Protein AF-0000000087745424 (afdb_homodimer)

Sequence (740 aa):
MGYWPINLLCIFILCVLLAGFLIPQILLIAFRRNLFDEVNERKIHKGLVPRLGGIAFVPVIFTSIAVALVTNIQLGFDNISQAFADSVLPFISTFIALELLYLVGMADDLIGIKYRAKFVVQIICAAFLISSGVWFSDLAGVLGIESVSPWFGYPFTLIVIVFLINAINLIDGIDGLASGLSSIACVIYGFSFYLLGDYALSVISFATLGVLVPFYYYNVFGDANKHKKIFMGDTGSLTIGLILAVLGTILFIHPDSAKISISTPILAFSPLIVPCFDVIRVYMLRIRQHHSPFLPDKNHIHHKILAAGMKPRAAMITIVSVSLMFTVINVTLSSLLSVNINIIIILDILLWGLSNIYLSRLIKKRNVTAMGYWPINLLCIFILCVLLAGFLIPQILLIAFRRNLFDEVNERKIHKGLVPRLGGIAFVPVIFTSIAVALVTNIQLGFDNISQAFADSVLPFISTFIALELLYLVGMADDLIGIKYRAKFVVQIICAAFLISSGVWFSDLAGVLGIESVSPWFGYPFTLIVIVFLINAINLIDGIDGLASGLSSIACVIYGFSFYLLGDYALSVISFATLGVLVPFYYYNVFGDANKHKKIFMGDTGSLTIGLILAVLGTILFIHPDSAKISISTPILAFSPLIVPCFDVIRVYMLRIRQHHSPFLPDKNHIHHKILAAGMKPRAAMITIVSVSLMFTVINVTLSSLLSVNINIIIILDILLWGLSNIYLSRLIKKRNVTA

Foldseek 3Di:
DCVLVVLLVQLLQQLLVQLLVVQVVVLVVCVVVVQFDPDDPPDDLAQTAAAASLLSQLVSLVVSLVVSCVVCVVVVHCLSVVLCVVLVQLVVLLNVLLVQQLVVQVVCSRPRDDVVVSLVSLLVSLQSNVVSVLWPQAQPCAVYTGGDDCVPTSVVLSCLLSLQLVLLVLQQDFQPQSLLLLLVLLVLLLVLCVLVVSSNLNSSSSSNNSSSVSLSCQQPVNDSRVSSHHHNTSSNSSSSSNSLSRSLSCQLNPPVCVRPLFRSNLSSCLSSLQSNVQLVVQQVVCVVVVHDSPDDDLRGPLSLQVLLPDDRVRSSVVSSVVSVVSSVVSRCCCRVVVDDPNVSVVVSNVVVVVVVVVSVVSNVVVVVVD/DCVLVVLLVQLLQQLLVQLLVVQVVVLVVCVVVVQFDPDDPPDDLAQTAAAASLLSQLVSLVVSLVVSCVVCVVVVHCLSVVLCVVLVQLVVLLNVLLVQQLVVQVCCSRPRDDPVVSLVSLLVSQQSNVVSVLWPQAQQCAVYTGGDDCVPTSVVLSCLLSLQLVLLVLQQDFQLQSLLLLLLLLVLLLVLCVLVVSSNLNSSSSSNNSSSVSLSCQQPVNDSRVSSHHHNTSSNSSSSSNSLSRSLSCQLNPPVCVRPLFRSNLSSCLSSLQSNVQLVVQQVVCVVVVHDSPDDDCRGPLSLVVLLPDDRVRSSVVSSVVSVVSSVVSRCCCRVVVDDPNVSVVVSNVVVVVVVVVSVVSSVVVVVVD

Organism: NCBI:txid2094150

Solvent-accessible surface area (backbone atoms only — not comparable to full-atom values): 37141 Å² total; per-residue (Å²): 135,58,61,63,64,50,50,44,50,50,34,19,50,46,11,27,50,49,26,49,58,43,45,60,51,50,46,50,48,30,63,76,55,63,54,54,78,88,63,68,88,82,66,62,84,72,59,61,54,32,40,60,48,18,69,40,43,64,62,31,40,56,41,32,53,40,51,52,48,50,53,32,51,75,73,71,43,57,64,66,57,49,37,39,61,76,42,40,49,50,48,44,28,47,51,45,30,45,53,54,47,34,54,51,15,47,48,30,57,73,68,58,62,60,67,67,60,55,49,52,52,40,51,54,30,33,51,42,29,41,76,40,67,55,47,44,49,35,51,80,41,49,93,70,36,40,82,39,55,66,86,54,16,50,59,51,31,40,51,49,38,45,46,38,19,46,19,36,40,67,47,55,74,54,60,44,33,38,57,46,37,48,38,53,34,21,53,52,48,16,53,52,26,46,72,69,66,40,48,45,59,15,43,54,23,34,22,54,38,14,32,42,50,39,47,40,48,27,34,57,72,30,43,34,80,74,63,44,26,40,36,40,36,48,19,23,28,41,39,51,14,45,52,50,32,52,53,28,52,49,39,35,49,45,86,63,33,77,74,66,66,38,58,33,43,57,64,28,48,31,42,46,43,55,41,48,52,38,48,52,51,44,39,54,50,25,52,73,68,73,41,71,73,81,57,93,72,80,65,42,63,69,46,49,44,39,66,51,65,43,52,68,68,57,40,31,53,49,53,42,48,49,27,51,47,49,28,53,49,51,50,45,38,36,48,76,61,64,46,55,66,53,58,51,51,52,50,52,51,48,53,53,48,52,52,51,53,50,48,51,50,47,30,52,52,51,63,72,74,104,136,56,62,63,64,50,53,43,50,49,33,20,49,46,11,27,51,49,24,50,57,42,46,60,53,50,46,51,48,30,61,76,56,63,53,55,77,89,63,69,90,83,66,63,87,72,59,57,53,33,40,58,48,18,69,39,42,64,62,31,40,55,41,33,52,41,51,51,47,51,54,32,51,75,72,71,43,57,63,66,57,50,36,38,60,77,42,40,50,50,50,45,28,44,49,45,29,43,54,52,47,34,53,51,15,46,47,29,58,71,69,57,61,60,67,66,61,54,49,53,52,41,51,53,29,32,50,41,29,40,76,39,67,55,48,44,50,37,50,82,40,48,92,70,36,40,83,40,56,66,86,52,16,49,59,50,33,39,52,49,39,44,48,38,18,47,19,36,41,68,47,54,73,55,60,44,32,38,57,46,38,47,39,53,33,22,53,53,49,17,52,51,26,47,72,70,68,42,47,44,61,15,43,52,22,33,21,53,38,14,34,42,50,40,49,39,46,28,33,57,72,30,42,34,79,73,63,45,26,40,35,41,34,49,18,23,28,42,42,51,14,46,52,50,34,52,53,28,52,49,38,35,48,46,86,64,35,76,74,67,65,38,58,32,46,57,64,28,47,30,43,45,43,55,40,48,52,37,47,53,52,42,40,53,51,24,52,74,68,72,43,71,73,82,59,92,72,80,65,42,64,70,46,49,44,40,65,50,66,44,53,68,67,57,41,30,52,50,53,41,48,49,27,51,47,50,29,51,50,52,50,45,40,37,47,77,61,64,47,56,67,51,58,52,51,50,50,51,51,49,52,53,50,50,51,51,52,51,47,52,50,48,29,50,52,49,62,71,72,104

Secondary structure (DSSP, 8-state):
--HHHHHHHHHHHHHHHHHHHHHHHHHHHHHHTT------TTS-STT---S-GGGGHHHHHHHHHHHHHHHHHHTT--HHHHHHHHTHHHHHHHHHHHHHHHHHHHHHHHH---HHHHHHHHHHHHHHHHHTT-S-SEEEEETTEEE--HHHHHHHHHHHHHHHHHHHHHHTTSTTHHHHHHHHHHHHHHHHHHHHT-HHHHHHHHHHHHHHHHHHIIIII--GGGT-----HHHHHHHHHHHHHHHHHHHHT-TTGGGGTS-HHHHHHGGGHHHHHHHHHHHHHHHHTT--TTS--S-SHHHHHHHTT--HHHHHHHHHHHHHHHHHHHHHHHHTT---HHHHHHHHHHHHHHHHHHHHHHHHHHHHH-/--HHHHHHHHHHHHHHHHHHHHHHHHHHHHHHTT------TT--STT---S-GGGGHHHHHHHHHHHHHHHHHHTT--HHHHHHHHTHHHHHHHHHHHHHHHHHHHHHHHH---HHHHHHHHHHHHHHHHHTT-S-SEEEEETTEEE--HHHHHHHHHHHHHHHHHHHHHHTTSTTHHHHHHHHHHHHHHHHHHHHT-HHHHHHHHHHHHHHHHHHIIIII--GGGT-----HHHHHHHHHHHHHHHHHHHHT-TTGGGGTS-HHHHHHGGGHHHHHHHHHHHHHHHHTT--TTS--S-SHHHHHHHTT--HHHHHHHHHHHHHHHHHHHHHHHHTT---HHHHHHHHHHHHHHHHHHHHHHHHHHHHH-

Nearest PDB structures (foldseek):
  5jnq-assembly1_A-2  TM=7.709E-01  e=1.380E-08  Enterocloster bolteae 90A9
  6bw6-assembly1_B  TM=7.360E-01  e=2.134E-08  Homo sapiens
  6bw5-assembly2_C  TM=6.888E-01  e=7.233E-08  Homo sapiens
  6fwz-assembly1_A-2  TM=5.727E-01  e=5.569E-08  Homo sapiens
  5jnq-assembly1_A-2  TM=7.709E-01  e=6.273E-09  Enterocloster bolteae 90A9

Radius of gyration: 28.39 Å; Cα contacts (8 Å, |Δi|>4): 1103; chains: 2; bounding box: 62×89×63 Å

pLDDT: mean 93.18, std 9.79, range [36.78, 98.94]

Structure (mmCIF, N/CA/C/O backbone):
data_AF-0000000087745424-model_v1
#
loop_
_entity.id
_entity.type
_entity.pdbx_description
1 polymer 'Undecaprenyl/decaprenyl-phosphate alpha-N-acetylglucosaminyl 1-phosphate transferase'
#
loop_
_atom_site.group_PDB
_atom_site.id
_atom_site.type_symbol
_atom_site.label_atom_id
_atom_site.label_alt_id
_atom_site.label_comp_id
_atom_site.label_asym_id
_atom_site.label_entity_id
_atom_site.label_seq_id
_atom_site.pdbx_PDB_ins_code
_atom_site.Cartn_x
_atom_site.Cartn_y
_atom_site.Cartn_z
_atom_site.occupancy
_atom_site.B_iso_or_equiv
_atom_site.auth_seq_id
_atom_site.auth_comp_id
_atom_site.auth_asym_id
_atom_site.auth_atom_id
_atom_site.pdbx_PDB_model_num
ATOM 1 N N . MET A 1 1 ? 20.797 21.891 -13.953 1 66.62 1 MET A N 1
ATOM 2 C CA . MET A 1 1 ? 19.984 22.906 -13.297 1 66.62 1 MET A CA 1
ATOM 3 C C . MET A 1 1 ? 18.516 22.547 -13.367 1 66.62 1 MET A C 1
ATOM 5 O O . MET A 1 1 ? 17.75 22.828 -12.445 1 66.62 1 MET A O 1
ATOM 9 N N . GLY A 1 2 ? 18.25 21.5 -14.273 1 90.25 2 GLY A N 1
ATOM 10 C CA . GLY A 1 2 ? 16.828 21.266 -14.547 1 90.25 2 GLY A CA 1
ATOM 11 C C . GLY A 1 2 ? 16.359 19.906 -14.07 1 90.25 2 GLY A C 1
ATOM 12 O O . GLY A 1 2 ? 15.156 19.625 -14.109 1 90.25 2 GLY A O 1
ATOM 13 N N . TYR A 1 3 ? 17.219 19.266 -13.469 1 95.25 3 TYR A N 1
ATOM 14 C CA . TYR A 1 3 ? 16.891 17.875 -13.148 1 95.25 3 TYR A CA 1
ATOM 15 C C . TYR A 1 3 ? 15.789 17.797 -12.109 1 95.25 3 TYR A C 1
ATOM 17 O O . TYR A 1 3 ? 14.758 17.172 -12.336 1 95.25 3 TYR A O 1
ATOM 25 N N . TRP A 1 4 ? 16.031 18.453 -11.008 1 96.81 4 TRP A N 1
ATOM 26 C CA . TRP A 1 4 ? 15.109 18.297 -9.883 1 96.81 4 TRP A CA 1
ATOM 27 C C . TRP A 1 4 ? 13.781 18.984 -10.172 1 96.81 4 TRP A C 1
ATOM 29 O O . TRP A 1 4 ? 12.719 18.406 -9.945 1 96.81 4 TRP A O 1
ATOM 39 N N . PRO A 1 5 ? 13.781 20.266 -10.742 1 97.5 5 PRO A N 1
ATOM 40 C CA . PRO A 1 5 ? 12.477 20.859 -11.078 1 97.5 5 PRO A CA 1
ATOM 41 C C . PRO A 1 5 ? 11.664 19.969 -12.023 1 97.5 5 PRO A C 1
ATOM 43 O O . PRO A 1 5 ? 10.445 19.844 -11.852 1 97.5 5 PRO A O 1
ATOM 46 N N . ILE A 1 6 ? 12.258 19.344 -12.969 1 97.31 6 ILE A N 1
ATOM 47 C CA . ILE A 1 6 ? 11.57 18.484 -13.93 1 97.31 6 ILE A CA 1
ATOM 48 C C . ILE A 1 6 ? 11.031 17.234 -13.227 1 97.31 6 ILE A C 1
ATOM 50 O O . ILE A 1 6 ? 9.867 16.859 -13.414 1 97.31 6 ILE A O 1
ATOM 54 N N . ASN A 1 7 ? 11.859 16.578 -12.406 1 98.06 7 ASN A N 1
ATOM 55 C CA . ASN A 1 7 ? 11.422 15.383 -11.695 1 98.06 7 ASN A CA 1
ATOM 56 C C . ASN A 1 7 ? 10.305 15.695 -10.703 1 98.06 7 ASN A C 1
ATOM 58 O O . ASN A 1 7 ? 9.359 14.906 -10.555 1 98.06 7 ASN A O 1
ATOM 62 N N . LEU A 1 8 ? 10.422 16.828 -10 1 98.56 8 LEU A N 1
ATOM 63 C CA . LEU A 1 8 ? 9.383 17.234 -9.062 1 98.56 8 LEU A CA 1
ATOM 64 C C . LEU A 1 8 ? 8.07 17.484 -9.781 1 98.56 8 LEU A C 1
ATOM 66 O O . LEU A 1 8 ? 7.008 17.062 -9.305 1 98.56 8 LEU A O 1
ATOM 70 N N . LEU A 1 9 ? 8.125 18.141 -10.914 1 98.44 9 LEU A N 1
ATOM 71 C CA . LEU A 1 9 ? 6.93 18.406 -11.711 1 98.44 9 LEU A CA 1
ATOM 72 C C . LEU A 1 9 ? 6.328 17.125 -12.242 1 98.44 9 LEU A C 1
ATOM 74 O O . LEU A 1 9 ? 5.105 16.953 -12.242 1 98.44 9 LEU A O 1
ATOM 78 N N . CYS A 1 10 ? 7.176 16.172 -12.742 1 98.5 10 CYS A N 1
ATOM 79 C CA . CYS A 1 10 ? 6.711 14.906 -13.273 1 98.5 10 CYS A CA 1
ATOM 80 C C . CYS A 1 10 ? 5.992 14.094 -12.195 1 98.5 10 CYS A C 1
ATOM 82 O O . CYS A 1 10 ? 4.934 13.516 -12.453 1 98.5 10 CYS A O 1
ATOM 84 N N . ILE A 1 11 ? 6.559 14.055 -11.047 1 98.62 11 ILE A N 1
ATOM 85 C CA . ILE A 1 11 ? 5.961 13.297 -9.953 1 98.62 11 ILE A CA 1
ATOM 86 C C . ILE A 1 11 ? 4.641 13.938 -9.539 1 98.62 11 ILE A C 1
ATOM 88 O O . ILE A 1 11 ? 3.648 13.242 -9.312 1 98.62 11 ILE A O 1
ATOM 92 N N . PHE A 1 12 ? 4.656 15.289 -9.422 1 98.88 12 PHE A N 1
ATOM 93 C CA . PHE A 1 12 ? 3.434 16.031 -9.109 1 98.88 12 PHE A CA 1
ATOM 94 C C . PHE A 1 12 ? 2.338 15.703 -10.117 1 98.88 12 PHE A C 1
ATOM 96 O O . PHE A 1 12 ? 1.223 15.344 -9.734 1 98.88 12 PHE A O 1
ATOM 103 N N . ILE A 1 13 ? 2.643 15.75 -11.383 1 98.81 13 ILE A N 1
ATOM 104 C CA . ILE A 1 13 ? 1.68 15.531 -12.453 1 98.81 13 ILE A CA 1
ATOM 105 C C . ILE A 1 13 ? 1.216 14.078 -12.445 1 98.81 13 ILE A C 1
ATOM 107 O O . ILE A 1 13 ? 0.03 13.797 -12.641 1 98.81 13 ILE A O 1
ATOM 111 N N . LEU A 1 14 ? 2.152 13.148 -12.258 1 98.75 14 LEU A N 1
ATOM 112 C CA . LEU A 1 14 ? 1.793 11.734 -12.203 1 98.75 14 LEU A CA 1
ATOM 113 C C . LEU A 1 14 ? 0.821 11.469 -11.062 1 98.75 14 LEU A C 1
ATOM 115 O O . LEU A 1 14 ? -0.13 10.695 -11.219 1 98.75 14 LEU A O 1
ATOM 119 N N . CYS A 1 15 ? 1.062 12.055 -9.898 1 98.88 15 CYS A N 1
ATOM 120 C CA . CYS A 1 15 ? 0.156 11.906 -8.766 1 98.88 15 CYS A CA 1
ATOM 121 C C . CYS A 1 15 ? -1.22 12.477 -9.086 1 98.88 15 CYS A C 1
ATOM 123 O O . CYS A 1 15 ? -2.242 11.883 -8.742 1 98.88 15 CYS A O 1
ATOM 125 N N . VAL A 1 16 ? -1.234 13.656 -9.758 1 98.88 16 VAL A N 1
ATOM 126 C CA . VAL A 1 16 ? -2.496 14.273 -10.164 1 98.88 16 VAL A CA 1
ATOM 127 C C . VAL A 1 16 ? -3.26 13.328 -11.086 1 98.88 16 VAL A C 1
ATOM 129 O O . VAL A 1 16 ? -4.453 13.086 -10.891 1 98.88 16 VAL A O 1
ATOM 132 N N . LEU A 1 17 ? -2.594 12.734 -12 1 98.75 17 LEU A N 1
ATOM 133 C CA . LEU A 1 17 ? -3.225 11.891 -13.008 1 98.75 17 LEU A CA 1
ATOM 134 C C . LEU A 1 17 ? -3.709 10.586 -12.391 1 98.75 17 LEU A C 1
ATOM 136 O O . LEU A 1 17 ? -4.844 10.164 -12.625 1 98.75 17 LEU A O 1
ATOM 140 N N . LEU A 1 18 ? -2.885 9.945 -11.609 1 98.5 18 LEU A N 1
ATOM 141 C CA . LEU A 1 18 ? -3.242 8.664 -11.016 1 98.5 18 LEU A CA 1
ATOM 142 C C . LEU A 1 18 ? -4.359 8.828 -9.992 1 98.5 18 LEU A C 1
ATOM 144 O O . LEU A 1 18 ? -5.273 8 -9.93 1 98.5 18 LEU A O 1
ATOM 148 N N . ALA A 1 19 ? -4.242 9.867 -9.156 1 98.75 19 ALA A N 1
ATOM 149 C CA . ALA A 1 19 ? -5.324 10.117 -8.203 1 98.75 19 ALA A CA 1
ATOM 150 C C . ALA A 1 19 ? -6.609 10.508 -8.93 1 98.75 19 ALA A C 1
ATOM 152 O O . ALA A 1 19 ? -7.707 10.125 -8.508 1 98.75 19 ALA A O 1
ATOM 153 N N . GLY A 1 20 ? -6.477 11.328 -9.992 1 98.38 20 GLY A N 1
ATOM 154 C CA . GLY A 1 20 ? -7.625 11.695 -10.805 1 98.38 20 GLY A CA 1
ATOM 155 C C . GLY A 1 20 ? -8.312 10.492 -11.43 1 98.38 20 GLY A C 1
ATOM 156 O O . GLY A 1 20 ? -9.523 10.508 -11.641 1 98.38 20 GLY A O 1
ATOM 157 N N . PHE A 1 21 ? -7.559 9.477 -11.703 1 97.19 21 PHE A N 1
ATOM 158 C CA . PHE A 1 21 ? -8.102 8.25 -12.281 1 97.19 21 PHE A CA 1
ATOM 159 C C . PHE A 1 21 ? -8.703 7.363 -11.195 1 97.19 21 PHE A C 1
ATOM 161 O O . PHE A 1 21 ? -9.75 6.742 -11.406 1 97.19 21 PHE A O 1
ATOM 168 N N . LEU A 1 22 ? -8.117 7.266 -10.047 1 97.75 22 LEU A N 1
ATOM 169 C CA . LEU A 1 22 ? -8.5 6.32 -9 1 97.75 22 LEU A CA 1
ATOM 170 C C . LEU A 1 22 ? -9.727 6.809 -8.242 1 97.75 22 LEU A C 1
ATOM 172 O O . LEU A 1 22 ? -10.562 6.008 -7.828 1 97.75 22 LEU A O 1
ATOM 176 N N . ILE A 1 23 ? -9.891 8.086 -8.016 1 98.25 23 ILE A N 1
ATOM 177 C CA . ILE A 1 23 ? -10.938 8.641 -7.16 1 98.25 23 ILE A CA 1
ATOM 178 C C . ILE A 1 23 ? -12.305 8.328 -7.75 1 98.25 23 ILE A C 1
ATOM 180 O O . ILE A 1 23 ? -13.203 7.848 -7.047 1 98.25 23 ILE A O 1
ATOM 184 N N . PRO A 1 24 ? -12.531 8.516 -9.086 1 97.19 24 PRO A N 1
ATOM 185 C CA . PRO A 1 24 ? -13.82 8.125 -9.648 1 97.19 24 PRO A CA 1
ATOM 186 C C . PRO A 1 24 ? -14.109 6.633 -9.492 1 97.19 24 PRO A C 1
ATOM 188 O O . PRO A 1 24 ? -15.273 6.234 -9.344 1 97.19 24 PRO A O 1
ATOM 191 N N . GLN A 1 25 ? -13.102 5.773 -9.523 1 96.69 25 GLN A N 1
ATOM 192 C CA . GLN A 1 25 ? -13.297 4.344 -9.305 1 96.69 25 GLN A CA 1
ATOM 193 C C . GLN A 1 25 ? -13.719 4.059 -7.867 1 96.69 25 GLN A C 1
ATOM 195 O O . GLN A 1 25 ? -14.555 3.191 -7.617 1 96.69 25 GLN A O 1
ATOM 200 N N . ILE A 1 26 ? -13.141 4.754 -6.973 1 97.62 26 ILE A N 1
ATOM 201 C CA . ILE A 1 26 ? -13.5 4.609 -5.566 1 97.62 26 ILE A CA 1
ATOM 202 C C . ILE A 1 26 ? -14.953 5.035 -5.355 1 97.62 26 ILE A C 1
ATOM 204 O O . ILE A 1 26 ? -15.703 4.371 -4.633 1 97.62 26 ILE A O 1
ATOM 208 N N . LEU A 1 27 ? -15.328 6.129 -5.996 1 96.81 27 LEU A N 1
ATOM 209 C CA . LEU A 1 27 ? -16.703 6.594 -5.938 1 96.81 27 LEU A CA 1
ATOM 210 C C . LEU A 1 27 ? -17.672 5.531 -6.477 1 96.81 27 LEU A C 1
ATOM 212 O O . LEU A 1 27 ? -18.688 5.238 -5.855 1 96.81 27 LEU A O 1
ATOM 216 N N . LEU A 1 28 ? -17.297 4.965 -7.555 1 95.38 28 LEU A N 1
ATOM 217 C CA . LEU A 1 28 ? -18.109 3.924 -8.164 1 95.38 28 LEU A CA 1
ATOM 218 C C . LEU A 1 28 ? -18.297 2.744 -7.211 1 95.38 28 LEU A C 1
ATOM 220 O O . LEU A 1 28 ? -19.406 2.252 -7.027 1 95.38 28 LEU A O 1
ATOM 224 N N . ILE A 1 29 ? -17.281 2.318 -6.637 1 94.81 29 ILE A N 1
ATOM 225 C CA . ILE A 1 29 ? -17.312 1.189 -5.711 1 94.81 29 ILE A CA 1
ATOM 226 C C . ILE A 1 29 ? -18.156 1.55 -4.488 1 94.81 29 ILE A C 1
ATOM 228 O O . ILE A 1 29 ? -18.953 0.743 -4.023 1 94.81 29 ILE A O 1
ATOM 232 N N . ALA A 1 30 ? -17.938 2.729 -3.945 1 95.19 30 ALA A N 1
ATOM 233 C CA . ALA A 1 30 ? -18.672 3.172 -2.762 1 95.19 30 ALA A CA 1
ATOM 234 C C . ALA A 1 30 ? -20.172 3.141 -3.002 1 95.19 30 ALA A C 1
ATOM 236 O O . ALA A 1 30 ? -20.938 2.701 -2.141 1 95.19 30 ALA A O 1
ATOM 237 N N . PHE A 1 31 ? -20.594 3.559 -4.121 1 93.19 31 PHE A N 1
ATOM 238 C CA . PHE A 1 31 ? -22.016 3.623 -4.422 1 93.19 31 PHE A CA 1
ATOM 239 C C . PHE A 1 31 ? -22.562 2.24 -4.766 1 93.19 31 PHE A C 1
ATOM 241 O O . PHE A 1 31 ? -23.656 1.876 -4.336 1 93.19 31 PHE A O 1
ATOM 248 N N . ARG A 1 32 ? -21.812 1.463 -5.449 1 91.88 32 ARG A N 1
ATOM 249 C CA . ARG A 1 32 ? -22.281 0.13 -5.828 1 91.88 32 ARG A CA 1
ATOM 250 C C . ARG A 1 32 ? -22.375 -0.781 -4.613 1 91.88 32 ARG A C 1
ATOM 252 O O . ARG A 1 32 ? -23.234 -1.666 -4.566 1 91.88 32 ARG A O 1
ATOM 259 N N . ARG A 1 33 ? -21.562 -0.514 -3.633 1 92.38 33 ARG A N 1
ATOM 260 C CA . ARG A 1 33 ? -21.547 -1.379 -2.459 1 92.38 33 ARG A CA 1
ATOM 261 C C . ARG A 1 33 ? -22.156 -0.677 -1.25 1 92.38 33 ARG A C 1
ATOM 263 O O . ARG A 1 33 ? -22.094 -1.189 -0.131 1 92.38 33 ARG A O 1
ATOM 270 N N . ASN A 1 34 ? -22.672 0.554 -1.437 1 89.12 34 ASN A N 1
ATOM 271 C CA . ASN A 1 34 ? -23.328 1.335 -0.398 1 89.12 34 ASN A CA 1
ATOM 272 C C . ASN A 1 34 ? -22.422 1.547 0.81 1 89.12 34 ASN A C 1
ATOM 274 O O . ASN A 1 34 ? -22.812 1.259 1.943 1 89.12 34 ASN A O 1
ATOM 278 N N . LEU A 1 35 ? -21.328 1.943 0.521 1 89.88 35 LEU A N 1
ATOM 279 C CA . LEU A 1 35 ? -20.344 2.174 1.584 1 89.88 35 LEU A CA 1
ATOM 280 C C . LEU A 1 35 ? -20.438 3.605 2.102 1 89.88 35 LEU A C 1
ATOM 282 O O . LEU A 1 35 ? -19.594 4.441 1.784 1 89.88 35 LEU A O 1
ATOM 286 N N . PHE A 1 36 ? -21.484 3.891 2.91 1 82.06 36 PHE A N 1
ATOM 287 C CA . PHE A 1 36 ? -21.766 5.207 3.477 1 82.06 36 PHE A CA 1
ATOM 288 C C . PHE A 1 36 ? -21.906 5.125 4.992 1 82.06 36 PHE A C 1
ATOM 290 O O . PHE A 1 36 ? -22.016 4.031 5.551 1 82.06 36 PHE A O 1
ATOM 297 N N . ASP A 1 37 ? -21.734 6.293 5.652 1 71.62 37 ASP A N 1
ATOM 298 C CA . ASP A 1 37 ? -22 6.359 7.086 1 71.62 37 ASP A CA 1
ATOM 299 C C . ASP A 1 37 ? -23.469 6.008 7.383 1 71.62 37 ASP A C 1
ATOM 301 O O . ASP A 1 37 ? -24.344 6.25 6.555 1 71.62 37 ASP A O 1
ATOM 305 N N . GLU A 1 38 ? -23.766 4.945 8.305 1 56.69 38 GLU A N 1
ATOM 306 C CA . GLU A 1 38 ? -25.109 4.516 8.68 1 56.69 38 GLU A CA 1
ATOM 307 C C . GLU A 1 38 ? -26.062 5.707 8.812 1 56.69 38 GLU A C 1
ATOM 309 O O . GLU A 1 38 ? -25.844 6.594 9.633 1 56.69 38 GLU A O 1
ATOM 314 N N . VAL A 1 39 ? -26.484 6.387 7.805 1 50.31 39 VAL A N 1
ATOM 315 C CA . VAL A 1 39 ? -27.656 7.25 8.008 1 50.31 39 VAL A CA 1
ATOM 316 C C . VAL A 1 39 ? -28.891 6.398 8.289 1 50.31 39 VAL A C 1
ATOM 318 O O . VAL A 1 39 ? -28.969 5.254 7.844 1 50.31 39 VAL A O 1
ATOM 321 N N . ASN A 1 40 ? -29.781 6.668 9.266 1 43.28 40 ASN A N 1
ATOM 322 C CA . ASN A 1 40 ? -31.078 6.062 9.5 1 43.28 40 ASN A CA 1
ATOM 323 C C . ASN A 1 40 ? -31.734 5.621 8.195 1 43.28 40 ASN A C 1
ATOM 325 O O . ASN A 1 40 ? -31.484 6.199 7.137 1 43.28 40 ASN A O 1
ATOM 329 N N . GLU A 1 41 ? -32.375 4.434 8.227 1 40.28 41 GLU A N 1
ATOM 330 C CA . GLU A 1 41 ? -33.031 3.689 7.156 1 40.28 41 GLU A CA 1
ATOM 331 C C . GLU A 1 41 ? -33.594 4.629 6.102 1 40.28 41 GLU A C 1
ATOM 333 O O . GLU A 1 41 ? -33.656 4.289 4.918 1 40.28 41 GLU A O 1
ATOM 338 N N . ARG A 1 42 ? -34.469 5.586 6.656 1 36.78 42 ARG A N 1
ATOM 339 C CA . ARG A 1 42 ? -35.375 6.234 5.738 1 36.78 42 ARG A CA 1
ATOM 340 C C . ARG A 1 42 ? -34.656 7.164 4.777 1 36.78 42 ARG A C 1
ATOM 342 O O . ARG A 1 42 ? -35.281 7.855 3.977 1 36.78 42 ARG A O 1
ATOM 349 N N . LYS A 1 43 ? -33.469 7.539 5.156 1 42.59 43 LYS A N 1
ATOM 350 C CA . LYS A 1 43 ? -33.031 8.664 4.336 1 42.59 43 LYS A CA 1
ATOM 351 C C . LYS A 1 43 ? -32.594 8.203 2.943 1 42.59 43 LYS A C 1
ATOM 353 O O . LYS A 1 43 ? -31.766 7.316 2.809 1 42.59 43 LYS A O 1
ATOM 358 N N . ILE A 1 44 ? -33.156 8.469 1.909 1 45 44 ILE A N 1
ATOM 359 C CA . ILE A 1 44 ? -33.094 8.43 0.452 1 45 44 ILE A CA 1
ATOM 360 C C . ILE A 1 44 ? -31.688 8.719 -0.024 1 45 44 ILE A C 1
ATOM 362 O O . ILE A 1 44 ? -31 9.602 0.519 1 45 44 ILE A O 1
ATOM 366 N N . HIS A 1 45 ? -31.016 7.852 -0.842 1 50.56 45 HIS A N 1
ATOM 367 C CA . HIS A 1 45 ? -29.766 7.859 -1.578 1 50.56 45 HIS A CA 1
ATOM 368 C C . HIS A 1 45 ? -29.391 9.273 -2.027 1 50.56 45 HIS A C 1
ATOM 370 O O . HIS A 1 45 ? -28.297 9.5 -2.537 1 50.56 45 HIS A O 1
ATOM 376 N N . LYS A 1 46 ? -30.266 10.328 -1.843 1 56.97 46 LYS A N 1
ATOM 377 C CA . LYS A 1 46 ? -29.953 11.672 -2.316 1 56.97 46 LYS A CA 1
ATOM 378 C C . LYS A 1 46 ? -29.141 12.438 -1.274 1 56.97 46 LYS A C 1
ATOM 380 O O . LYS A 1 46 ? -29.5 12.445 -0.093 1 56.97 46 LYS A O 1
ATOM 385 N N . GLY A 1 47 ? -27.766 12.695 -1.712 1 72.88 47 GLY A N 1
ATOM 386 C CA . GLY A 1 47 ? -26.969 13.586 -0.896 1 72.88 47 GLY A CA 1
ATOM 387 C C . GLY A 1 47 ? -25.922 12.867 -0.07 1 72.88 47 GLY A C 1
ATOM 388 O O . GLY A 1 47 ? -25.141 13.5 0.648 1 72.88 47 GLY A O 1
ATOM 389 N N . LEU A 1 48 ? -25.812 11.469 -0.314 1 85.62 48 LEU A N 1
ATOM 390 C CA . LEU A 1 48 ? -24.828 10.711 0.451 1 85.62 48 LEU A CA 1
ATOM 391 C C . LEU A 1 48 ? -23.438 10.891 -0.135 1 85.62 48 LEU A C 1
ATOM 393 O O . LEU A 1 48 ? -23.266 10.875 -1.356 1 85.62 48 LEU A O 1
ATOM 397 N N . VAL A 1 49 ? -22.547 11.211 0.682 1 93.06 49 VAL A N 1
ATOM 398 C CA . VAL A 1 49 ? -21.188 11.438 0.235 1 93.06 49 VAL A CA 1
ATOM 399 C C . VAL A 1 49 ? -20.25 10.414 0.888 1 93.06 49 VAL A C 1
ATOM 401 O O . VAL A 1 49 ? -20.156 10.352 2.115 1 93.06 49 VAL A O 1
ATOM 404 N N . PRO A 1 50 ? -19.656 9.562 0.065 1 94.88 50 PRO A N 1
ATOM 405 C CA . PRO A 1 50 ? -18.703 8.586 0.626 1 94.88 50 PRO A CA 1
ATOM 406 C C . PRO A 1 50 ? -17.5 9.25 1.276 1 94.88 50 PRO A C 1
ATOM 408 O O . PRO A 1 50 ? -17.016 10.281 0.798 1 94.88 50 PRO A O 1
ATOM 411 N N . ARG A 1 51 ? -16.969 8.648 2.314 1 95.69 51 ARG A N 1
ATOM 412 C CA . ARG A 1 51 ? -15.789 9.156 3.016 1 95.69 51 ARG A CA 1
ATOM 413 C C . ARG A 1 51 ? -14.57 8.281 2.746 1 95.69 51 ARG A C 1
ATOM 415 O O . ARG A 1 51 ? -13.875 7.875 3.678 1 95.69 51 ARG A O 1
ATOM 422 N N . LEU A 1 52 ? -14.32 7.945 1.483 1 96.56 52 LEU A N 1
ATOM 423 C CA . LEU A 1 52 ? -13.289 6.973 1.136 1 96.56 52 LEU A CA 1
ATOM 424 C C . LEU A 1 52 ? -12.25 7.594 0.211 1 96.56 52 LEU A C 1
ATOM 426 O O . LEU A 1 52 ? -11.445 6.879 -0.395 1 96.56 52 LEU A O 1
ATOM 430 N N . GLY A 1 53 ? -12.258 8.898 0.053 1 96.88 53 GLY A N 1
ATOM 431 C CA . GLY A 1 53 ? -11.352 9.562 -0.873 1 96.88 53 GLY A CA 1
ATOM 432 C C . GLY A 1 53 ? -9.891 9.328 -0.549 1 96.88 53 GLY A C 1
ATOM 433 O O . GLY A 1 53 ? -9.062 9.195 -1.453 1 96.88 53 GLY A O 1
ATOM 434 N N . GLY A 1 54 ? -9.57 9.25 0.731 1 98.12 54 GLY A N 1
ATOM 435 C CA . GLY A 1 54 ? -8.203 9.086 1.198 1 98.12 54 GLY A CA 1
ATOM 436 C C . GLY A 1 54 ? -7.578 7.77 0.769 1 98.12 54 GLY A C 1
ATOM 437 O O . GLY A 1 54 ? -6.355 7.609 0.83 1 98.12 54 GLY A O 1
ATOM 438 N N . ILE A 1 55 ? -8.344 6.785 0.286 1 97.81 55 ILE A N 1
ATOM 439 C CA . ILE A 1 55 ? -7.852 5.48 -0.146 1 97.81 55 ILE A CA 1
ATOM 440 C C . ILE A 1 55 ? -6.906 5.652 -1.335 1 97.81 55 ILE A C 1
ATOM 442 O O . ILE A 1 55 ? -5.988 4.852 -1.527 1 97.81 55 ILE A O 1
ATOM 446 N N . ALA A 1 56 ? -6.996 6.711 -2.051 1 98.44 56 ALA A N 1
ATOM 447 C CA . ALA A 1 56 ? -6.191 6.949 -3.248 1 98.44 56 ALA A CA 1
ATOM 448 C C . ALA A 1 56 ? -4.809 7.48 -2.883 1 98.44 56 ALA A C 1
ATOM 450 O O . ALA A 1 56 ? -3.881 7.426 -3.695 1 98.44 56 ALA A O 1
ATOM 451 N N . PHE A 1 57 ? -4.633 7.98 -1.704 1 98.75 57 PHE A N 1
ATOM 452 C CA . PHE A 1 57 ? -3.488 8.836 -1.401 1 98.75 57 PHE A CA 1
ATOM 453 C C . PHE A 1 57 ? -2.207 8.008 -1.327 1 98.75 57 PHE A C 1
ATOM 455 O O . PHE A 1 57 ? -1.309 8.172 -2.154 1 98.75 57 PHE A O 1
ATOM 462 N N . VAL A 1 58 ? -2.164 7.016 -0.455 1 98.5 58 VAL A N 1
ATOM 463 C CA . VAL A 1 58 ? -0.934 6.289 -0.162 1 98.5 58 VAL A CA 1
ATOM 464 C C . VAL A 1 58 ? -0.498 5.492 -1.392 1 98.5 58 VAL A C 1
ATOM 466 O O . VAL A 1 58 ? 0.643 5.613 -1.844 1 98.5 58 VAL A O 1
ATOM 469 N N . PRO A 1 59 ? -1.397 4.719 -2.084 1 98.06 59 PRO A N 1
ATOM 470 C CA . PRO A 1 59 ? -0.948 3.951 -3.248 1 98.06 59 PRO A CA 1
ATOM 471 C C . PRO A 1 59 ? -0.44 4.84 -4.383 1 98.06 59 PRO A C 1
ATOM 473 O O . PRO A 1 59 ? 0.541 4.496 -5.047 1 98.06 59 PRO A O 1
ATOM 476 N N . VAL A 1 60 ? -1.042 5.977 -4.574 1 98.69 60 VAL A N 1
ATOM 477 C CA . VAL A 1 60 ? -0.667 6.859 -5.676 1 98.69 60 VAL A CA 1
ATOM 478 C C . VAL A 1 60 ? 0.696 7.484 -5.391 1 98.69 60 VAL A C 1
ATOM 480 O O . VAL A 1 60 ? 1.56 7.531 -6.27 1 98.69 60 VAL A O 1
ATOM 483 N N . ILE A 1 61 ? 0.889 7.926 -4.172 1 98.75 61 ILE A N 1
ATOM 484 C CA . ILE A 1 61 ? 2.137 8.586 -3.805 1 98.75 61 ILE A CA 1
ATOM 485 C C . ILE A 1 61 ? 3.305 7.617 -3.982 1 98.75 61 ILE A C 1
ATOM 487 O O . ILE A 1 61 ? 4.27 7.922 -4.688 1 98.75 61 ILE A O 1
ATOM 491 N N . PHE A 1 62 ? 3.217 6.438 -3.49 1 98.25 62 PHE A N 1
ATOM 492 C CA . PHE A 1 62 ? 4.348 5.516 -3.492 1 98.25 62 PHE A CA 1
ATOM 493 C C . PHE A 1 62 ? 4.555 4.918 -4.879 1 98.25 62 PHE A C 1
ATOM 495 O O . PHE A 1 62 ? 5.688 4.648 -5.281 1 98.25 62 PHE A O 1
ATOM 502 N N . THR A 1 63 ? 3.477 4.676 -5.621 1 98.12 63 THR A N 1
ATOM 503 C CA . THR A 1 63 ? 3.625 4.188 -6.984 1 98.12 63 THR A CA 1
ATOM 504 C C . THR A 1 63 ? 4.293 5.238 -7.867 1 98.12 63 THR A C 1
ATOM 506 O O . THR A 1 63 ? 5.16 4.914 -8.68 1 98.12 63 THR A O 1
ATOM 509 N N . SER A 1 64 ? 3.908 6.508 -7.676 1 98.69 64 SER A N 1
ATOM 510 C CA . SER A 1 64 ? 4.484 7.582 -8.469 1 98.69 64 SER A CA 1
ATOM 511 C C . SER A 1 64 ? 5.973 7.754 -8.172 1 98.69 64 SER A C 1
ATOM 513 O O . SER A 1 64 ? 6.773 7.969 -9.086 1 98.69 64 SER A O 1
ATOM 515 N N . ILE A 1 65 ? 6.312 7.688 -6.93 1 98.19 65 ILE A N 1
ATOM 516 C CA . ILE A 1 65 ? 7.715 7.777 -6.543 1 98.19 65 ILE A CA 1
ATOM 517 C C . ILE A 1 65 ? 8.484 6.594 -7.129 1 98.19 65 ILE A C 1
ATOM 519 O O . ILE A 1 65 ? 9.594 6.766 -7.652 1 98.19 65 ILE A O 1
ATOM 523 N N . ALA A 1 66 ? 7.91 5.398 -7.074 1 97.56 66 ALA A N 1
ATOM 524 C CA . ALA A 1 66 ? 8.547 4.199 -7.609 1 97.56 66 ALA A CA 1
ATOM 525 C C . ALA A 1 66 ? 8.766 4.316 -9.117 1 97.56 66 ALA A C 1
ATOM 527 O O . ALA A 1 66 ? 9.82 3.932 -9.625 1 97.56 66 ALA A O 1
ATOM 528 N N . VAL A 1 67 ? 7.805 4.824 -9.805 1 97.88 67 VAL A N 1
ATOM 529 C CA . VAL A 1 67 ? 7.918 5.012 -11.25 1 97.88 67 VAL A CA 1
ATOM 530 C C . VAL A 1 67 ? 9.039 6 -11.555 1 97.88 67 VAL A C 1
ATOM 532 O O . VAL A 1 67 ? 9.828 5.785 -12.477 1 97.88 67 VAL A O 1
ATOM 535 N N . ALA A 1 68 ? 9.094 7.07 -10.781 1 97.62 68 ALA A N 1
ATOM 536 C CA . ALA A 1 68 ? 10.164 8.055 -10.961 1 97.62 68 ALA A CA 1
ATOM 537 C C . ALA A 1 68 ? 11.531 7.422 -10.727 1 97.62 68 ALA A C 1
ATOM 539 O O . ALA A 1 68 ? 12.484 7.703 -11.453 1 97.62 68 ALA A O 1
ATOM 540 N N . LEU A 1 69 ? 11.656 6.629 -9.719 1 96.5 69 LEU A N 1
ATOM 541 C CA . LEU A 1 69 ? 12.914 5.969 -9.398 1 96.5 69 LEU A CA 1
ATOM 542 C C . LEU A 1 69 ? 13.359 5.059 -10.539 1 96.5 69 LEU A C 1
ATOM 544 O O . LEU A 1 69 ? 14.5 5.152 -11.008 1 96.5 69 LEU A O 1
ATOM 548 N N . VAL A 1 70 ? 12.445 4.191 -11.039 1 95.62 70 VAL A N 1
ATOM 549 C CA . VAL A 1 70 ? 12.766 3.234 -12.086 1 95.62 70 VAL A CA 1
ATOM 550 C C . VAL A 1 70 ? 13.133 3.975 -13.375 1 95.62 70 VAL A C 1
ATOM 552 O O . VAL A 1 70 ? 14.109 3.635 -14.039 1 95.62 70 VAL A O 1
ATOM 555 N N . THR A 1 71 ? 12.352 4.977 -13.711 1 96.06 71 THR A N 1
ATOM 556 C CA . THR A 1 71 ? 12.578 5.73 -14.938 1 96.06 71 THR A CA 1
ATOM 557 C C . THR A 1 71 ? 13.945 6.422 -14.898 1 96.06 71 THR A C 1
ATOM 559 O O . THR A 1 71 ? 14.688 6.395 -15.883 1 96.06 71 THR A O 1
ATOM 562 N N . ASN A 1 72 ? 14.297 7.023 -13.781 1 97 72 ASN A N 1
ATOM 563 C CA . ASN A 1 72 ? 15.578 7.719 -13.664 1 97 72 ASN A CA 1
ATOM 564 C C . ASN A 1 72 ? 16.75 6.742 -13.688 1 97 72 ASN A C 1
ATOM 566 O O . ASN A 1 72 ? 17.766 7.008 -14.32 1 97 72 ASN A O 1
ATOM 570 N N . ILE A 1 73 ? 16.609 5.656 -13 1 94.69 73 ILE A N 1
ATOM 571 C CA . ILE A 1 73 ? 17.656 4.648 -13.016 1 94.69 73 ILE A CA 1
ATOM 572 C C . ILE A 1 73 ? 17.891 4.168 -14.445 1 94.69 73 ILE A C 1
ATOM 574 O O . ILE A 1 73 ? 19.031 4.074 -14.898 1 94.69 73 ILE A O 1
ATOM 578 N N . GLN A 1 74 ? 16.844 3.877 -15.172 1 94.19 74 GLN A N 1
ATOM 579 C CA . GLN A 1 74 ? 16.938 3.373 -16.531 1 94.19 74 GLN A CA 1
ATOM 580 C C . GLN A 1 74 ? 17.531 4.414 -17.469 1 94.19 74 GLN A C 1
ATOM 582 O O . GLN A 1 74 ? 18.219 4.066 -18.438 1 94.19 74 GLN A O 1
ATOM 587 N N . LEU A 1 75 ? 17.297 5.688 -17.172 1 95.38 75 LEU A N 1
ATOM 588 C CA . LEU A 1 75 ? 17.828 6.77 -18 1 95.38 75 LEU A CA 1
ATOM 589 C C . LEU A 1 75 ? 19.25 7.129 -17.562 1 95.38 75 LEU A C 1
ATOM 591 O O . LEU A 1 75 ? 19.891 8.008 -18.156 1 95.38 75 LEU A O 1
ATOM 595 N N . GLY A 1 76 ? 19.797 6.508 -16.484 1 95 76 GLY A N 1
ATOM 596 C CA . GLY A 1 76 ? 21.172 6.664 -16.078 1 95 76 GLY A CA 1
ATOM 597 C C . GLY A 1 76 ? 21.375 7.793 -15.078 1 95 76 GLY A C 1
ATOM 598 O O . GLY A 1 76 ? 22.5 8.258 -14.883 1 95 76 GLY A O 1
ATOM 599 N N . PHE A 1 77 ? 20.25 8.336 -14.5 1 94.94 77 PHE A N 1
ATOM 600 C CA . PHE A 1 77 ? 20.344 9.383 -13.492 1 94.94 77 PHE A CA 1
ATOM 601 C C . PHE A 1 77 ? 20.25 8.797 -12.094 1 94.94 77 PHE A C 1
ATOM 603 O O . PHE A 1 77 ? 19.234 8.188 -11.734 1 94.94 77 PHE A O 1
ATOM 610 N N . ASP A 1 78 ? 21.156 8.977 -11.305 1 92.75 78 ASP A N 1
ATOM 611 C CA . ASP A 1 78 ? 21.172 8.352 -9.984 1 92.75 78 ASP A CA 1
ATOM 612 C C . ASP A 1 78 ? 20.781 9.359 -8.898 1 92.75 78 ASP A C 1
ATOM 614 O O . ASP A 1 78 ? 20.734 9.016 -7.715 1 92.75 78 ASP A O 1
ATOM 618 N N . ASN A 1 79 ? 20.484 10.57 -9.289 1 95.56 79 ASN A N 1
ATOM 619 C CA . ASN A 1 79 ? 20.266 11.656 -8.344 1 95.56 79 ASN A CA 1
ATOM 620 C C . ASN A 1 79 ? 19.109 11.359 -7.391 1 95.56 79 ASN A C 1
ATOM 622 O O . ASN A 1 79 ? 19.234 11.531 -6.18 1 95.56 79 ASN A O 1
ATOM 626 N N . ILE A 1 80 ? 18.031 10.891 -7.926 1 95.56 80 ILE A N 1
ATOM 627 C CA . ILE A 1 80 ? 16.859 10.648 -7.09 1 95.56 80 ILE A CA 1
ATOM 628 C C . ILE A 1 80 ? 17.109 9.453 -6.184 1 95.56 80 ILE A C 1
ATOM 630 O O . ILE A 1 80 ? 16.719 9.453 -5.016 1 95.56 80 ILE A O 1
ATOM 634 N N . SER A 1 81 ? 17.75 8.414 -6.703 1 95 81 SER A N 1
ATOM 635 C CA . SER A 1 81 ? 18.094 7.262 -5.883 1 95 81 SER A CA 1
ATOM 636 C C . SER A 1 81 ? 19 7.66 -4.73 1 95 81 SER A C 1
ATOM 638 O O . SER A 1 81 ? 18.828 7.195 -3.602 1 95 81 SER A O 1
ATOM 640 N N . GLN A 1 82 ? 19.969 8.484 -5.023 1 96.12 82 GLN A N 1
ATOM 641 C CA . GLN A 1 82 ? 20.891 8.953 -4 1 96.12 82 GLN A CA 1
ATOM 642 C C . GLN A 1 82 ? 20.172 9.797 -2.953 1 96.12 82 GLN A C 1
ATOM 644 O O . GLN A 1 82 ? 20.469 9.695 -1.76 1 96.12 82 GLN A O 1
ATOM 649 N N . ALA A 1 83 ? 19.234 10.648 -3.385 1 96.56 83 ALA A N 1
ATOM 650 C CA . ALA A 1 83 ? 18.469 11.484 -2.457 1 96.56 83 ALA A CA 1
ATOM 651 C C . ALA A 1 83 ? 17.703 10.633 -1.453 1 96.56 83 ALA A C 1
ATOM 653 O O . ALA A 1 83 ? 17.688 10.93 -0.257 1 96.56 83 ALA A O 1
ATOM 654 N N . PHE A 1 84 ? 17.094 9.57 -1.919 1 95.81 84 PHE A N 1
ATOM 655 C CA . PHE A 1 84 ? 16.312 8.695 -1.042 1 95.81 84 PHE A CA 1
ATOM 656 C C . PHE A 1 84 ? 17.234 7.844 -0.183 1 95.81 84 PHE A C 1
ATOM 658 O O . PHE A 1 84 ? 16.906 7.523 0.962 1 95.81 84 PHE A O 1
ATOM 665 N N . ALA A 1 85 ? 18.391 7.496 -0.71 1 93.69 85 ALA A N 1
ATOM 666 C CA . ALA A 1 85 ? 19.375 6.75 0.076 1 93.69 85 ALA A CA 1
ATOM 667 C C . ALA A 1 85 ? 19.875 7.574 1.257 1 93.69 85 ALA A C 1
ATOM 669 O O . ALA A 1 85 ? 20.109 7.043 2.346 1 93.69 85 ALA A O 1
ATOM 670 N N . ASP A 1 86 ? 20.031 8.867 1.015 1 93 86 ASP A N 1
ATOM 671 C CA . ASP A 1 86 ? 20.531 9.773 2.047 1 93 86 ASP A CA 1
ATOM 672 C C . ASP A 1 86 ? 19.516 9.914 3.182 1 93 86 ASP A C 1
ATOM 674 O O . ASP A 1 86 ? 19.875 10.25 4.309 1 93 86 ASP A O 1
ATOM 678 N N . SER A 1 87 ? 18.203 9.656 2.91 1 94.31 87 SER A N 1
ATOM 679 C CA . SER A 1 87 ? 17.125 9.766 3.885 1 94.31 87 SER A CA 1
ATOM 680 C C . SER A 1 87 ? 16.391 8.438 4.059 1 94.31 87 SER A C 1
ATOM 682 O O . SER A 1 87 ? 15.18 8.414 4.262 1 94.31 87 SER A O 1
ATOM 684 N N . VAL A 1 88 ? 17.125 7.375 3.961 1 94.5 88 VAL A N 1
ATOM 685 C CA . VAL A 1 88 ? 16.531 6.055 3.816 1 94.5 88 VAL A CA 1
ATOM 686 C C . VAL A 1 88 ? 15.766 5.684 5.09 1 94.5 88 VAL A C 1
ATOM 688 O O . VAL A 1 88 ? 14.641 5.176 5.027 1 94.5 88 VAL A O 1
ATOM 691 N N . LEU A 1 89 ? 16.328 5.949 6.293 1 94.94 89 LEU A N 1
ATOM 692 C CA . LEU A 1 89 ? 15.703 5.531 7.547 1 94.94 89 LEU A CA 1
ATOM 693 C C . LEU A 1 89 ? 14.406 6.301 7.797 1 94.94 89 LEU A C 1
ATOM 695 O O . LEU A 1 89 ? 13.352 5.695 8.008 1 94.94 89 LEU A O 1
ATOM 699 N N . PRO A 1 90 ? 14.422 7.68 7.695 1 95.75 90 PRO A N 1
ATOM 700 C CA . PRO A 1 90 ? 13.164 8.406 7.832 1 95.75 90 PRO A CA 1
ATOM 701 C C . PRO A 1 90 ? 12.133 8.023 6.77 1 95.75 90 PRO A C 1
ATOM 703 O O . PRO A 1 90 ? 10.938 7.957 7.059 1 95.75 90 PRO A O 1
ATOM 706 N N . PHE A 1 91 ? 12.594 7.742 5.602 1 96.38 91 PHE A N 1
ATOM 707 C CA . PHE A 1 91 ? 11.688 7.414 4.508 1 96.38 91 PHE A CA 1
ATOM 708 C C . PHE A 1 91 ? 11 6.082 4.762 1 96.38 91 PHE A C 1
ATOM 710 O O . PHE A 1 91 ? 9.773 5.988 4.668 1 96.38 91 PHE A O 1
ATOM 717 N N . ILE A 1 92 ? 11.742 4.992 5.066 1 96.88 92 ILE A N 1
ATOM 718 C CA . ILE A 1 92 ? 11.172 3.664 5.273 1 96.88 92 ILE A CA 1
ATOM 719 C C . ILE A 1 92 ? 10.289 3.67 6.52 1 96.88 92 ILE A C 1
ATOM 721 O O . ILE A 1 92 ? 9.227 3.041 6.539 1 96.88 92 ILE A O 1
ATOM 725 N N . SER A 1 93 ? 10.719 4.363 7.586 1 97.44 93 SER A N 1
ATOM 726 C CA . SER A 1 93 ? 9.914 4.465 8.805 1 97.44 93 SER A CA 1
ATOM 727 C C . SER A 1 93 ? 8.594 5.184 8.539 1 97.44 93 SER A C 1
ATOM 729 O O . SER A 1 93 ? 7.559 4.82 9.094 1 97.44 93 SER A O 1
ATOM 731 N N . THR A 1 94 ? 8.68 6.258 7.727 1 97.62 94 THR A N 1
ATOM 732 C CA . THR A 1 94 ? 7.457 6.957 7.336 1 97.62 94 THR A CA 1
ATOM 733 C C . THR A 1 94 ? 6.539 6.035 6.539 1 97.62 94 THR A C 1
ATOM 735 O O . THR A 1 94 ? 5.32 6.051 6.727 1 97.62 94 THR A O 1
ATOM 738 N N . PHE A 1 95 ? 7.102 5.254 5.645 1 97.75 95 PHE A N 1
ATOM 739 C CA . PHE A 1 95 ? 6.324 4.289 4.875 1 97.75 95 PHE A CA 1
ATOM 740 C C . PHE A 1 95 ? 5.59 3.324 5.801 1 97.75 95 PHE A C 1
ATOM 742 O O . PHE A 1 95 ? 4.395 3.078 5.625 1 97.75 95 PHE A O 1
ATOM 749 N N . ILE A 1 96 ? 6.273 2.721 6.77 1 97.88 96 ILE A N 1
ATOM 750 C CA . ILE A 1 96 ? 5.684 1.79 7.727 1 97.88 96 ILE A CA 1
ATOM 751 C C . ILE A 1 96 ? 4.539 2.473 8.477 1 97.88 96 ILE A C 1
ATOM 753 O O . ILE A 1 96 ? 3.438 1.929 8.57 1 97.88 96 ILE A O 1
ATOM 757 N N . ALA A 1 97 ? 4.82 3.658 8.977 1 98.5 97 ALA A N 1
ATOM 758 C CA . ALA A 1 97 ? 3.826 4.41 9.742 1 98.5 97 ALA A CA 1
ATOM 759 C C . ALA A 1 97 ? 2.598 4.715 8.891 1 98.5 97 ALA A C 1
ATOM 761 O O . ALA A 1 97 ? 1.463 4.594 9.359 1 98.5 97 ALA A O 1
ATOM 762 N N . LEU A 1 98 ? 2.834 5.105 7.621 1 98.44 98 LEU A N 1
ATOM 763 C CA . LEU A 1 98 ? 1.738 5.426 6.715 1 98.44 98 LEU A CA 1
ATOM 764 C C . LEU A 1 98 ? 0.888 4.191 6.43 1 98.44 98 LEU A C 1
ATOM 766 O O . LEU A 1 98 ? -0.341 4.277 6.379 1 98.44 98 LEU A O 1
ATOM 770 N N . GLU A 1 99 ? 1.563 3.051 6.23 1 97.69 99 GLU A N 1
ATOM 771 C CA . GLU A 1 99 ? 0.812 1.824 5.98 1 97.69 99 GLU A CA 1
ATOM 772 C C . GLU A 1 99 ? -0.085 1.475 7.164 1 97.69 99 GLU A C 1
ATOM 774 O O . GLU A 1 99 ? -1.241 1.089 6.98 1 97.69 99 GLU A O 1
ATOM 779 N N . LEU A 1 100 ? 0.427 1.609 8.336 1 97.38 100 LEU A N 1
ATOM 780 C CA . LEU A 1 100 ? -0.328 1.293 9.547 1 97.38 100 LEU A CA 1
ATOM 781 C C . LEU A 1 100 ? -1.52 2.23 9.703 1 97.38 100 LEU A C 1
ATOM 783 O O . LEU A 1 100 ? -2.652 1.778 9.883 1 97.38 100 LEU A O 1
ATOM 787 N N . LEU A 1 101 ? -1.243 3.471 9.594 1 97.75 101 LEU A N 1
ATOM 788 C CA . LEU A 1 101 ? -2.303 4.453 9.805 1 97.75 101 LEU A CA 1
ATOM 789 C C . LEU A 1 101 ? -3.314 4.414 8.664 1 97.75 101 LEU A C 1
ATOM 791 O O . LEU A 1 101 ? -4.508 4.641 8.875 1 97.75 101 LEU A O 1
ATOM 795 N N . TYR A 1 102 ? -2.809 4.199 7.457 1 97.81 102 TYR A N 1
ATOM 796 C CA . TYR A 1 102 ? -3.648 4.055 6.273 1 97.81 102 TYR A CA 1
ATOM 797 C C . TYR A 1 102 ? -4.668 2.939 6.461 1 97.81 102 TYR A C 1
ATOM 799 O O . TYR A 1 102 ? -5.859 3.123 6.191 1 97.81 102 TYR A O 1
ATOM 807 N N . LEU A 1 103 ? -4.246 1.804 6.98 1 96.94 103 LEU A N 1
ATOM 808 C CA . LEU A 1 103 ? -5.113 0.649 7.188 1 96.94 103 LEU A CA 1
ATOM 809 C C . LEU A 1 103 ? -6.094 0.903 8.328 1 96.94 103 LEU A C 1
ATOM 811 O O . LEU A 1 103 ? -7.266 0.537 8.234 1 96.94 103 LEU A O 1
ATOM 815 N N . VAL A 1 104 ? -5.66 1.565 9.367 1 96.81 104 VAL A N 1
ATOM 816 C CA . VAL A 1 104 ? -6.531 1.896 10.492 1 96.81 104 VAL A CA 1
ATOM 817 C C . VAL A 1 104 ? -7.578 2.914 10.047 1 96.81 104 VAL A C 1
ATOM 819 O O . VAL A 1 104 ? -8.742 2.82 10.438 1 96.81 104 VAL A O 1
ATOM 822 N N . GLY A 1 105 ? -7.113 3.916 9.281 1 97.12 105 GLY A N 1
ATOM 823 C CA . GLY A 1 105 ? -8.047 4.887 8.734 1 97.12 105 GLY A CA 1
ATOM 824 C C . GLY A 1 105 ? -9.117 4.262 7.859 1 97.12 105 GLY A C 1
ATOM 825 O O . GLY A 1 105 ? -10.297 4.613 7.957 1 97.12 105 GLY A O 1
ATOM 826 N N . MET A 1 106 ? -8.734 3.326 7.035 1 96.44 106 MET A N 1
ATOM 827 C CA . MET A 1 106 ? -9.688 2.627 6.176 1 96.44 106 MET A CA 1
ATOM 828 C C . MET A 1 106 ? -10.703 1.857 7.008 1 96.44 106 MET A C 1
ATOM 830 O O . MET A 1 106 ? -11.898 1.881 6.707 1 96.44 106 MET A O 1
ATOM 834 N N . ALA A 1 107 ? -10.25 1.131 8 1 95.94 107 ALA A N 1
ATOM 835 C CA . ALA A 1 107 ? -11.141 0.399 8.891 1 95.94 107 ALA A CA 1
ATOM 836 C C . ALA A 1 107 ? -12.117 1.345 9.594 1 95.94 107 ALA A C 1
ATOM 838 O O . ALA A 1 107 ? -13.305 1.032 9.727 1 95.94 107 ALA A O 1
ATOM 839 N N . ASP A 1 108 ? -11.648 2.434 10 1 95.56 108 ASP A N 1
ATOM 840 C CA . ASP A 1 108 ? -12.477 3.424 10.672 1 95.56 108 ASP A CA 1
ATOM 841 C C . ASP A 1 108 ? -13.57 3.953 9.742 1 95.56 108 ASP A C 1
ATOM 843 O O . ASP A 1 108 ? -14.727 4.078 10.141 1 95.56 108 ASP A O 1
ATOM 847 N N . ASP A 1 109 ? -13.203 4.277 8.547 1 95.62 109 ASP A N 1
ATOM 848 C CA . ASP A 1 109 ? -14.148 4.816 7.57 1 95.62 109 ASP A CA 1
ATOM 849 C C . ASP A 1 109 ? -15.227 3.791 7.23 1 95.62 109 ASP A C 1
ATOM 851 O O . ASP A 1 109 ? -16.359 4.16 6.898 1 95.62 109 ASP A O 1
ATOM 855 N N . LEU A 1 110 ? -14.891 2.549 7.375 1 94.31 110 LEU A N 1
ATOM 856 C CA . LEU A 1 110 ? -15.812 1.511 6.934 1 94.31 110 LEU A CA 1
ATOM 857 C C . LEU A 1 110 ? -16.688 1.028 8.086 1 94.31 110 LEU A C 1
ATOM 859 O O . LEU A 1 110 ? -17.875 0.76 7.906 1 94.31 110 LEU A O 1
ATOM 863 N N . ILE A 1 111 ? -16.078 0.884 9.32 1 93.56 111 ILE A N 1
ATOM 864 C CA . ILE A 1 111 ? -16.875 0.26 10.375 1 93.56 111 ILE A CA 1
ATOM 865 C C . ILE A 1 111 ? -16.734 1.054 11.672 1 93.56 111 ILE A C 1
ATOM 867 O O . ILE A 1 111 ? -17.344 0.709 12.688 1 93.56 111 ILE A O 1
ATOM 871 N N . GLY A 1 112 ? -15.961 2.049 11.633 1 92.81 112 GLY A N 1
ATOM 872 C CA . GLY A 1 112 ? -15.727 2.805 12.852 1 92.81 112 GLY A CA 1
ATOM 873 C C . GLY A 1 112 ? -14.773 2.119 13.812 1 92.81 112 GLY A C 1
ATOM 874 O O . GLY A 1 112 ? -14.844 0.905 14.008 1 92.81 112 GLY A O 1
ATOM 875 N N . ILE A 1 113 ? -13.828 2.826 14.227 1 92.75 113 ILE A N 1
ATOM 876 C CA . ILE A 1 113 ? -12.844 2.354 15.195 1 92.75 113 ILE A CA 1
ATOM 877 C C . ILE A 1 113 ? -12.828 3.283 16.406 1 92.75 113 ILE A C 1
ATOM 879 O O . ILE A 1 113 ? -12.953 4.5 16.266 1 92.75 113 ILE A O 1
ATOM 883 N N . LYS A 1 114 ? -12.703 2.727 17.562 1 92.25 114 LYS A N 1
ATOM 884 C CA . LYS A 1 114 ? -12.633 3.533 18.781 1 92.25 114 LYS A CA 1
ATOM 885 C C . LYS A 1 114 ? -11.398 4.43 18.766 1 92.25 114 LYS A C 1
ATOM 887 O O . LYS A 1 114 ? -10.336 4.031 18.281 1 92.25 114 LYS A O 1
ATOM 892 N N . TYR A 1 115 ? -11.516 5.578 19.328 1 90.81 115 TYR A N 1
ATOM 893 C CA . TYR A 1 115 ? -10.445 6.574 19.328 1 90.81 115 TYR A CA 1
ATOM 894 C C . TYR A 1 115 ? -9.211 6.047 20.047 1 90.81 115 TYR A C 1
ATOM 896 O O . TYR A 1 115 ? -8.078 6.359 19.672 1 90.81 115 TYR A O 1
ATOM 904 N N . ARG A 1 116 ? -9.328 5.211 21.047 1 94.25 116 ARG A N 1
ATOM 905 C CA . ARG A 1 116 ? -8.211 4.668 21.797 1 94.25 116 ARG A CA 1
ATOM 906 C C . ARG A 1 116 ? -7.312 3.809 20.906 1 94.25 116 ARG A C 1
ATOM 908 O O . ARG A 1 116 ? -6.086 3.869 21.016 1 94.25 116 ARG A O 1
ATOM 915 N N . ALA A 1 117 ? -8.031 3.031 20.094 1 94.12 117 ALA A N 1
ATOM 916 C CA . ALA A 1 117 ? -7.27 2.176 19.172 1 94.12 117 ALA A CA 1
ATOM 917 C C . ALA A 1 117 ? -6.488 3.01 18.172 1 94.12 117 ALA A C 1
ATOM 919 O O . ALA A 1 117 ? -5.344 2.686 17.844 1 94.12 117 ALA A O 1
ATOM 920 N N . LYS A 1 118 ? -7.078 4.066 17.656 1 96 118 LYS A N 1
ATOM 921 C CA . LYS A 1 118 ? -6.398 4.965 16.734 1 96 118 LYS A CA 1
ATOM 922 C C . LYS A 1 118 ? -5.199 5.637 17.391 1 96 118 LYS A C 1
ATOM 924 O O . LYS A 1 118 ? -4.133 5.758 16.797 1 96 118 LYS A O 1
ATOM 929 N N . PHE A 1 119 ? -5.363 5.965 18.625 1 96.75 119 PHE A N 1
ATOM 930 C CA . PHE A 1 119 ? -4.297 6.609 19.391 1 96.75 119 PHE A CA 1
ATOM 931 C C . PHE A 1 119 ? -3.117 5.664 19.578 1 96.75 119 PHE A C 1
ATOM 933 O O . PHE A 1 119 ? -1.96 6.074 19.453 1 96.75 119 PHE A O 1
ATOM 940 N N . VAL A 1 120 ? -3.387 4.434 19.875 1 97.5 120 VAL A N 1
ATOM 941 C CA . VAL A 1 120 ? -2.33 3.447 20.062 1 97.5 120 VAL A CA 1
ATOM 942 C C . VAL A 1 120 ? -1.513 3.303 18.781 1 97.5 120 VAL A C 1
ATOM 944 O O . VAL A 1 120 ? -0.28 3.281 18.828 1 97.5 120 VAL A O 1
ATOM 947 N N . VAL A 1 121 ? -2.172 3.236 17.672 1 97.62 121 VAL A N 1
ATOM 948 C CA . VAL A 1 121 ? -1.484 3.084 16.406 1 97.62 121 VAL A CA 1
ATOM 949 C C . VAL A 1 121 ? -0.654 4.332 16.109 1 97.62 121 VAL A C 1
ATOM 951 O O . VAL A 1 121 ? 0.47 4.238 15.609 1 97.62 121 VAL A O 1
ATOM 954 N N . GLN A 1 122 ? -1.2 5.492 16.422 1 98.44 122 GLN A N 1
ATOM 955 C CA . GLN A 1 122 ? -0.473 6.738 16.234 1 98.44 122 GLN A CA 1
ATOM 956 C C . GLN A 1 122 ? 0.792 6.781 17.078 1 98.44 122 GLN A C 1
ATOM 958 O O . GLN A 1 122 ? 1.835 7.262 16.625 1 98.44 122 GLN A O 1
ATOM 963 N N . ILE A 1 123 ? 0.697 6.273 18.266 1 98.44 123 ILE A N 1
ATOM 964 C CA . ILE A 1 123 ? 1.845 6.219 19.172 1 98.44 123 ILE A CA 1
ATOM 965 C C . ILE A 1 123 ? 2.904 5.281 18.594 1 98.44 123 ILE A C 1
ATOM 967 O O . ILE A 1 123 ? 4.094 5.605 18.594 1 98.44 123 ILE A O 1
ATOM 971 N N . ILE A 1 124 ? 2.518 4.156 18.062 1 97.5 124 ILE A N 1
ATOM 972 C CA . ILE A 1 124 ? 3.432 3.205 17.438 1 97.5 124 ILE A CA 1
ATOM 973 C C . ILE A 1 124 ? 4.102 3.852 16.219 1 97.5 124 ILE A C 1
ATOM 975 O O . ILE A 1 124 ? 5.312 3.717 16.031 1 97.5 124 ILE A O 1
ATOM 979 N N . CYS A 1 125 ? 3.293 4.555 15.438 1 98.12 125 CYS A N 1
ATOM 980 C CA . CYS A 1 125 ? 3.822 5.258 14.273 1 98.12 125 CYS A CA 1
ATOM 981 C C . CYS A 1 125 ? 4.871 6.285 14.688 1 98.12 125 CYS A C 1
ATOM 983 O O . CYS A 1 125 ? 5.945 6.355 14.086 1 98.12 125 CYS A O 1
ATOM 985 N N . ALA A 1 126 ? 4.547 7.027 15.719 1 98.38 126 ALA A N 1
ATOM 986 C CA . ALA A 1 126 ? 5.48 8.039 16.219 1 98.38 126 ALA A CA 1
ATOM 987 C C . ALA A 1 126 ? 6.77 7.395 16.719 1 98.38 126 ALA A C 1
ATOM 989 O O . ALA A 1 126 ? 7.859 7.934 16.5 1 98.38 126 ALA A O 1
ATOM 990 N N . ALA A 1 127 ? 6.672 6.273 17.344 1 96.25 127 ALA A N 1
ATOM 991 C CA . ALA A 1 127 ? 7.844 5.559 17.844 1 96.25 127 ALA A CA 1
ATOM 992 C C . ALA A 1 127 ? 8.758 5.133 16.703 1 96.25 127 ALA A C 1
ATOM 994 O O . ALA A 1 127 ? 9.984 5.227 16.812 1 96.25 127 ALA A O 1
ATOM 995 N N . PHE A 1 128 ? 8.18 4.676 15.586 1 94.12 128 PHE A N 1
ATOM 996 C CA . PHE A 1 128 ? 8.969 4.309 14.414 1 94.12 128 PHE A CA 1
ATOM 997 C C . PHE A 1 128 ? 9.719 5.52 13.867 1 94.12 128 PHE A C 1
ATOM 999 O O . PHE A 1 128 ? 10.883 5.422 13.5 1 94.12 128 PHE A O 1
ATOM 1006 N N . LEU A 1 129 ? 9.047 6.625 13.875 1 97.19 129 LEU A N 1
ATOM 1007 C CA . LEU A 1 129 ? 9.648 7.836 13.32 1 97.19 129 LEU A CA 1
ATOM 1008 C C . LEU A 1 129 ? 10.789 8.328 14.203 1 97.19 129 LEU A C 1
ATOM 1010 O O . LEU A 1 129 ? 11.859 8.688 13.703 1 97.19 129 LEU A O 1
ATOM 1014 N N . ILE A 1 130 ? 10.586 8.258 15.508 1 97.56 130 ILE A N 1
ATOM 1015 C CA . ILE A 1 130 ? 11.609 8.68 16.453 1 97.56 130 ILE A CA 1
ATOM 1016 C C . ILE A 1 130 ? 12.836 7.781 16.328 1 97.56 130 ILE A C 1
ATOM 1018 O O . ILE A 1 130 ? 13.969 8.266 16.328 1 97.56 130 ILE A O 1
ATOM 1022 N N . SER A 1 131 ? 12.633 6.5 16.141 1 94.88 131 SER A N 1
ATOM 1023 C CA . SER A 1 131 ? 13.734 5.543 16.031 1 94.88 131 SER A CA 1
ATOM 1024 C C . SER A 1 131 ? 14.562 5.797 14.773 1 94.88 131 SER A C 1
ATOM 1026 O O . SER A 1 131 ? 15.703 5.352 14.68 1 94.88 131 SER A O 1
ATOM 1028 N N . SER A 1 132 ? 13.969 6.535 13.859 1 95.19 132 SER A N 1
ATOM 1029 C CA . SER A 1 132 ? 14.656 6.801 12.602 1 95.19 132 SER A CA 1
ATOM 1030 C C . SER A 1 132 ? 15.344 8.164 12.625 1 95.19 132 SER A C 1
ATOM 1032 O O . SER A 1 132 ? 15.859 8.625 11.602 1 95.19 132 SER A O 1
ATOM 1034 N N . GLY A 1 133 ? 15.25 8.805 13.75 1 94.5 133 GLY A N 1
ATOM 1035 C CA . GLY A 1 133 ? 15.953 10.07 13.906 1 94.5 133 GLY A CA 1
ATOM 1036 C C . GLY A 1 133 ? 15.047 11.273 13.734 1 94.5 133 GLY A C 1
ATOM 1037 O O . GLY A 1 133 ? 15.508 12.414 13.773 1 94.5 133 GLY A O 1
ATOM 1038 N N . VAL A 1 134 ? 13.75 11.039 13.547 1 96.06 134 VAL A N 1
ATOM 1039 C CA . VAL A 1 134 ? 12.789 12.125 13.406 1 96.06 134 VAL A CA 1
ATOM 1040 C C . VAL A 1 134 ? 12.242 12.516 14.781 1 96.06 134 VAL A C 1
ATOM 1042 O O . VAL A 1 134 ? 11.188 12.031 15.203 1 96.06 134 VAL A O 1
ATOM 1045 N N . TRP A 1 135 ? 12.961 13.383 15.43 1 96.81 135 TRP A N 1
ATOM 1046 C CA . TRP A 1 135 ? 12.539 13.852 16.734 1 96.81 135 TRP A CA 1
ATOM 1047 C C . TRP A 1 135 ? 13.117 15.227 17.047 1 96.81 135 TRP A C 1
ATOM 1049 O O . TRP A 1 135 ? 14.102 15.641 16.438 1 96.81 135 TRP A O 1
ATOM 1059 N N . PHE A 1 136 ? 12.508 15.945 17.875 1 96.62 136 PHE A N 1
ATOM 1060 C CA . PHE A 1 136 ? 12.906 17.297 18.234 1 96.62 136 PHE A CA 1
ATOM 1061 C C . PHE A 1 136 ? 14.164 17.281 19.109 1 96.62 136 PHE A C 1
ATOM 1063 O O . PHE A 1 136 ? 14.07 17.375 20.328 1 96.62 136 PHE A O 1
ATOM 1070 N N . SER A 1 137 ? 15.312 17.281 18.469 1 94.81 137 SER A N 1
ATOM 1071 C CA . SER A 1 137 ? 16.594 17.328 19.172 1 94.81 137 SER A CA 1
ATOM 1072 C C . SER A 1 137 ? 17 18.766 19.469 1 94.81 137 SER A C 1
ATOM 1074 O O . SER A 1 137 ? 17.953 19.016 20.219 1 94.81 137 SER A O 1
ATOM 1076 N N . ASP A 1 138 ? 16.297 19.688 18.875 1 93.12 138 ASP A N 1
ATOM 1077 C CA . ASP A 1 138 ? 16.516 21.125 19 1 93.12 138 ASP A CA 1
ATOM 1078 C C . ASP A 1 138 ? 15.195 21.891 18.906 1 93.12 138 ASP A C 1
ATOM 1080 O O . ASP A 1 138 ? 14.328 21.547 18.109 1 93.12 138 ASP A O 1
ATOM 1084 N N . LEU A 1 139 ? 15.031 22.922 19.781 1 93.5 139 LEU A N 1
ATOM 1085 C CA . LEU A 1 139 ? 13.797 23.688 19.766 1 93.5 139 LEU A CA 1
ATOM 1086 C C . LEU A 1 139 ? 14.039 25.078 19.188 1 93.5 139 LEU A C 1
ATOM 1088 O O . LEU A 1 139 ? 13.227 25.984 19.391 1 93.5 139 LEU A O 1
ATOM 1092 N N . ALA A 1 140 ? 15.148 25.25 18.578 1 90.25 140 ALA A N 1
ATOM 1093 C CA . ALA A 1 140 ? 15.484 26.422 17.766 1 90.25 140 ALA A CA 1
ATOM 1094 C C . ALA A 1 140 ? 15.297 27.703 18.562 1 90.25 140 ALA A C 1
ATOM 1096 O O . ALA A 1 140 ? 14.867 28.734 18.016 1 90.25 140 ALA A O 1
ATOM 1097 N N . GLY A 1 141 ? 15.477 27.641 19.938 1 90.69 141 GLY A N 1
ATOM 1098 C CA . GLY A 1 141 ? 15.422 28.844 20.75 1 90.69 141 GLY A CA 1
ATOM 1099 C C . GLY A 1 141 ? 14.031 29.141 21.297 1 90.69 141 GLY A C 1
ATOM 1100 O O . GLY A 1 141 ? 13.836 30.125 22 1 90.69 141 GLY A O 1
ATOM 1101 N N . VAL A 1 142 ? 13.07 28.344 20.938 1 92.12 142 VAL A N 1
ATOM 1102 C CA . VAL A 1 142 ? 11.75 28.5 21.531 1 92.12 142 VAL A CA 1
ATOM 1103 C C . VAL A 1 142 ? 11.852 28.422 23.047 1 92.12 142 VAL A C 1
ATOM 1105 O O . VAL A 1 142 ? 12.453 27.484 23.594 1 92.12 142 VAL A O 1
ATOM 1108 N N . LEU A 1 143 ? 11.375 29.438 23.719 1 91.69 143 LEU A N 1
ATOM 1109 C CA . LEU A 1 143 ? 11.469 29.578 25.156 1 91.69 143 LEU A CA 1
ATOM 1110 C C . LEU A 1 143 ? 12.922 29.609 25.609 1 91.69 143 LEU A C 1
ATOM 1112 O O . LEU A 1 143 ? 13.234 29.281 26.766 1 91.69 143 LEU A O 1
ATOM 1116 N N . GLY A 1 144 ? 13.805 29.828 24.656 1 88.69 144 GLY A N 1
ATOM 1117 C CA . GLY A 1 144 ? 15.227 29.922 24.938 1 88.69 144 GLY A CA 1
ATOM 1118 C C . GLY A 1 144 ? 15.938 28.578 24.891 1 88.69 144 GLY A C 1
ATOM 1119 O O . GLY A 1 144 ? 17.125 28.484 25.234 1 88.69 144 GLY A O 1
ATOM 1120 N N . ILE A 1 145 ? 15.25 27.547 24.516 1 89.56 145 ILE A N 1
ATOM 1121 C CA . ILE A 1 145 ? 15.805 26.203 24.516 1 89.56 145 ILE A CA 1
ATOM 1122 C C . ILE A 1 145 ? 16.312 25.859 23.109 1 89.56 145 ILE A C 1
ATOM 1124 O O . ILE A 1 145 ? 15.586 25.969 22.125 1 89.56 145 ILE A O 1
ATOM 1128 N N . GLU A 1 146 ? 17.531 25.469 23.094 1 90.88 146 GLU A N 1
ATOM 1129 C CA . GLU A 1 146 ? 18.141 25.031 21.844 1 90.88 146 GLU A CA 1
ATOM 1130 C C . GLU A 1 146 ? 18.25 23.5 21.797 1 90.88 146 GLU A C 1
ATOM 1132 O O . GLU A 1 146 ? 17.25 22.812 21.578 1 90.88 146 GLU A O 1
ATOM 1137 N N . SER A 1 147 ? 19.391 22.859 22.391 1 91.69 147 SER A N 1
ATOM 1138 C CA . SER A 1 147 ? 19.578 21.406 22.391 1 91.69 147 SER A CA 1
ATOM 1139 C C . SER A 1 147 ? 18.656 20.734 23.391 1 91.69 147 SER A C 1
ATOM 1141 O O . SER A 1 147 ? 18.438 21.266 24.484 1 91.69 147 SER A O 1
ATOM 1143 N N . VAL A 1 148 ? 18.062 19.688 22.922 1 94.44 148 VAL A N 1
ATOM 1144 C CA . VAL A 1 148 ? 17.109 18.953 23.734 1 94.44 148 VAL A CA 1
ATOM 1145 C C . VAL A 1 148 ? 17.609 17.531 23.984 1 94.44 148 VAL A C 1
ATOM 1147 O O . VAL A 1 148 ? 18.062 16.859 23.047 1 94.44 148 VAL A O 1
ATOM 1150 N N . SER A 1 149 ? 17.609 17.109 25.266 1 95.44 149 SER A N 1
ATOM 1151 C CA . SER A 1 149 ? 17.984 15.734 25.578 1 95.44 149 SER A CA 1
ATOM 1152 C C . SER A 1 149 ? 16.969 14.734 25.031 1 95.44 149 SER A C 1
ATOM 1154 O O . SER A 1 149 ? 15.773 15.023 24.969 1 95.44 149 SER A O 1
ATOM 1156 N N . PRO A 1 150 ? 17.438 13.531 24.703 1 95.31 150 PRO A N 1
ATOM 1157 C CA . PRO A 1 150 ? 16.516 12.5 24.234 1 95.31 150 PRO A CA 1
ATOM 1158 C C . PRO A 1 150 ? 15.43 12.172 25.25 1 95.31 150 PRO A C 1
ATOM 1160 O O . PRO A 1 150 ? 14.305 11.828 24.875 1 95.31 150 PRO A O 1
ATOM 1163 N N . TRP A 1 151 ? 15.703 12.281 26.5 1 95.88 151 TRP A N 1
ATOM 1164 C CA . TRP A 1 151 ? 14.75 11.969 27.562 1 95.88 151 TRP A CA 1
ATOM 1165 C C . TRP A 1 151 ? 13.523 12.859 27.469 1 95.88 151 TRP A C 1
ATOM 1167 O O . TRP A 1 151 ? 12.406 12.43 27.781 1 95.88 151 TRP A O 1
ATOM 1177 N N . PHE A 1 152 ? 13.734 14.047 27 1 95.88 152 PHE A N 1
ATOM 1178 C CA . PHE A 1 152 ? 12.625 14.977 26.812 1 95.88 152 PHE A CA 1
ATOM 1179 C C . PHE A 1 152 ? 12.156 14.969 25.359 1 95.88 152 PHE A C 1
ATOM 1181 O O . PHE A 1 152 ? 10.953 15 25.094 1 95.88 152 PHE A O 1
ATOM 1188 N N . GLY A 1 153 ? 13.125 14.961 24.453 1 97.44 153 GLY A N 1
ATOM 1189 C CA . GLY A 1 153 ? 12.836 15.086 23.031 1 97.44 153 GLY A CA 1
ATOM 1190 C C . GLY A 1 153 ? 11.945 13.977 22.5 1 97.44 153 GLY A C 1
ATOM 1191 O O . GLY A 1 153 ? 11.055 14.219 21.672 1 97.44 153 GLY A O 1
ATOM 1192 N N . TYR A 1 154 ? 12.203 12.734 22.953 1 97.88 154 TYR A N 1
ATOM 1193 C CA . TYR A 1 154 ? 11.453 11.594 22.438 1 97.88 154 TYR A CA 1
ATOM 1194 C C . TYR A 1 154 ? 9.984 11.68 22.859 1 97.88 154 TYR A C 1
ATOM 1196 O O . TYR A 1 154 ? 9.094 11.633 22 1 97.88 154 TYR A O 1
ATOM 1204 N N . PRO A 1 155 ? 9.68 11.883 24.172 1 97.94 155 PRO A N 1
ATOM 1205 C CA . PRO A 1 155 ? 8.273 12.016 24.547 1 97.94 155 PRO A CA 1
ATOM 1206 C C . PRO A 1 155 ? 7.602 13.234 23.938 1 97.94 155 PRO A C 1
ATOM 1208 O O . PRO A 1 155 ? 6.43 13.18 23.562 1 97.94 155 PRO A O 1
ATOM 1211 N N . PHE A 1 156 ? 8.344 14.32 23.859 1 97.88 156 PHE A N 1
ATOM 1212 C CA . PHE A 1 156 ? 7.805 15.539 23.266 1 97.88 156 PHE A CA 1
ATOM 1213 C C . PHE A 1 156 ? 7.441 15.312 21.797 1 97.88 156 PHE A C 1
ATOM 1215 O O . PHE A 1 156 ? 6.371 15.727 21.359 1 97.88 156 PHE A O 1
ATOM 1222 N N . THR A 1 157 ? 8.336 14.648 21.094 1 98.56 157 THR A N 1
ATOM 1223 C CA . THR A 1 157 ? 8.086 14.336 19.688 1 98.56 157 THR A CA 1
ATOM 1224 C C . THR A 1 157 ? 6.855 13.453 19.531 1 98.56 157 THR A C 1
ATOM 1226 O O . THR A 1 157 ? 6.043 13.656 18.625 1 98.56 157 THR A O 1
ATOM 1229 N N . LEU A 1 158 ? 6.785 12.445 20.391 1 98.5 158 LEU A N 1
ATOM 1230 C CA . LEU A 1 158 ? 5.633 11.555 20.391 1 98.5 158 LEU A CA 1
ATOM 1231 C C . LEU A 1 158 ? 4.336 12.344 20.516 1 98.5 158 LEU A C 1
ATOM 1233 O O . LEU A 1 158 ? 3.4 12.141 19.734 1 98.5 158 LEU A O 1
ATOM 1237 N N . ILE A 1 159 ? 4.27 13.234 21.422 1 97.94 159 ILE A N 1
ATOM 1238 C CA . ILE A 1 159 ? 3.088 14.047 21.688 1 97.94 159 ILE A CA 1
ATOM 1239 C C . ILE A 1 159 ? 2.789 14.945 20.5 1 97.94 159 ILE A C 1
ATOM 1241 O O . ILE A 1 159 ? 1.639 15.047 20.062 1 97.94 159 ILE A O 1
ATOM 1245 N N . VAL A 1 160 ? 3.822 15.555 19.938 1 98.25 160 VAL A N 1
ATOM 1246 C CA . VAL A 1 160 ? 3.641 16.5 18.859 1 98.25 160 VAL A CA 1
ATOM 1247 C C . VAL A 1 160 ? 3.143 15.781 17.609 1 98.25 160 VAL A C 1
ATOM 1249 O O . VAL A 1 160 ? 2.244 16.266 16.922 1 98.25 160 VAL A O 1
ATOM 1252 N N . ILE A 1 161 ? 3.734 14.609 17.297 1 98.62 161 ILE A N 1
ATOM 1253 C CA . ILE A 1 161 ? 3.338 13.852 16.109 1 98.62 161 ILE A CA 1
ATOM 1254 C C . ILE A 1 161 ? 1.876 13.43 16.234 1 98.62 161 ILE A C 1
ATOM 1256 O O . ILE A 1 161 ? 1.086 13.625 15.312 1 98.62 161 ILE A O 1
ATOM 1260 N N . VAL A 1 162 ? 1.521 12.859 17.344 1 98.5 162 VAL A N 1
ATOM 1261 C CA . VAL A 1 162 ? 0.144 12.438 17.578 1 98.5 162 VAL A CA 1
ATOM 1262 C C . VAL A 1 162 ? -0.786 13.648 17.516 1 98.5 162 VAL A C 1
ATOM 1264 O O . VAL A 1 162 ? -1.866 13.578 16.922 1 98.5 162 VAL A O 1
ATOM 1267 N N . PHE A 1 163 ? -0.36 14.719 18.141 1 97.88 163 PHE A N 1
ATOM 1268 C CA . PHE A 1 163 ? -1.121 15.961 18.156 1 97.88 163 PHE A CA 1
ATOM 1269 C C . PHE A 1 163 ? -1.362 16.469 16.734 1 97.88 163 PHE A C 1
ATOM 1271 O O . PHE A 1 163 ? -2.49 16.812 16.375 1 97.88 163 PHE A O 1
ATOM 1278 N N . LEU A 1 164 ? -0.362 16.5 15.898 1 98.44 164 LEU A N 1
ATOM 1279 C CA . LEU A 1 164 ? -0.464 17.016 14.539 1 98.44 164 LEU A CA 1
ATOM 1280 C C . LEU A 1 164 ? -1.379 16.141 13.695 1 98.44 164 LEU A C 1
ATOM 1282 O O . LEU A 1 164 ? -2.182 16.656 12.906 1 98.44 164 LEU A O 1
ATOM 1286 N N . ILE A 1 165 ? -1.215 14.812 13.797 1 98.62 165 ILE A N 1
ATOM 1287 C CA . ILE A 1 165 ? -2.086 13.891 13.078 1 98.62 165 ILE A CA 1
ATOM 1288 C C . ILE A 1 165 ? -3.545 14.203 13.398 1 98.62 165 ILE A C 1
ATOM 1290 O O . ILE A 1 165 ? -4.371 14.336 12.492 1 98.62 165 ILE A O 1
ATOM 1294 N N . ASN A 1 166 ? -3.838 14.422 14.641 1 97.06 166 ASN A N 1
ATOM 1295 C CA . ASN A 1 166 ? -5.215 14.641 15.07 1 97.06 166 ASN A CA 1
ATOM 1296 C C . ASN A 1 166 ? -5.68 16.062 14.742 1 97.06 166 ASN A C 1
ATOM 1298 O O . ASN A 1 166 ? -6.867 16.281 14.492 1 97.06 166 ASN A O 1
ATOM 1302 N N . ALA A 1 167 ? -4.773 17 14.773 1 97.81 167 ALA A N 1
ATOM 1303 C CA . ALA A 1 167 ? -5.133 18.359 14.406 1 97.81 167 ALA A CA 1
ATOM 1304 C C . ALA A 1 167 ? -5.664 18.422 12.977 1 97.81 167 ALA A C 1
ATOM 1306 O O . ALA A 1 167 ? -6.664 19.094 12.703 1 97.81 167 ALA A O 1
ATOM 1307 N N . ILE A 1 168 ? -4.996 17.703 12.094 1 98.12 168 ILE A N 1
ATOM 1308 C CA . ILE A 1 168 ? -5.434 17.672 10.703 1 98.12 168 ILE A CA 1
ATOM 1309 C C . ILE A 1 168 ? -6.746 16.891 10.594 1 98.12 168 ILE A C 1
ATOM 1311 O O . ILE A 1 168 ? -7.652 17.297 9.859 1 98.12 168 ILE A O 1
ATOM 1315 N N . ASN A 1 169 ? -6.848 15.828 11.297 1 96.44 169 ASN A N 1
ATOM 1316 C CA . ASN A 1 169 ? -8.062 15.023 11.281 1 96.44 169 ASN A CA 1
ATOM 1317 C C . ASN A 1 169 ? -9.273 15.82 11.766 1 96.44 169 ASN A C 1
ATOM 1319 O O . ASN A 1 169 ? -10.344 15.75 11.164 1 96.44 169 ASN A O 1
ATOM 1323 N N . LEU A 1 170 ? -9.094 16.641 12.797 1 94.44 170 LEU A N 1
ATOM 1324 C CA . LEU A 1 170 ? -10.195 17.359 13.43 1 94.44 170 LEU A CA 1
ATOM 1325 C C . LEU A 1 170 ? -10.586 18.578 12.609 1 94.44 170 LEU A C 1
ATOM 1327 O O . LEU A 1 170 ? -11.727 19.031 12.664 1 94.44 170 LEU A O 1
ATOM 1331 N N . ILE A 1 171 ? -9.625 19.109 11.836 1 96.31 171 ILE A N 1
ATOM 1332 C CA . ILE A 1 171 ? -9.914 20.312 11.078 1 96.31 171 ILE A CA 1
ATOM 1333 C C . ILE A 1 171 ? -10.695 19.969 9.812 1 96.31 171 ILE A C 1
ATOM 1335 O O . ILE A 1 171 ? -11.258 20.844 9.156 1 96.31 171 ILE A O 1
ATOM 1339 N N . ASP A 1 172 ? -10.75 18.672 9.461 1 95.19 172 ASP A N 1
ATOM 1340 C CA . ASP A 1 172 ? -11.469 18.188 8.281 1 95.19 172 ASP A CA 1
ATOM 1341 C C . ASP A 1 172 ? -12.977 18.219 8.508 1 95.19 172 ASP A C 1
ATOM 1343 O O . ASP A 1 172 ? -13.617 17.156 8.562 1 95.19 172 ASP A O 1
ATOM 1347 N N . GLY A 1 173 ? -13.617 19.453 8.445 1 92.75 173 GLY A N 1
ATOM 1348 C CA . GLY A 1 173 ? -15.016 19.578 8.805 1 92.75 173 GLY A CA 1
ATOM 1349 C C . GLY A 1 173 ? -15.859 20.203 7.711 1 92.75 173 GLY A C 1
ATOM 1350 O O . GLY A 1 173 ? -17.078 20.078 7.707 1 92.75 173 GLY A O 1
ATOM 1351 N N . ILE A 1 174 ? -15.25 20.906 6.887 1 94.25 174 ILE A N 1
ATOM 1352 C CA . ILE A 1 174 ? -15.969 21.438 5.738 1 94.25 174 ILE A CA 1
ATOM 1353 C C . ILE A 1 174 ? -15.172 21.172 4.461 1 94.25 174 ILE A C 1
ATOM 1355 O O . ILE A 1 174 ? -13.961 20.953 4.516 1 94.25 174 ILE A O 1
ATOM 1359 N N . ASP A 1 175 ? -15.773 21.281 3.336 1 97.12 175 ASP A N 1
ATOM 1360 C CA . ASP A 1 175 ? -15.18 20.938 2.051 1 97.12 175 ASP A CA 1
ATOM 1361 C C . ASP A 1 175 ? -13.938 21.781 1.768 1 97.12 175 ASP A C 1
ATOM 1363 O O . ASP A 1 175 ? -13.977 23 1.862 1 97.12 175 ASP A O 1
ATOM 1367 N N . GLY A 1 176 ? -12.844 21.094 1.52 1 98.12 176 GLY A N 1
ATOM 1368 C CA . GLY A 1 176 ? -11.648 21.766 1.017 1 98.12 176 GLY A CA 1
ATOM 1369 C C . GLY A 1 176 ? -10.75 22.281 2.119 1 98.12 176 GLY A C 1
ATOM 1370 O O . GLY A 1 176 ? -9.625 22.719 1.856 1 98.12 176 GLY A O 1
ATOM 1371 N N . LEU A 1 177 ? -11.195 22.266 3.33 1 98.06 177 LEU A N 1
ATOM 1372 C CA . LEU A 1 177 ? -10.461 22.953 4.387 1 98.06 177 LEU A CA 1
ATOM 1373 C C . LEU A 1 177 ? -9.18 22.203 4.73 1 98.06 177 LEU A C 1
ATOM 1375 O O . LEU A 1 177 ? -8.086 22.766 4.625 1 98.06 177 LEU A O 1
ATOM 1379 N N . ALA A 1 178 ? -9.312 20.938 5.117 1 98.38 178 ALA A N 1
ATOM 1380 C CA . ALA A 1 178 ? -8.133 20.156 5.465 1 98.38 178 ALA A CA 1
ATOM 1381 C C . ALA A 1 178 ? -7.18 20.047 4.281 1 98.38 178 ALA A C 1
ATOM 1383 O O . ALA A 1 178 ? -5.965 20.188 4.438 1 98.38 178 ALA A O 1
ATOM 1384 N N . SER A 1 179 ? -7.734 19.766 3.092 1 98.69 179 SER A N 1
ATOM 1385 C CA . SER A 1 179 ? -6.898 19.625 1.902 1 98.69 179 SER A CA 1
ATOM 1386 C C . SER A 1 179 ? -6.273 20.953 1.505 1 98.69 179 SER A C 1
ATOM 1388 O O . SER A 1 179 ? -5.129 21 1.052 1 98.69 179 SER A O 1
ATOM 1390 N N . GLY A 1 180 ? -7.008 22.031 1.656 1 98.69 180 GLY A N 1
ATOM 1391 C CA . GLY A 1 180 ? -6.469 23.359 1.361 1 98.69 180 GLY A CA 1
ATOM 1392 C C . GLY A 1 180 ? -5.324 23.75 2.277 1 98.69 180 GLY A C 1
ATOM 1393 O O . GLY A 1 180 ? -4.266 24.172 1.812 1 98.69 180 GLY A O 1
ATOM 1394 N N . LEU A 1 181 ? -5.555 23.609 3.549 1 98.75 181 LEU A N 1
ATOM 1395 C CA . LEU A 1 181 ? -4.52 23.922 4.531 1 98.75 181 LEU A CA 1
ATOM 1396 C C . LEU A 1 181 ? -3.289 23.047 4.312 1 98.75 181 LEU A C 1
ATOM 1398 O O . LEU A 1 181 ? -2.158 23.531 4.375 1 98.75 181 LEU A O 1
ATOM 1402 N N . SER A 1 182 ? -3.529 21.781 4.031 1 98.88 182 SER A N 1
ATOM 1403 C CA . SER A 1 182 ? -2.436 20.844 3.807 1 98.88 182 SER A CA 1
ATOM 1404 C C . SER A 1 182 ? -1.68 21.172 2.523 1 98.88 182 SER A C 1
ATOM 1406 O O . SER A 1 182 ? -0.467 20.969 2.441 1 98.88 182 SER A O 1
ATOM 1408 N N . SER A 1 183 ? -2.404 21.625 1.512 1 98.81 183 SER A N 1
ATOM 1409 C CA . SER A 1 183 ? -1.765 22.016 0.259 1 98.81 183 SER A CA 1
ATOM 1410 C C . SER A 1 183 ? -0.792 23.172 0.469 1 98.81 183 SER A C 1
ATOM 1412 O O . SER A 1 183 ? 0.305 23.172 -0.091 1 98.81 183 SER A O 1
ATOM 1414 N N . ILE A 1 184 ? -1.186 24.125 1.264 1 98.56 184 ILE A N 1
ATOM 1415 C CA . ILE A 1 184 ? -0.298 25.234 1.591 1 98.56 184 ILE A CA 1
ATOM 1416 C C . ILE A 1 184 ? 0.964 24.703 2.268 1 98.56 184 ILE A C 1
ATOM 1418 O O . ILE A 1 184 ? 2.078 25.094 1.904 1 98.56 184 ILE A O 1
ATOM 1422 N N . ALA A 1 185 ? 0.773 23.844 3.227 1 98.81 185 ALA A N 1
ATOM 1423 C CA . ALA A 1 185 ? 1.905 23.266 3.941 1 98.81 185 ALA A CA 1
ATOM 1424 C C . ALA A 1 185 ? 2.826 22.5 2.988 1 98.81 185 ALA A C 1
ATOM 1426 O O . ALA A 1 185 ? 4.051 22.641 3.061 1 98.81 185 ALA A O 1
ATOM 1427 N N . CYS A 1 186 ? 2.234 21.734 2.072 1 98.88 186 CYS A N 1
ATOM 1428 C CA . CYS A 1 186 ? 3.016 20.938 1.128 1 98.88 186 CYS A CA 1
ATOM 1429 C C . CYS A 1 186 ? 3.84 21.844 0.214 1 98.88 186 CYS A C 1
ATOM 1431 O O . CYS A 1 186 ? 4.988 21.531 -0.105 1 98.88 186 CYS A O 1
ATOM 1433 N N . VAL A 1 187 ? 3.256 22.938 -0.234 1 98.69 187 VAL A N 1
ATOM 1434 C CA . VAL A 1 187 ? 3.967 23.859 -1.1 1 98.69 187 VAL A CA 1
ATOM 1435 C C . VAL A 1 187 ? 5.152 24.469 -0.347 1 98.69 187 VAL A C 1
ATOM 1437 O O . VAL A 1 187 ? 6.273 24.484 -0.855 1 98.69 187 VAL A O 1
ATOM 1440 N N . ILE A 1 188 ? 4.93 24.922 0.864 1 98.31 188 ILE A N 1
ATOM 1441 C CA . ILE A 1 188 ? 5.965 25.562 1.667 1 98.31 188 ILE A CA 1
ATOM 1442 C C . ILE A 1 188 ? 7.062 24.547 1.997 1 98.31 188 ILE A C 1
ATOM 1444 O O . ILE A 1 188 ? 8.25 24.844 1.833 1 98.31 188 ILE A O 1
ATOM 1448 N N . TYR A 1 189 ? 6.672 23.359 2.438 1 98.69 189 TYR A N 1
ATOM 1449 C CA . TYR A 1 189 ? 7.645 22.328 2.771 1 98.69 189 TYR A CA 1
ATOM 1450 C C . TYR A 1 189 ? 8.414 21.891 1.533 1 98.69 189 TYR A C 1
ATOM 1452 O O . TYR A 1 189 ? 9.641 21.734 1.579 1 98.69 189 TYR A O 1
ATOM 1460 N N . GLY A 1 190 ? 7.68 21.688 0.392 1 98.56 190 GLY A N 1
ATOM 1461 C CA . GLY A 1 190 ? 8.32 21.25 -0.838 1 98.56 190 GLY A CA 1
ATOM 1462 C C . GLY A 1 190 ? 9.406 22.203 -1.31 1 98.56 190 GLY A C 1
ATOM 1463 O O . GLY A 1 190 ? 10.523 21.766 -1.612 1 98.56 190 GLY A O 1
ATOM 1464 N N . PHE A 1 191 ? 9.117 23.469 -1.325 1 97.56 191 PHE A N 1
ATOM 1465 C CA . PHE A 1 191 ? 10.094 24.453 -1.769 1 97.56 191 PHE A CA 1
ATOM 1466 C C . PHE A 1 191 ? 11.211 24.609 -0.748 1 97.56 191 PHE A C 1
ATOM 1468 O O . PHE A 1 191 ? 12.375 24.797 -1.118 1 97.56 191 PHE A O 1
ATOM 1475 N N . SER A 1 192 ? 10.898 24.594 0.555 1 97.38 192 SER A N 1
ATOM 1476 C CA . SER A 1 192 ? 11.922 24.688 1.593 1 97.38 192 SER A CA 1
ATOM 1477 C C . SER A 1 192 ? 12.945 23.562 1.464 1 97.38 192 SER A C 1
ATOM 1479 O O . SER A 1 192 ? 14.148 23.812 1.448 1 97.38 192 SER A O 1
ATOM 1481 N N . PHE A 1 193 ? 12.492 22.328 1.347 1 97.75 193 PHE A N 1
ATOM 1482 C CA . PHE A 1 193 ? 13.391 21.188 1.244 1 97.75 193 PHE A CA 1
ATOM 1483 C C . PHE A 1 193 ? 14.172 21.234 -0.063 1 97.75 193 PHE A C 1
ATOM 1485 O O . PHE A 1 193 ? 15.336 20.812 -0.113 1 97.75 193 PHE A O 1
ATOM 1492 N N . TYR A 1 194 ? 13.469 21.75 -1.133 1 96.88 194 TYR A N 1
ATOM 1493 C CA . TYR A 1 194 ? 14.172 21.938 -2.398 1 96.88 194 TYR A CA 1
ATOM 1494 C C . TYR A 1 194 ? 15.359 22.875 -2.234 1 96.88 194 TYR A C 1
ATOM 1496 O O . TYR A 1 194 ? 16.469 22.562 -2.676 1 96.88 194 TYR A O 1
ATOM 1504 N N . LEU A 1 195 ? 15.195 23.984 -1.599 1 95.31 195 LEU A N 1
ATOM 1505 C CA . LEU A 1 195 ? 16.234 24.984 -1.41 1 95.31 195 LEU A CA 1
ATOM 1506 C C . LEU A 1 195 ? 17.312 24.484 -0.462 1 95.31 195 LEU A C 1
ATOM 1508 O O . LEU A 1 195 ? 18.484 24.859 -0.581 1 95.31 195 LEU A O 1
ATOM 1512 N N . LEU A 1 196 ? 16.969 23.594 0.437 1 95.75 196 LEU A N 1
ATOM 1513 C CA . LEU A 1 196 ? 17.906 23.047 1.419 1 95.75 196 LEU A CA 1
ATOM 1514 C C . LEU A 1 196 ? 18.688 21.891 0.832 1 95.75 196 LEU A C 1
ATOM 1516 O O . LEU A 1 196 ? 19.641 21.406 1.454 1 95.75 196 LEU A O 1
ATOM 1520 N N . GLY A 1 197 ? 18.281 21.375 -0.34 1 94.81 197 GLY A N 1
ATOM 1521 C CA . GLY A 1 197 ? 18.969 20.266 -0.993 1 94.81 197 GLY A CA 1
ATOM 1522 C C . GLY A 1 197 ? 18.469 18.906 -0.54 1 94.81 197 GLY A C 1
ATOM 1523 O O . GLY A 1 197 ? 19.062 17.875 -0.859 1 94.81 197 GLY A O 1
ATOM 1524 N N . ASP A 1 198 ? 17.422 18.875 0.294 1 96.31 198 ASP A N 1
ATOM 1525 C CA . ASP A 1 198 ? 16.781 17.625 0.708 1 96.31 198 ASP A CA 1
ATOM 1526 C C . ASP A 1 198 ? 15.688 17.219 -0.273 1 96.31 198 ASP A C 1
ATOM 1528 O O . ASP A 1 198 ? 14.5 17.266 0.056 1 96.31 198 ASP A O 1
ATOM 1532 N N . TYR A 1 199 ? 16.062 16.688 -1.346 1 97.69 199 TYR A N 1
ATOM 1533 C CA . TYR A 1 199 ? 15.195 16.531 -2.506 1 97.69 199 TYR A CA 1
ATOM 1534 C C . TYR A 1 199 ? 14.195 15.406 -2.287 1 97.69 199 TYR A C 1
ATOM 1536 O O . TYR A 1 199 ? 13.07 15.453 -2.791 1 97.69 199 TYR A O 1
ATOM 1544 N N . ALA A 1 200 ? 14.562 14.336 -1.558 1 98 200 ALA A N 1
ATOM 1545 C CA . ALA A 1 200 ? 13.617 13.258 -1.263 1 98 200 ALA A CA 1
ATOM 1546 C C . ALA A 1 200 ? 12.383 13.797 -0.534 1 98 200 ALA A C 1
ATOM 1548 O O . ALA A 1 200 ? 11.258 13.406 -0.838 1 98 200 ALA A O 1
ATOM 1549 N N . LEU A 1 201 ? 12.641 14.68 0.431 1 98.31 201 LEU A N 1
ATOM 1550 C CA . LEU A 1 201 ? 11.555 15.273 1.206 1 98.31 201 LEU A CA 1
ATOM 1551 C C . LEU A 1 201 ? 10.742 16.234 0.352 1 98.31 201 LEU A C 1
ATOM 1553 O O . LEU A 1 201 ? 9.531 16.344 0.516 1 98.31 201 LEU A O 1
ATOM 1557 N N . SER A 1 202 ? 11.438 16.922 -0.543 1 98.56 202 SER A N 1
ATOM 1558 C CA . SER A 1 202 ? 10.734 17.75 -1.517 1 98.56 202 SER A CA 1
ATOM 1559 C C . SER A 1 202 ? 9.812 16.922 -2.396 1 98.56 202 SER A C 1
ATOM 1561 O O . SER A 1 202 ? 8.672 17.312 -2.658 1 98.56 202 SER A O 1
ATOM 1563 N N . VAL A 1 203 ? 10.258 15.758 -2.832 1 98.75 203 VAL A N 1
ATOM 1564 C CA . VAL A 1 203 ? 9.484 14.836 -3.656 1 98.75 203 VAL A CA 1
ATOM 1565 C C . VAL A 1 203 ? 8.227 14.406 -2.906 1 98.75 203 VAL A C 1
ATOM 1567 O O . VAL A 1 203 ? 7.125 14.422 -3.465 1 98.75 203 VAL A O 1
ATOM 1570 N N . ILE A 1 204 ? 8.352 14.047 -1.652 1 98.75 204 ILE A N 1
ATOM 1571 C CA . ILE A 1 204 ? 7.219 13.594 -0.851 1 98.75 204 ILE A CA 1
ATOM 1572 C C . ILE A 1 204 ? 6.199 14.727 -0.708 1 98.75 204 ILE A C 1
ATOM 1574 O O . ILE A 1 204 ? 4.992 14.492 -0.788 1 98.75 204 ILE A O 1
ATOM 1578 N N . SER A 1 205 ? 6.676 15.945 -0.499 1 98.88 205 SER A N 1
ATOM 1579 C CA . SER A 1 205 ? 5.805 17.109 -0.354 1 98.88 205 SER A CA 1
ATOM 1580 C C . SER A 1 205 ? 4.98 17.344 -1.614 1 98.88 205 SER A C 1
ATOM 1582 O O . SER A 1 205 ? 3.756 17.469 -1.546 1 98.88 205 SER A O 1
ATOM 1584 N N . PHE A 1 206 ? 5.633 17.312 -2.766 1 98.88 206 PHE A N 1
ATOM 1585 C CA . PHE A 1 206 ? 4.941 17.625 -4.012 1 98.88 206 PHE A CA 1
ATOM 1586 C C . PHE A 1 206 ? 4.098 16.453 -4.473 1 98.88 206 PHE A C 1
ATOM 1588 O O . PHE A 1 206 ? 3.062 16.625 -5.117 1 98.88 206 PHE A O 1
ATOM 1595 N N . ALA A 1 207 ? 4.523 15.211 -4.176 1 98.94 207 ALA A N 1
ATOM 1596 C CA . ALA A 1 207 ? 3.672 14.047 -4.426 1 98.94 207 ALA A CA 1
ATOM 1597 C C . ALA A 1 207 ? 2.365 14.148 -3.646 1 98.94 207 ALA A C 1
ATOM 1599 O O . ALA A 1 207 ? 1.288 13.898 -4.191 1 98.94 207 ALA A O 1
ATOM 1600 N N . THR A 1 208 ? 2.492 14.516 -2.367 1 98.94 208 THR A N 1
ATOM 1601 C CA . THR A 1 208 ? 1.313 14.68 -1.524 1 98.94 208 THR A CA 1
ATOM 1602 C C . THR A 1 208 ? 0.407 15.781 -2.066 1 98.94 208 THR A C 1
ATOM 1604 O O . THR A 1 208 ? -0.812 15.609 -2.125 1 98.94 208 THR A O 1
ATOM 1607 N N . LEU A 1 209 ? 1.005 16.891 -2.486 1 98.94 209 LEU A N 1
ATOM 1608 C CA . LEU A 1 209 ? 0.239 17.953 -3.123 1 98.94 209 LEU A CA 1
ATOM 1609 C C . LEU A 1 209 ? -0.491 17.438 -4.355 1 98.94 209 LEU A C 1
ATOM 1611 O O . LEU A 1 209 ? -1.646 17.797 -4.598 1 98.94 209 LEU A O 1
ATOM 1615 N N . GLY A 1 210 ? 0.177 16.609 -5.113 1 98.94 210 GLY A N 1
ATOM 1616 C CA . GLY A 1 210 ? -0.383 16.078 -6.348 1 98.94 210 GLY A CA 1
ATOM 1617 C C . GLY A 1 210 ? -1.652 15.281 -6.129 1 98.94 210 GLY A C 1
ATOM 1618 O O . GLY A 1 210 ? -2.592 15.375 -6.922 1 98.94 210 GLY A O 1
ATOM 1619 N N . VAL A 1 211 ? -1.703 14.469 -5.094 1 98.81 211 VAL A N 1
ATOM 1620 C CA . VAL A 1 211 ? -2.885 13.648 -4.863 1 98.81 211 VAL A CA 1
ATOM 1621 C C . VAL A 1 211 ? -4.02 14.508 -4.316 1 98.81 211 VAL A C 1
ATOM 1623 O O . VAL A 1 211 ? -5.195 14.188 -4.5 1 98.81 211 VAL A O 1
ATOM 1626 N N . LEU A 1 212 ? -3.693 15.656 -3.676 1 98.88 212 LEU A N 1
ATOM 1627 C CA . LEU A 1 212 ? -4.699 16.516 -3.066 1 98.88 212 LEU A CA 1
ATOM 1628 C C . LEU A 1 212 ? -5.445 17.328 -4.129 1 98.88 212 LEU A C 1
ATOM 1630 O O . LEU A 1 212 ? -6.586 17.734 -3.91 1 98.88 212 LEU A O 1
ATOM 1634 N N . VAL A 1 213 ? -4.828 17.484 -5.305 1 98.75 213 VAL A N 1
ATOM 1635 C CA . VAL A 1 213 ? -5.414 18.328 -6.344 1 98.75 213 VAL A CA 1
ATOM 1636 C C . VAL A 1 213 ? -6.703 17.688 -6.855 1 98.75 213 VAL A C 1
ATOM 1638 O O . VAL A 1 213 ? -7.773 18.297 -6.773 1 98.75 213 VAL A O 1
ATOM 1641 N N . PRO A 1 214 ? -6.656 16.484 -7.363 1 98.81 214 PRO A N 1
ATOM 1642 C CA . PRO A 1 214 ? -7.922 15.891 -7.809 1 98.81 214 PRO A CA 1
ATOM 1643 C C . PRO A 1 214 ? -8.898 15.656 -6.656 1 98.81 214 PRO A C 1
ATOM 1645 O O . PRO A 1 214 ? -10.109 15.773 -6.84 1 98.81 214 PRO A O 1
ATOM 1648 N N . PHE A 1 215 ? -8.422 15.312 -5.516 1 98.81 215 PHE A N 1
ATOM 1649 C CA . PHE A 1 215 ? -9.328 15.156 -4.379 1 98.81 215 PHE A CA 1
ATOM 1650 C C . PHE A 1 215 ? -10.078 16.453 -4.109 1 98.81 215 PHE A C 1
ATOM 1652 O O . PHE A 1 215 ? -11.297 16.438 -3.91 1 98.81 215 PHE A O 1
ATOM 1659 N N . TYR A 1 216 ? -9.25 17.531 -4.035 1 98.75 216 TYR A N 1
ATOM 1660 C CA . TYR A 1 216 ? -9.852 18.828 -3.801 1 98.75 216 TYR A CA 1
ATOM 1661 C C . TYR A 1 216 ? -10.953 19.125 -4.816 1 98.75 216 TYR A C 1
ATOM 1663 O O . TYR A 1 216 ? -12.016 19.641 -4.461 1 98.75 216 TYR A O 1
ATOM 1671 N N . TYR A 1 217 ? -10.727 18.812 -6.016 1 98.38 217 TYR A N 1
ATOM 1672 C CA . TYR A 1 217 ? -11.703 19.016 -7.078 1 98.38 217 TYR A CA 1
ATOM 1673 C C . TYR A 1 217 ? -13 18.281 -6.781 1 98.38 217 TYR A C 1
ATOM 1675 O O . TYR A 1 217 ? -14.078 18.875 -6.809 1 98.38 217 TYR A O 1
ATOM 1683 N N . TYR A 1 218 ? -12.992 17.031 -6.434 1 98.06 218 TYR A N 1
ATOM 1684 C CA . TYR A 1 218 ? -14.18 16.234 -6.184 1 98.06 218 TYR A CA 1
ATOM 1685 C C . TYR A 1 218 ? -14.82 16.594 -4.848 1 98.06 218 TYR A C 1
ATOM 1687 O O . TYR A 1 218 ? -16.047 16.531 -4.695 1 98.06 218 TYR A O 1
ATOM 1695 N N . ASN A 1 219 ? -14.016 17 -3.941 1 98.12 219 ASN A N 1
ATOM 1696 C CA . ASN A 1 219 ? -14.492 17.344 -2.609 1 98.12 219 ASN A CA 1
ATOM 1697 C C . ASN A 1 219 ? -15.227 18.688 -2.615 1 98.12 219 ASN A C 1
ATOM 1699 O O . ASN A 1 219 ? -16.297 18.828 -2.004 1 98.12 219 ASN A O 1
ATOM 1703 N N . VAL A 1 220 ? -14.719 19.672 -3.312 1 97.81 220 VAL A N 1
ATOM 1704 C CA . VAL A 1 220 ? -15.227 21.031 -3.248 1 97.81 220 VAL A CA 1
ATOM 1705 C C . VAL A 1 220 ? -16.219 21.281 -4.379 1 97.81 220 VAL A C 1
ATOM 1707 O O . VAL A 1 220 ? -17.25 21.922 -4.184 1 97.81 220 VAL A O 1
ATOM 1710 N N . PHE A 1 221 ? -15.906 20.766 -5.539 1 97.31 221 PHE A N 1
ATOM 1711 C CA . PHE A 1 221 ? -16.703 21.109 -6.707 1 97.31 221 PHE A CA 1
ATOM 1712 C C . PHE A 1 221 ? -17.562 19.938 -7.145 1 97.31 221 PHE A C 1
ATOM 1714 O O . PHE A 1 221 ? -18.391 20.062 -8.062 1 97.31 221 PHE A O 1
ATOM 1721 N N . GLY A 1 222 ? -17.406 18.812 -6.5 1 95.44 222 GLY A N 1
ATOM 1722 C CA . GLY A 1 222 ? -18.234 17.656 -6.82 1 95.44 222 GLY A CA 1
ATOM 1723 C C . GLY A 1 222 ? -19.688 17.844 -6.41 1 95.44 222 GLY A C 1
ATOM 1724 O O . GLY A 1 222 ? -19.969 18.531 -5.43 1 95.44 222 GLY A O 1
ATOM 1725 N N . ASP A 1 223 ? -20.594 17.188 -7.109 1 94.44 223 ASP A N 1
ATOM 1726 C CA . ASP A 1 223 ? -22.031 17.25 -6.848 1 94.44 223 ASP A CA 1
ATOM 1727 C C . ASP A 1 223 ? -22.5 15.984 -6.133 1 94.44 223 ASP A C 1
ATOM 1729 O O . ASP A 1 223 ? -22.516 14.898 -6.723 1 94.44 223 ASP A O 1
ATOM 1733 N N . ALA A 1 224 ? -22.938 16.125 -4.953 1 91.44 224 ALA A N 1
ATOM 1734 C CA . ALA A 1 224 ? -23.391 14.984 -4.148 1 91.44 224 ALA A CA 1
ATOM 1735 C C . ALA A 1 224 ? -24.578 14.297 -4.793 1 91.44 224 ALA A C 1
ATOM 1737 O O . ALA A 1 224 ? -24.719 13.078 -4.703 1 91.44 224 ALA A O 1
ATOM 1738 N N . ASN A 1 225 ? -25.391 15.047 -5.445 1 90.44 225 ASN A N 1
ATOM 1739 C CA . ASN A 1 225 ? -26.594 14.5 -6.07 1 90.44 225 ASN A CA 1
ATOM 1740 C C . ASN A 1 225 ? -26.25 13.688 -7.312 1 90.44 225 ASN A C 1
ATOM 1742 O O . ASN A 1 225 ? -27.031 12.828 -7.73 1 90.44 225 ASN A O 1
ATOM 1746 N N . LYS A 1 226 ? -25.109 13.922 -7.871 1 92.44 226 LYS A N 1
ATOM 1747 C CA . LYS A 1 226 ? -24.688 13.203 -9.062 1 92.44 226 LYS A CA 1
ATOM 1748 C C . LYS A 1 226 ? -23.641 12.141 -8.719 1 92.44 226 LYS A C 1
ATOM 1750 O O . LYS A 1 226 ? -22.953 11.625 -9.602 1 92.44 226 LYS A O 1
ATOM 1755 N N . HIS A 1 227 ? -23.469 11.977 -7.469 1 92.69 227 HIS A N 1
ATOM 1756 C CA . HIS A 1 227 ? -22.547 10.953 -6.98 1 92.69 227 HIS A CA 1
ATOM 1757 C C . HIS A 1 227 ? -21.109 11.258 -7.398 1 92.69 227 HIS A C 1
ATOM 1759 O O . HIS A 1 227 ? -20.375 10.352 -7.797 1 92.69 227 HIS A O 1
ATOM 1765 N N . LYS A 1 228 ? -20.797 12.5 -7.363 1 95.5 228 LYS A N 1
ATOM 1766 C CA . LYS A 1 228 ? -19.469 12.922 -7.805 1 95.5 228 LYS A CA 1
ATOM 1767 C C . LYS A 1 228 ? -18.734 13.656 -6.691 1 95.5 228 LYS A C 1
ATOM 1769 O O . LYS A 1 228 ? -17.75 14.367 -6.949 1 95.5 228 LYS A O 1
ATOM 1774 N N . LYS A 1 229 ? -19.203 13.586 -5.516 1 97.06 229 LYS A N 1
ATOM 1775 C CA . LYS A 1 229 ? -18.562 14.211 -4.355 1 97.06 229 LYS A CA 1
ATOM 1776 C C . LYS A 1 229 ? -18 13.156 -3.408 1 97.06 229 LYS A C 1
ATOM 1778 O O . LYS A 1 229 ? -18.594 12.094 -3.232 1 97.06 229 LYS A O 1
ATOM 1783 N N . ILE A 1 230 ? -16.875 13.508 -2.865 1 97.25 230 ILE A N 1
ATOM 1784 C CA . ILE A 1 230 ? -16.234 12.547 -1.979 1 97.25 230 ILE A CA 1
ATOM 1785 C C . ILE A 1 230 ? -15.562 13.273 -0.818 1 97.25 230 ILE A C 1
ATOM 1787 O O . ILE A 1 230 ? -15.047 14.383 -0.988 1 97.25 230 ILE A O 1
ATOM 1791 N N . PHE A 1 231 ? -15.57 12.742 0.365 1 97.06 231 PHE A N 1
ATOM 1792 C CA . PHE A 1 231 ? -14.812 13.203 1.521 1 97.06 231 PHE A CA 1
ATOM 1793 C C . PHE A 1 231 ? -13.531 12.391 1.677 1 97.06 231 PHE A C 1
ATOM 1795 O O . PHE A 1 231 ? -13.422 11.281 1.154 1 97.06 231 PHE A O 1
ATOM 1802 N N . MET A 1 232 ? -12.547 12.883 2.256 1 96.31 232 MET A N 1
ATOM 1803 C CA . MET A 1 232 ? -11.273 12.164 2.326 1 96.31 232 MET A CA 1
ATOM 1804 C C . MET A 1 232 ? -11.32 11.078 3.389 1 96.31 232 MET A C 1
ATOM 1806 O O . MET A 1 232 ? -10.648 10.047 3.26 1 96.31 232 MET A O 1
ATOM 1810 N N . GLY A 1 233 ? -12.227 11.242 4.441 1 96.38 233 GLY A N 1
ATOM 1811 C CA . GLY A 1 233 ? -12.328 10.258 5.504 1 96.38 233 GLY A CA 1
ATOM 1812 C C . GLY A 1 233 ? -11.141 10.273 6.445 1 96.38 233 GLY A C 1
ATOM 1813 O O . GLY A 1 233 ? -10.203 11.055 6.266 1 96.38 233 GLY A O 1
ATOM 1814 N N . ASP A 1 234 ? -11.211 9.406 7.422 1 96.94 234 ASP A N 1
ATOM 1815 C CA . ASP A 1 234 ? -10.094 9.25 8.352 1 96.94 234 ASP A CA 1
ATOM 1816 C C . ASP A 1 234 ? -8.859 8.711 7.645 1 96.94 234 ASP A C 1
ATOM 1818 O O . ASP A 1 234 ? -7.73 9.047 8.008 1 96.94 234 ASP A O 1
ATOM 1822 N N . THR A 1 235 ? -9.102 7.914 6.629 1 97.88 235 THR A N 1
ATOM 1823 C CA . THR A 1 235 ? -7.98 7.398 5.848 1 97.88 235 THR A CA 1
ATOM 1824 C C . THR A 1 235 ? -7.129 8.539 5.309 1 97.88 235 THR A C 1
ATOM 1826 O O . THR A 1 235 ? -5.902 8.523 5.43 1 97.88 235 THR A O 1
ATOM 1829 N N . GLY A 1 236 ? -7.77 9.492 4.762 1 98.44 236 GLY A N 1
ATOM 1830 C CA . GLY A 1 236 ? -7.07 10.617 4.156 1 98.44 236 GLY A CA 1
ATOM 1831 C C . GLY A 1 236 ? -6.48 11.57 5.176 1 98.44 236 GLY A C 1
ATOM 1832 O O . GLY A 1 236 ? -5.301 11.922 5.098 1 98.44 236 GLY A O 1
ATOM 1833 N N . SER A 1 237 ? -7.27 12 6.152 1 98.31 237 SER A N 1
ATOM 1834 C CA . SER A 1 237 ? -6.836 13.023 7.094 1 98.31 237 SER A CA 1
ATOM 1835 C C . SER A 1 237 ? -5.707 12.516 7.988 1 98.31 237 SER A C 1
ATOM 1837 O O . SER A 1 237 ? -4.773 13.25 8.297 1 98.31 237 SER A O 1
ATOM 1839 N N . LEU A 1 238 ? -5.766 11.219 8.367 1 98.38 238 LEU A N 1
ATOM 1840 C CA . LEU A 1 238 ? -4.684 10.648 9.164 1 98.38 238 LEU A CA 1
ATOM 1841 C C . LEU A 1 238 ? -3.406 10.523 8.336 1 98.38 238 LEU A C 1
ATOM 1843 O O . LEU A 1 238 ? -2.311 10.789 8.836 1 98.38 238 LEU A O 1
ATOM 1847 N N . THR A 1 239 ? -3.57 10.133 7.059 1 98.69 239 THR A N 1
ATOM 1848 C CA . THR A 1 239 ? -2.441 10.008 6.145 1 98.69 239 THR A CA 1
ATOM 1849 C C . THR A 1 239 ? -1.745 11.352 5.953 1 98.69 239 THR A C 1
ATOM 1851 O O . THR A 1 239 ? -0.529 11.453 6.129 1 98.69 239 THR A O 1
ATOM 1854 N N . ILE A 1 240 ? -2.5 12.344 5.656 1 98.75 240 ILE A N 1
ATOM 1855 C CA . ILE A 1 240 ? -1.951 13.672 5.414 1 98.75 240 ILE A CA 1
ATOM 1856 C C . ILE A 1 240 ? -1.359 14.227 6.707 1 98.75 240 ILE A C 1
ATOM 1858 O O . ILE A 1 240 ? -0.292 14.844 6.691 1 98.75 240 ILE A O 1
ATOM 1862 N N . GLY A 1 241 ? -2.098 14.023 7.801 1 98.81 241 GLY A N 1
ATOM 1863 C CA . GLY A 1 241 ? -1.593 14.469 9.094 1 98.81 241 GLY A CA 1
ATOM 1864 C C . GLY A 1 241 ? -0.223 13.898 9.422 1 98.81 241 GLY A C 1
ATOM 1865 O O . GLY A 1 241 ? 0.658 14.625 9.883 1 98.81 241 GLY A O 1
ATOM 1866 N N . LEU A 1 242 ? -0.02 12.641 9.172 1 98.88 242 LEU A N 1
ATOM 1867 C CA . LEU A 1 242 ? 1.263 12.008 9.461 1 98.88 242 LEU A CA 1
ATOM 1868 C C . LEU A 1 242 ? 2.355 12.555 8.547 1 98.88 242 LEU A C 1
ATOM 1870 O O . LEU A 1 242 ? 3.479 12.797 8.992 1 98.88 242 LEU A O 1
ATOM 1874 N 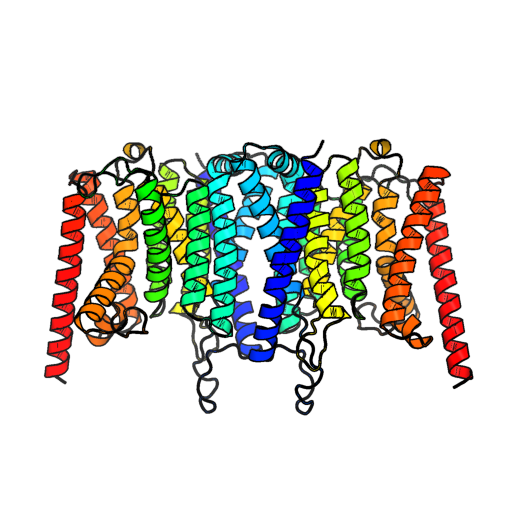N . ILE A 1 243 ? 2.049 12.703 7.258 1 98.88 243 ILE A N 1
ATOM 1875 C CA . ILE A 1 243 ? 3.039 13.203 6.312 1 98.88 243 ILE A CA 1
ATOM 1876 C C . ILE A 1 243 ? 3.494 14.602 6.73 1 98.88 243 ILE A C 1
ATOM 1878 O O . ILE A 1 243 ? 4.695 14.875 6.781 1 98.88 243 ILE A O 1
ATOM 1882 N N . LEU A 1 244 ? 2.525 15.438 7.07 1 98.88 244 LEU A N 1
ATOM 1883 C CA . LEU A 1 244 ? 2.854 16.797 7.469 1 98.88 244 LEU A CA 1
ATOM 1884 C C . LEU A 1 244 ? 3.611 16.812 8.789 1 98.88 244 LEU A C 1
ATOM 1886 O O . LEU A 1 244 ? 4.496 17.656 9 1 98.88 244 LEU A O 1
ATOM 1890 N N . ALA A 1 245 ? 3.244 15.914 9.672 1 98.75 245 ALA A N 1
ATOM 1891 C CA . ALA A 1 245 ? 3.957 15.812 10.938 1 98.75 245 ALA A CA 1
ATOM 1892 C C . ALA A 1 245 ? 5.426 15.461 10.719 1 98.75 245 ALA A C 1
ATOM 1894 O O . ALA A 1 245 ? 6.312 16.062 11.336 1 98.75 245 ALA A O 1
ATOM 1895 N N . VAL A 1 246 ? 5.68 14.555 9.859 1 98.62 246 VAL A N 1
ATOM 1896 C CA . VAL A 1 246 ? 7.043 14.117 9.57 1 98.62 246 VAL A CA 1
ATOM 1897 C C . VAL A 1 246 ? 7.812 15.242 8.891 1 98.62 246 VAL A C 1
ATOM 1899 O O . VAL A 1 246 ? 8.914 15.602 9.32 1 98.62 246 VAL A O 1
ATOM 1902 N N . LEU A 1 247 ? 7.242 15.805 7.828 1 98.62 247 LEU A N 1
ATOM 1903 C CA . LEU A 1 247 ? 7.902 16.859 7.074 1 98.62 247 LEU A CA 1
ATOM 1904 C C . LEU A 1 247 ? 8.148 18.078 7.957 1 98.62 247 LEU A C 1
ATOM 1906 O O . LEU A 1 247 ? 9.234 18.672 7.93 1 98.62 247 LEU A O 1
ATOM 1910 N N . GLY A 1 248 ? 7.129 18.453 8.742 1 98.44 248 GLY A N 1
ATOM 1911 C CA . GLY A 1 248 ? 7.258 19.594 9.625 1 98.44 248 GLY A CA 1
ATOM 1912 C C . GLY A 1 248 ? 8.328 19.406 10.688 1 98.44 248 GLY A C 1
ATOM 1913 O O . GLY A 1 248 ? 9.094 20.328 10.969 1 98.44 248 GLY A O 1
ATOM 1914 N N . THR A 1 249 ? 8.398 18.234 11.266 1 98.06 249 THR A N 1
ATOM 1915 C CA . THR A 1 249 ? 9.383 17.953 12.297 1 98.06 249 THR A CA 1
ATOM 1916 C C . THR A 1 249 ? 10.797 18 11.727 1 98.06 249 THR A C 1
ATOM 1918 O O . THR A 1 249 ? 11.688 18.625 12.312 1 98.06 249 THR A O 1
ATOM 1921 N N . ILE A 1 250 ? 11.008 17.391 10.602 1 97.56 250 ILE A N 1
ATOM 1922 C CA . ILE A 1 250 ? 12.328 17.359 9.984 1 97.56 250 ILE A CA 1
ATOM 1923 C C . ILE A 1 250 ? 12.75 18.766 9.602 1 97.56 250 ILE A C 1
ATOM 1925 O O . ILE A 1 250 ? 13.906 19.156 9.797 1 97.56 250 ILE A O 1
ATOM 1929 N N . LEU A 1 251 ? 11.805 19.531 9.039 1 97.5 251 LEU A N 1
ATOM 1930 C CA . LEU A 1 251 ? 12.125 20.891 8.648 1 97.5 251 LEU A CA 1
ATOM 1931 C C . LEU A 1 251 ? 12.453 21.75 9.867 1 97.5 251 LEU A C 1
ATOM 1933 O O . LEU A 1 251 ? 13.359 22.578 9.82 1 97.5 251 LEU A O 1
ATOM 1937 N N . PHE A 1 252 ? 11.766 21.531 10.945 1 96.94 252 PHE A N 1
ATOM 1938 C CA . PHE A 1 252 ? 11.93 22.312 12.164 1 96.94 252 PHE A CA 1
ATOM 1939 C C . PHE A 1 252 ? 13.336 22.156 12.727 1 96.94 252 PHE A C 1
ATOM 1941 O O . PHE A 1 252 ? 13.945 23.125 13.195 1 96.94 252 PHE A O 1
ATOM 1948 N N . ILE A 1 253 ? 13.883 20.953 12.672 1 94.31 253 ILE A N 1
ATOM 1949 C CA . ILE A 1 253 ? 15.156 20.672 13.32 1 94.31 253 ILE A CA 1
ATOM 1950 C C . ILE A 1 253 ? 16.281 20.672 12.289 1 94.31 253 ILE A C 1
ATOM 1952 O O . ILE A 1 253 ? 17.375 20.188 12.555 1 94.31 253 ILE A O 1
ATOM 1956 N N . HIS A 1 254 ? 15.984 21.109 11.086 1 93.25 254 HIS A N 1
ATOM 1957 C CA . HIS A 1 254 ? 16.984 21.016 10.023 1 93.25 254 HIS A CA 1
ATOM 1958 C C . HIS A 1 254 ? 18.266 21.75 10.406 1 93.25 254 HIS A C 1
ATOM 1960 O O . HIS A 1 254 ? 18.219 22.891 10.867 1 93.25 254 HIS A O 1
ATOM 1966 N N . PRO A 1 255 ? 19.391 21.125 10.227 1 84.81 255 PRO A N 1
ATOM 1967 C CA . PRO A 1 255 ? 20.656 21.703 10.68 1 84.81 255 PRO A CA 1
ATOM 1968 C C . PRO A 1 255 ? 21.109 22.891 9.812 1 84.81 255 PRO A C 1
ATOM 1970 O O . PRO A 1 255 ? 21.828 23.766 10.281 1 84.81 255 PRO A O 1
ATOM 1973 N N . ASP A 1 256 ? 20.797 22.922 8.531 1 79.12 256 ASP A N 1
ATOM 1974 C CA . ASP A 1 256 ? 21.328 23.906 7.602 1 79.12 256 ASP A CA 1
ATOM 1975 C C . ASP A 1 256 ? 20.359 25.062 7.418 1 79.12 256 ASP A C 1
ATOM 1977 O O . ASP A 1 256 ? 20.188 25.562 6.305 1 79.12 256 ASP A O 1
ATOM 1981 N N . SER A 1 257 ? 19.766 25.562 8.414 1 71.31 257 SER A N 1
ATOM 1982 C CA . SER A 1 257 ? 18.781 26.641 8.312 1 71.31 257 SER A CA 1
ATOM 1983 C C . SER A 1 257 ? 19.422 27.906 7.746 1 71.31 257 SER A C 1
ATOM 1985 O O . SER A 1 257 ? 18.75 28.688 7.066 1 71.31 257 SER A O 1
ATOM 1987 N N . ALA A 1 258 ? 20.594 28 7.887 1 70.62 258 ALA A N 1
ATOM 1988 C CA . ALA A 1 258 ? 21.312 29.188 7.438 1 70.62 258 ALA A CA 1
ATOM 1989 C C . ALA A 1 258 ? 21.422 29.219 5.914 1 70.62 258 ALA A C 1
ATOM 1991 O O . ALA A 1 258 ? 21.625 30.281 5.328 1 70.62 258 ALA A O 1
ATOM 1992 N N . LYS A 1 259 ? 21.172 28.125 5.32 1 75.5 259 LYS A N 1
ATOM 1993 C CA . LYS A 1 259 ? 21.328 28.031 3.871 1 75.5 259 LYS A CA 1
ATOM 1994 C C . LYS A 1 259 ? 20.219 28.797 3.15 1 75.5 259 LYS A C 1
ATOM 1996 O O . LYS A 1 259 ? 20.391 29.234 2.018 1 75.5 259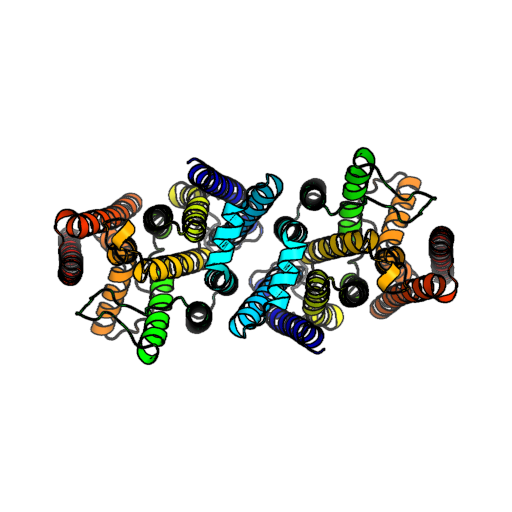 LYS A O 1
ATOM 2001 N N . ILE A 1 260 ? 19.016 28.984 3.688 1 79.38 260 ILE A N 1
ATOM 2002 C CA . ILE A 1 260 ? 17.906 29.578 2.953 1 79.38 260 ILE A CA 1
ATOM 2003 C C . ILE A 1 260 ? 17.516 30.906 3.6 1 79.38 260 ILE A C 1
ATOM 2005 O O . ILE A 1 260 ? 16.547 31.547 3.18 1 79.38 260 ILE A O 1
ATOM 2009 N N . SER A 1 261 ? 18.25 31.547 4.328 1 81.81 261 SER A N 1
ATOM 2010 C CA . SER A 1 261 ? 18.078 32.844 4.953 1 81.81 261 SER A CA 1
ATOM 2011 C C . SER A 1 261 ? 16.719 32.969 5.637 1 81.81 261 SER A C 1
ATOM 2013 O O . SER A 1 261 ? 16.25 34.062 5.926 1 81.81 261 SER A O 1
ATOM 2015 N N . ILE A 1 262 ? 15.984 31.969 5.656 1 86.31 262 ILE A N 1
ATOM 2016 C CA . ILE A 1 262 ? 14.711 31.922 6.363 1 86.31 262 ILE A CA 1
ATOM 2017 C C . ILE A 1 262 ? 14.773 30.859 7.465 1 86.31 262 ILE A C 1
ATOM 2019 O O . ILE A 1 262 ? 15.344 29.781 7.266 1 86.31 262 ILE A O 1
ATOM 2023 N N . SER A 1 263 ? 14.273 31.203 8.594 1 91.56 263 SER A N 1
ATOM 2024 C CA . SER A 1 263 ? 14.266 30.266 9.719 1 91.56 263 SER A CA 1
ATOM 2025 C C . SER A 1 263 ? 13.422 29.031 9.414 1 91.56 263 SER A C 1
ATOM 2027 O O . SER A 1 263 ? 12.219 29.141 9.188 1 91.56 263 SER A O 1
ATOM 2029 N N . THR A 1 264 ? 14.031 27.844 9.43 1 95.12 264 THR A N 1
ATOM 2030 C CA . THR A 1 264 ? 13.352 26.594 9.086 1 95.12 264 THR A CA 1
ATOM 2031 C C . THR A 1 264 ? 12.266 26.266 10.109 1 95.12 264 THR A C 1
ATOM 2033 O O . THR A 1 264 ? 11.195 25.766 9.75 1 95.12 264 THR A O 1
ATOM 2036 N N . PRO A 1 265 ? 12.5 26.609 11.391 1 95.56 265 PRO A N 1
ATOM 2037 C CA . PRO A 1 265 ? 11.414 26.375 12.344 1 95.56 265 PRO A CA 1
ATOM 2038 C C . PRO A 1 265 ? 10.172 27.203 12.023 1 95.56 265 PRO A C 1
ATOM 2040 O O . PRO A 1 265 ? 9.047 26.703 12.18 1 95.56 265 PRO A O 1
ATOM 2043 N N . ILE A 1 266 ? 10.359 28.375 11.578 1 95.69 266 ILE A N 1
ATOM 2044 C CA . ILE A 1 266 ? 9.25 29.25 11.227 1 95.69 266 ILE A CA 1
ATOM 2045 C C . ILE A 1 266 ? 8.508 28.688 10.016 1 95.69 266 ILE A C 1
ATOM 2047 O O . ILE A 1 266 ? 7.277 28.656 9.992 1 95.69 266 ILE A O 1
ATOM 2051 N N . LEU A 1 267 ? 9.266 28.188 9.055 1 96.88 267 LEU A N 1
ATOM 2052 C CA . LEU A 1 267 ? 8.672 27.578 7.871 1 96.88 267 LEU A CA 1
ATOM 2053 C C . LEU A 1 267 ? 7.914 26.297 8.242 1 96.88 267 LEU A C 1
ATOM 2055 O O . LEU A 1 267 ? 6.918 25.953 7.598 1 96.88 267 LEU A O 1
ATOM 2059 N N . ALA A 1 268 ? 8.406 25.641 9.266 1 97.75 268 ALA A N 1
ATOM 2060 C CA . ALA A 1 268 ? 7.84 24.359 9.672 1 97.75 268 ALA A CA 1
ATOM 2061 C C . ALA A 1 268 ? 6.492 24.547 10.359 1 97.75 268 ALA A C 1
ATOM 2063 O O . ALA A 1 268 ? 5.516 23.875 10.023 1 97.75 268 ALA A O 1
ATOM 2064 N N . PHE A 1 269 ? 6.391 25.438 11.266 1 97.06 269 PHE A N 1
ATOM 2065 C CA . PHE A 1 269 ? 5.191 25.438 12.102 1 97.06 269 PHE A CA 1
ATOM 2066 C C . PHE A 1 269 ? 4.148 26.406 11.531 1 97.06 269 PHE A C 1
ATOM 2068 O O . PHE A 1 269 ? 2.949 26.219 11.75 1 97.06 269 PHE A O 1
ATOM 2075 N N . SER A 1 270 ? 4.52 27.438 10.711 1 97.88 270 SER A N 1
ATOM 2076 C CA . SER A 1 270 ? 3.627 28.531 10.32 1 97.88 270 SER A CA 1
ATOM 2077 C C . SER A 1 270 ? 2.438 28.016 9.523 1 97.88 270 SER A C 1
ATOM 2079 O O . SER A 1 270 ? 1.294 28.406 9.781 1 97.88 270 SER A O 1
ATOM 2081 N N . PRO A 1 271 ? 2.711 27.078 8.57 1 98.38 271 PRO A N 1
ATOM 2082 C CA . PRO A 1 271 ? 1.564 26.625 7.781 1 98.38 271 PRO A CA 1
ATOM 2083 C C . PRO A 1 271 ? 0.6 25.766 8.594 1 98.38 271 PRO A C 1
ATOM 2085 O O . PRO A 1 271 ? -0.53 25.516 8.156 1 98.38 271 PRO A O 1
ATOM 2088 N N . LEU A 1 272 ? 1.007 25.297 9.734 1 98.5 272 LEU A N 1
ATOM 2089 C CA . LEU A 1 272 ? 0.197 24.375 10.539 1 98.5 272 LEU A CA 1
ATOM 2090 C C . LEU A 1 272 ? -0.465 25.125 11.695 1 98.5 272 LEU A C 1
ATOM 2092 O O . LEU A 1 272 ? -1.158 24.516 12.516 1 98.5 272 LEU A O 1
ATOM 2096 N N . ILE A 1 273 ? -0.368 26.422 11.781 1 98 273 ILE A N 1
ATOM 2097 C CA . ILE A 1 273 ? -0.82 27.234 12.914 1 98 273 ILE A CA 1
ATOM 2098 C C . ILE A 1 273 ? -2.328 27.078 13.086 1 98 273 ILE A C 1
ATOM 2100 O O . ILE A 1 273 ? -2.809 26.859 14.203 1 98 273 ILE A O 1
ATOM 2104 N N . VAL A 1 274 ? -3.059 27.078 11.992 1 97.88 274 VAL A N 1
ATOM 2105 C CA . VAL A 1 274 ? -4.516 27.094 12.086 1 97.88 274 VAL A CA 1
ATOM 2106 C C . VAL A 1 274 ? -5.008 25.766 12.664 1 97.88 274 VAL A C 1
ATOM 2108 O O . VAL A 1 274 ? -5.727 25.75 13.664 1 97.88 274 VAL A O 1
ATOM 2111 N N . PRO A 1 275 ? -4.645 24.641 12.086 1 97.88 275 PRO A N 1
ATOM 2112 C CA . PRO A 1 275 ? -5.133 23.391 12.68 1 97.88 275 PRO A CA 1
ATOM 2113 C C . PRO A 1 275 ? -4.629 23.188 14.109 1 97.88 275 PRO A C 1
ATOM 2115 O O . PRO A 1 275 ? -5.363 22.688 14.961 1 97.88 275 PRO A O 1
ATOM 2118 N N . CYS A 1 276 ? -3.451 23.578 14.391 1 97.88 276 CYS A N 1
ATOM 2119 C CA . CYS A 1 276 ? -2.867 23.375 15.711 1 97.88 276 CYS A CA 1
ATOM 2120 C C . CYS A 1 276 ? -3.52 24.281 16.75 1 97.88 276 CYS A C 1
ATOM 2122 O O . CYS A 1 276 ? -3.939 23.812 17.812 1 97.88 276 CYS A O 1
ATOM 2124 N N . PHE A 1 277 ? -3.619 25.578 16.453 1 97.5 277 PHE A N 1
ATOM 2125 C CA . PHE A 1 277 ? -4.203 26.531 17.391 1 97.5 277 PHE A CA 1
ATOM 2126 C C . PHE A 1 277 ? -5.68 26.219 17.609 1 97.5 277 PHE A C 1
ATOM 2128 O O . PHE A 1 277 ? -6.203 26.438 18.703 1 97.5 277 PHE A O 1
ATOM 2135 N N . ASP A 1 278 ? -6.301 25.75 16.578 1 96.5 278 ASP A N 1
ATOM 2136 C CA . ASP A 1 278 ? -7.719 25.422 16.703 1 96.5 278 ASP A CA 1
ATOM 2137 C C . ASP A 1 278 ? -7.93 24.297 17.719 1 96.5 278 ASP A C 1
ATOM 2139 O O . ASP A 1 278 ? -8.844 24.344 18.531 1 96.5 278 ASP A O 1
ATOM 2143 N N . VAL A 1 279 ? -7.148 23.234 17.656 1 94.81 279 VAL A N 1
ATOM 2144 C CA . VAL A 1 279 ? -7.27 22.094 18.562 1 94.81 279 VAL A CA 1
ATOM 2145 C C . VAL A 1 279 ? -6.992 22.562 20 1 94.81 279 VAL A C 1
ATOM 2147 O O . VAL A 1 279 ? -7.703 22.172 20.922 1 94.81 279 VAL A O 1
ATOM 2150 N N . ILE A 1 280 ? -5.969 23.344 20.156 1 94.44 280 ILE A N 1
ATOM 2151 C CA . ILE A 1 280 ? -5.609 23.844 21.484 1 94.44 280 ILE A CA 1
ATOM 2152 C C . ILE A 1 280 ? -6.762 24.672 22.047 1 94.44 280 ILE A C 1
ATOM 2154 O O . ILE A 1 280 ? -7.141 24.5 23.219 1 94.44 280 ILE A O 1
ATOM 2158 N N . ARG A 1 281 ? -7.281 25.516 21.234 1 92.56 281 ARG A N 1
ATOM 2159 C CA . ARG A 1 281 ? -8.391 26.359 21.672 1 92.56 281 ARG A CA 1
ATOM 2160 C C . ARG A 1 281 ? -9.586 25.5 22.109 1 92.56 281 ARG A C 1
ATOM 2162 O O . ARG A 1 281 ? -10.164 25.734 23.172 1 92.56 281 ARG A O 1
ATOM 2169 N N . VAL A 1 282 ? -9.961 24.547 21.297 1 90.31 282 VAL A N 1
ATOM 2170 C CA . VAL A 1 282 ? -11.125 23.703 21.547 1 90.31 282 VAL A CA 1
ATOM 2171 C C . VAL A 1 282 ? -10.891 22.859 22.797 1 90.31 282 VAL A C 1
ATOM 2173 O O . VAL A 1 282 ? -11.789 22.703 23.625 1 90.31 282 VAL A O 1
ATOM 2176 N N . TYR A 1 283 ? -9.742 22.344 22.938 1 88.69 283 TYR A N 1
ATOM 2177 C CA . TYR A 1 283 ? -9.414 21.547 24.109 1 88.69 283 TYR A CA 1
ATOM 2178 C C . TYR A 1 283 ? -9.484 22.391 25.375 1 88.69 283 TYR A C 1
ATOM 2180 O O . TYR A 1 283 ? -9.992 21.953 26.406 1 88.69 283 TYR A O 1
ATOM 2188 N N . MET A 1 284 ? -8.977 23.625 25.391 1 89.12 284 MET A N 1
ATOM 2189 C CA . MET A 1 284 ? -9.008 24.531 26.531 1 89.12 284 MET A CA 1
ATOM 2190 C C . MET A 1 284 ? -10.445 24.891 26.891 1 89.12 284 MET A C 1
ATOM 2192 O O . MET A 1 284 ? -10.781 25 28.078 1 89.12 284 MET A O 1
ATOM 2196 N N . LEU A 1 285 ? -11.203 25.031 25.906 1 86.5 285 LEU A N 1
ATOM 2197 C CA . LEU A 1 285 ? -12.617 25.344 26.141 1 86.5 285 LEU A CA 1
ATOM 2198 C C . LEU A 1 285 ? -13.32 24.172 26.812 1 86.5 285 LEU A C 1
ATOM 2200 O O . LEU A 1 285 ? -14.133 24.359 27.719 1 86.5 285 LEU A O 1
ATOM 2204 N N . ARG A 1 286 ? -12.984 23 26.344 1 86.19 286 ARG A N 1
ATOM 2205 C CA . ARG A 1 286 ? -13.617 21.812 26.906 1 86.19 286 ARG A CA 1
ATOM 2206 C C . ARG A 1 286 ? -13.195 21.594 28.359 1 86.19 286 ARG A C 1
ATOM 2208 O O . ARG A 1 286 ? -14.008 21.188 29.203 1 86.19 286 ARG A O 1
ATOM 2215 N N . ILE A 1 287 ? -12.023 21.859 28.609 1 84.75 287 ILE A N 1
ATOM 2216 C CA . ILE A 1 287 ? -11.523 21.75 29.969 1 84.75 287 ILE A CA 1
ATOM 2217 C C . ILE A 1 287 ? -12.227 22.766 30.859 1 84.75 287 ILE A C 1
ATOM 2219 O O . ILE A 1 287 ? -12.641 22.453 31.969 1 84.75 287 ILE A O 1
ATOM 2223 N N . ARG A 1 288 ? -12.398 23.875 30.375 1 85.69 288 ARG A N 1
ATOM 2224 C CA . ARG A 1 288 ? -13.047 24.953 31.125 1 85.69 288 ARG A CA 1
ATOM 2225 C C . ARG A 1 288 ? -14.516 24.609 31.391 1 85.69 288 ARG A C 1
ATOM 2227 O O . ARG A 1 288 ? -15.055 24.969 32.438 1 85.69 288 ARG A O 1
ATOM 2234 N N . GLN A 1 289 ? -15.07 23.906 30.484 1 86.44 289 GLN A N 1
ATOM 2235 C CA . GLN A 1 289 ? -16.469 23.547 30.609 1 86.44 289 GLN A CA 1
ATOM 2236 C C . GLN A 1 289 ? -16.641 22.188 31.297 1 86.44 289 GLN A C 1
ATOM 2238 O O . GLN A 1 289 ? -17.75 21.672 31.406 1 86.44 289 GLN A O 1
ATOM 2243 N N . HIS A 1 290 ? -15.539 21.516 31.703 1 83.38 290 HIS A N 1
ATOM 2244 C CA . HIS A 1 290 ? -15.508 20.25 32.438 1 83.38 290 HIS A CA 1
ATOM 2245 C C . HIS A 1 290 ? -16.031 19.109 31.562 1 83.38 290 HIS A C 1
ATOM 2247 O O . HIS A 1 290 ? -16.766 18.234 32.062 1 83.38 290 HIS A O 1
ATOM 2253 N N . HIS A 1 291 ? -15.867 19.234 30.375 1 79.19 291 HIS A N 1
ATOM 2254 C CA . HIS A 1 291 ? -16.188 18.156 29.453 1 79.19 291 HIS A CA 1
ATOM 2255 C C . HIS A 1 291 ? -14.945 17.391 29.031 1 79.19 291 HIS A C 1
ATOM 2257 O O . HIS A 1 291 ? -13.836 17.922 29.094 1 79.19 291 HIS A O 1
ATOM 2263 N N . SER A 1 292 ? -15.266 16.125 28.641 1 71.31 292 SER A N 1
ATOM 2264 C CA . SER A 1 292 ? -14.148 15.336 28.156 1 71.31 292 SER A CA 1
ATOM 2265 C C . SER A 1 292 ? -13.562 15.938 26.891 1 71.31 292 SER A C 1
ATOM 2267 O O . SER A 1 292 ? -14.297 16.297 25.969 1 71.31 292 SER A O 1
ATOM 2269 N N . PRO A 1 293 ? -12.258 16.031 26.828 1 69.06 293 PRO A N 1
ATOM 2270 C CA . PRO A 1 293 ? -11.586 16.625 25.656 1 69.06 293 PRO A CA 1
ATOM 2271 C C . PRO A 1 293 ? -11.672 15.742 24.422 1 69.06 293 PRO A C 1
ATOM 2273 O O . PRO A 1 293 ? -11.328 16.188 23.312 1 69.06 293 PRO A O 1
ATOM 2276 N N . PHE A 1 294 ? -12.297 14.578 24.469 1 69.5 294 PHE A N 1
ATOM 2277 C CA . PHE A 1 294 ? -12.203 13.633 23.359 1 69.5 294 PHE A CA 1
ATOM 2278 C C . PHE A 1 294 ? -13.57 13.422 22.719 1 69.5 294 PHE A C 1
ATOM 2280 O O . PHE A 1 294 ? -13.695 12.641 21.766 1 69.5 294 PHE A O 1
ATOM 2287 N N . LEU A 1 295 ? -14.555 14.133 23.078 1 65.5 295 LEU A N 1
ATOM 2288 C CA . LEU A 1 295 ? -15.898 14.016 22.531 1 65.5 295 LEU A CA 1
ATOM 2289 C C . LEU A 1 295 ? -16.062 14.93 21.312 1 65.5 295 LEU A C 1
ATOM 2291 O O . LEU A 1 295 ? -15.43 15.984 21.234 1 65.5 295 LEU A O 1
ATOM 2295 N N . PRO A 1 296 ? -16.797 14.453 20.344 1 64.69 296 PRO A N 1
ATOM 2296 C CA . PRO A 1 296 ? -17.047 15.297 19.172 1 64.69 296 PRO A CA 1
ATOM 2297 C C . PRO A 1 296 ? -17.703 16.625 19.531 1 64.69 296 PRO A C 1
ATOM 2299 O O . PRO A 1 296 ? -18.484 16.703 20.484 1 64.69 296 PRO A O 1
ATOM 2302 N N . ASP A 1 297 ? -17.047 17.781 18.984 1 66.38 297 ASP A N 1
ATOM 2303 C CA . ASP A 1 297 ? -17.562 19.094 19.328 1 66.38 297 ASP A CA 1
ATOM 2304 C C . ASP A 1 297 ? -17.766 19.938 18.078 1 66.38 297 ASP A C 1
ATOM 2306 O O . ASP A 1 297 ? -17.172 19.688 17.031 1 66.38 297 ASP A O 1
ATOM 2310 N N . LYS A 1 298 ? -18.672 20.781 18.188 1 70.44 298 LYS A N 1
ATOM 2311 C CA . LYS A 1 298 ? -18.969 21.75 17.125 1 70.44 298 LYS A CA 1
ATOM 2312 C C . LYS A 1 298 ? -18.297 23.094 17.391 1 70.44 298 LYS A C 1
ATOM 2314 O O . LYS A 1 298 ? -18.828 24.141 17.031 1 70.44 298 LYS A O 1
ATOM 2319 N N . ASN A 1 299 ? -17.141 22.984 17.984 1 81.38 299 ASN A N 1
ATOM 2320 C CA . ASN A 1 299 ? -16.531 24.234 18.422 1 81.38 299 ASN A CA 1
ATOM 2321 C C . ASN A 1 299 ? -15.266 24.547 17.625 1 81.38 299 ASN A C 1
ATOM 2323 O O . ASN A 1 299 ? -14.555 25.5 17.922 1 81.38 299 ASN A O 1
ATOM 2327 N N . HIS A 1 300 ? -15.031 23.891 16.609 1 90.56 300 HIS A N 1
ATOM 2328 C CA . HIS A 1 300 ? -13.859 24.172 15.797 1 90.56 300 HIS A CA 1
ATOM 2329 C C . HIS A 1 300 ? -14.039 25.453 14.992 1 90.56 300 HIS A C 1
ATOM 2331 O O . HIS A 1 300 ? -15.164 25.922 14.812 1 90.56 300 HIS A O 1
ATOM 2337 N N . ILE A 1 301 ? -12.992 26.047 14.562 1 91.94 301 ILE A N 1
ATOM 2338 C CA . ILE A 1 301 ? -12.945 27.359 13.953 1 91.94 301 ILE A CA 1
ATOM 2339 C C . ILE A 1 301 ? -13.914 27.422 12.773 1 91.94 301 ILE A C 1
ATOM 2341 O O . ILE A 1 301 ? -14.547 28.453 12.531 1 91.94 301 ILE A O 1
ATOM 2345 N N . HIS A 1 302 ? -13.984 26.328 11.969 1 92.88 302 HIS A N 1
ATOM 2346 C CA . HIS A 1 302 ? -14.891 26.344 10.82 1 92.88 302 HIS A CA 1
ATOM 2347 C C . HIS A 1 302 ? -16.344 26.422 11.273 1 92.88 302 HIS A C 1
ATOM 2349 O O . HIS A 1 302 ? -17.156 27.078 10.625 1 92.88 302 HIS A O 1
ATOM 2355 N N . HIS A 1 303 ? -16.688 25.875 12.367 1 90.5 303 HIS A N 1
ATOM 2356 C CA . HIS A 1 303 ? -18.047 25.984 12.906 1 90.5 303 HIS A CA 1
ATOM 2357 C C . HIS A 1 303 ? -18.344 27.406 13.367 1 90.5 303 HIS A C 1
ATOM 2359 O O . HIS A 1 303 ? -19.453 27.906 13.18 1 90.5 303 HIS A O 1
ATOM 2365 N N . LYS A 1 304 ? -17.344 28.031 13.984 1 91.62 304 LYS A N 1
ATOM 2366 C CA . LYS A 1 304 ? -17.516 29.406 14.453 1 91.62 304 LYS A CA 1
ATOM 2367 C C . LYS A 1 304 ? -17.734 30.359 13.281 1 91.62 304 LYS A C 1
ATOM 2369 O O . LYS A 1 304 ? -18.594 31.234 13.359 1 91.62 304 LYS A O 1
ATOM 2374 N N . ILE A 1 305 ? -16.984 30.219 12.297 1 94.12 305 ILE A N 1
ATOM 2375 C CA . ILE A 1 305 ? -17.078 31.094 11.133 1 94.12 305 ILE A CA 1
ATOM 2376 C C . ILE A 1 305 ? -18.422 30.891 10.438 1 94.12 305 ILE A C 1
ATOM 2378 O O . ILE A 1 305 ? -19.047 31.844 9.984 1 94.12 305 ILE A O 1
ATOM 2382 N N . LEU A 1 306 ? -18.859 29.641 10.359 1 92.5 306 LEU A N 1
ATOM 2383 C CA . LEU A 1 306 ? -20.172 29.344 9.82 1 92.5 306 LEU A CA 1
ATOM 2384 C C . LEU A 1 306 ? -21.266 29.969 10.688 1 92.5 306 LEU A C 1
ATOM 2386 O O . LEU A 1 306 ? -22.234 30.531 10.164 1 92.5 306 LEU A O 1
ATOM 2390 N N . ALA A 1 307 ? -21.125 29.859 11.969 1 91 307 ALA A N 1
ATOM 2391 C CA . ALA A 1 307 ? -22.094 30.438 12.914 1 91 307 ALA A CA 1
ATOM 2392 C C . ALA A 1 307 ? -22.125 31.953 12.805 1 91 307 ALA A C 1
ATOM 2394 O O . ALA A 1 307 ? -23.156 32.594 13.102 1 91 307 ALA A O 1
ATOM 2395 N N . ALA A 1 308 ? -21.062 32.531 12.414 1 92.81 308 ALA A N 1
ATOM 2396 C CA . ALA A 1 308 ? -20.984 33.969 12.219 1 92.81 308 ALA A CA 1
ATOM 2397 C C . ALA A 1 308 ? -21.688 34.406 10.93 1 92.81 308 ALA A C 1
ATOM 2399 O O . ALA A 1 308 ? -21.828 35.594 10.656 1 92.81 308 ALA A O 1
ATOM 2400 N N . GLY A 1 309 ? -22.062 33.375 10.086 1 92.06 309 GLY A N 1
ATOM 2401 C CA . GLY A 1 309 ? -22.938 33.688 8.961 1 92.06 309 GLY A CA 1
ATOM 2402 C C . GLY A 1 309 ? -22.281 33.438 7.613 1 92.06 309 GLY A C 1
ATOM 2403 O O . GLY A 1 309 ? -22.922 33.625 6.57 1 92.06 309 GLY A O 1
ATOM 2404 N N . MET A 1 310 ? -21.109 33.031 7.637 1 94.69 310 MET A N 1
ATOM 2405 C CA . MET A 1 310 ? -20.406 32.844 6.375 1 94.69 310 MET A CA 1
ATOM 2406 C C . MET A 1 310 ? -20.812 31.5 5.742 1 94.69 310 MET A C 1
ATOM 2408 O O . MET A 1 310 ? -21.031 30.516 6.445 1 94.69 310 MET A O 1
ATOM 2412 N N . LYS A 1 311 ? -20.859 31.5 4.43 1 96.31 311 LYS A N 1
ATOM 2413 C CA . LYS A 1 311 ? -21.141 30.266 3.699 1 96.31 311 LYS A CA 1
ATOM 2414 C C . LYS A 1 311 ? -19.938 29.328 3.734 1 96.31 311 LYS A C 1
ATOM 2416 O O . LYS A 1 311 ? -18.797 29.781 3.865 1 96.31 311 LYS A O 1
ATOM 2421 N N . PRO A 1 312 ? -20.125 28.109 3.578 1 95.19 312 PRO A N 1
ATOM 2422 C CA . PRO A 1 312 ? -19.078 27.109 3.727 1 95.19 312 PRO A CA 1
ATOM 2423 C C . PRO A 1 312 ? -17.875 27.359 2.809 1 95.19 312 PRO A C 1
ATOM 2425 O O . PRO A 1 312 ? -16.734 27.328 3.258 1 95.19 312 PRO A O 1
ATOM 2428 N N . ARG A 1 313 ? -18.125 27.656 1.59 1 96.56 313 ARG A N 1
ATOM 2429 C CA . ARG A 1 313 ? -17.031 27.891 0.654 1 96.56 313 ARG A CA 1
ATOM 2430 C C . ARG A 1 313 ? -16.234 29.125 1.037 1 96.56 313 ARG A C 1
ATOM 2432 O O . ARG A 1 313 ? -15.008 29.141 0.963 1 96.56 313 ARG A O 1
ATOM 2439 N N . ALA A 1 314 ? -16.906 30.125 1.397 1 97.31 314 ALA A N 1
ATOM 2440 C CA . ALA A 1 314 ? -16.266 31.344 1.841 1 97.31 314 ALA A CA 1
ATOM 2441 C C . ALA A 1 314 ? -15.469 31.125 3.121 1 97.31 314 ALA A C 1
ATOM 2443 O O . ALA A 1 314 ? -14.375 31.672 3.289 1 97.31 314 ALA A O 1
ATOM 2444 N N . ALA A 1 315 ? -16.047 30.391 3.988 1 97.06 315 ALA A N 1
ATOM 2445 C CA . ALA A 1 315 ? -15.359 30.047 5.23 1 97.06 315 ALA A CA 1
ATOM 2446 C C . ALA A 1 315 ? -14.047 29.328 4.949 1 97.06 315 ALA A C 1
ATOM 2448 O O . ALA A 1 315 ? -13.016 29.656 5.531 1 97.06 315 ALA A O 1
ATOM 2449 N N . MET A 1 316 ? -14.133 28.344 4.07 1 97.81 316 MET A N 1
ATOM 2450 C CA . MET A 1 316 ? -12.945 27.578 3.676 1 97.81 316 MET A CA 1
ATOM 2451 C C . MET A 1 316 ? -11.875 28.5 3.107 1 97.81 316 MET A C 1
ATOM 2453 O O . MET A 1 316 ? -10.719 28.453 3.531 1 97.81 316 MET A O 1
ATOM 2457 N N . ILE A 1 317 ? -12.219 29.359 2.199 1 97.94 317 ILE A N 1
ATOM 2458 C CA . ILE A 1 317 ? -11.281 30.266 1.561 1 97.94 317 ILE A CA 1
ATOM 2459 C C . ILE A 1 317 ? -10.688 31.203 2.605 1 97.94 317 ILE A C 1
ATOM 2461 O O . ILE A 1 317 ? -9.484 31.484 2.586 1 97.94 317 ILE A O 1
ATOM 2465 N N . THR A 1 318 ? -11.547 31.672 3.492 1 97.31 318 THR A N 1
ATOM 2466 C CA . THR A 1 318 ? -11.102 32.594 4.539 1 97.31 318 THR A CA 1
ATOM 2467 C C . THR A 1 318 ? -10.07 31.922 5.441 1 97.31 318 THR A C 1
ATOM 2469 O O . THR A 1 318 ? -9.008 32.469 5.695 1 97.31 318 THR A O 1
ATOM 2472 N N . ILE A 1 319 ? -10.336 30.766 5.895 1 97.88 319 ILE A N 1
ATOM 2473 C CA . ILE A 1 319 ? -9.461 30.062 6.828 1 97.88 319 ILE A CA 1
ATOM 2474 C C . ILE A 1 319 ? -8.141 29.719 6.141 1 97.88 319 ILE A C 1
ATOM 2476 O O . ILE A 1 319 ? -7.062 29.891 6.723 1 97.88 319 ILE A O 1
ATOM 2480 N N . VAL A 1 320 ? -8.203 29.234 4.941 1 98.19 320 VAL A N 1
ATOM 2481 C CA . VAL A 1 320 ? -7.004 28.891 4.184 1 98.19 320 VAL A CA 1
ATOM 2482 C C . VAL A 1 320 ? -6.168 30.141 3.947 1 98.19 320 VAL A C 1
ATOM 2484 O O . VAL A 1 320 ? -4.938 30.109 4.043 1 98.19 320 VAL A O 1
ATOM 2487 N N . SER A 1 321 ? -6.832 31.25 3.65 1 97.94 321 SER A N 1
ATOM 2488 C CA . SER A 1 321 ? -6.141 32.531 3.455 1 97.94 321 SER A CA 1
ATOM 2489 C C . SER A 1 321 ? -5.469 33 4.742 1 97.94 321 SER A C 1
ATOM 2491 O O . SER A 1 321 ? -4.371 33.562 4.707 1 97.94 321 SER A O 1
ATOM 2493 N N . VAL A 1 322 ? -6.156 32.812 5.84 1 96.94 322 VAL A N 1
ATOM 2494 C CA . VAL A 1 322 ? -5.594 33.188 7.137 1 96.94 322 VAL A CA 1
ATOM 2495 C C . VAL A 1 322 ? -4.316 32.375 7.387 1 96.94 322 VAL A C 1
ATOM 2497 O O . VAL A 1 322 ? -3.324 32.938 7.879 1 96.94 322 VAL A O 1
ATOM 2500 N N . SER A 1 323 ? -4.379 31.109 7.109 1 97.69 323 SER A N 1
ATOM 2501 C CA . SER A 1 323 ? -3.193 30.266 7.258 1 97.69 323 SER A CA 1
ATOM 2502 C C . SER A 1 323 ? -2.039 30.797 6.406 1 97.69 323 SER A C 1
ATOM 2504 O O . SER A 1 323 ? -0.901 30.859 6.875 1 97.69 323 SER A O 1
ATOM 2506 N N . LEU A 1 324 ? -2.32 31.109 5.168 1 97.62 324 LEU A N 1
ATOM 2507 C CA . LEU A 1 324 ? -1.309 31.656 4.266 1 97.62 324 LEU A CA 1
ATOM 2508 C C . LEU A 1 324 ? -0.764 32.969 4.797 1 97.62 324 LEU A C 1
ATOM 2510 O O . LEU A 1 324 ? 0.441 33.25 4.723 1 97.62 324 LEU A O 1
ATOM 2514 N N . MET A 1 325 ? -1.615 33.812 5.312 1 96.88 325 MET A N 1
ATOM 2515 C CA . MET A 1 325 ? -1.219 35.094 5.855 1 96.88 325 MET A CA 1
ATOM 2516 C C . MET A 1 325 ? -0.289 34.938 7.051 1 96.88 325 MET A C 1
ATOM 2518 O O . MET A 1 325 ? 0.734 35.594 7.152 1 96.88 325 MET A O 1
ATOM 2522 N N . PHE A 1 326 ? -0.673 34.062 7.988 1 97.31 326 PHE A N 1
ATOM 2523 C CA . PHE A 1 326 ? 0.206 33.75 9.117 1 97.31 326 PHE A CA 1
ATOM 2524 C C . PHE A 1 326 ? 1.591 33.344 8.625 1 97.31 326 PHE A C 1
ATOM 2526 O O . PHE A 1 326 ? 2.604 33.812 9.172 1 97.31 326 PHE A O 1
ATOM 2533 N N . THR A 1 327 ? 1.606 32.5 7.609 1 97.5 327 THR A N 1
ATOM 2534 C CA . THR A 1 327 ? 2.863 31.984 7.09 1 97.5 327 THR A CA 1
ATOM 2535 C C . THR A 1 327 ? 3.705 33.094 6.48 1 97.5 327 THR A C 1
ATOM 2537 O O . THR A 1 327 ? 4.898 33.219 6.777 1 97.5 327 THR A O 1
ATOM 2540 N N . VAL A 1 328 ? 3.105 33.969 5.676 1 96.75 328 VAL A N 1
ATOM 2541 C CA . VAL A 1 328 ? 3.807 35.062 5.008 1 96.75 328 VAL A CA 1
ATOM 2542 C C . VAL A 1 328 ? 4.309 36.062 6.047 1 96.75 328 VAL A C 1
ATOM 2544 O O . VAL A 1 328 ? 5.453 36.5 5.98 1 96.75 328 VAL A O 1
ATOM 2547 N N . ILE A 1 329 ? 3.502 36.406 7.012 1 96.94 329 ILE A N 1
ATOM 2548 C CA . ILE A 1 329 ? 3.867 37.344 8.047 1 96.94 329 ILE A CA 1
ATOM 2549 C C . ILE A 1 329 ? 5.035 36.812 8.867 1 96.94 329 ILE A C 1
ATOM 2551 O O . ILE A 1 329 ? 6.012 37.531 9.117 1 96.94 329 ILE A O 1
ATOM 2555 N N . ASN A 1 330 ? 4.93 35.562 9.273 1 97.31 330 ASN A N 1
ATOM 2556 C CA . ASN A 1 330 ? 5.98 34.969 10.078 1 97.31 330 ASN A CA 1
ATOM 2557 C C . ASN A 1 330 ? 7.305 34.906 9.32 1 97.31 330 ASN A C 1
ATOM 2559 O O . ASN A 1 330 ? 8.359 35.188 9.891 1 97.31 330 ASN A O 1
ATOM 2563 N N . VAL A 1 331 ? 7.242 34.531 8.07 1 94.81 331 VAL A N 1
ATOM 2564 C CA . VAL A 1 331 ? 8.445 34.438 7.254 1 94.81 331 VAL A CA 1
ATOM 2565 C C . VAL A 1 331 ? 9.055 35.844 7.074 1 94.81 331 VAL A C 1
ATOM 2567 O O . VAL A 1 331 ? 10.273 36 7.152 1 94.81 331 VAL A O 1
ATOM 2570 N N . THR A 1 332 ? 8.219 36.875 6.84 1 95.19 332 THR A N 1
ATOM 2571 C CA . THR A 1 332 ? 8.688 38.25 6.656 1 95.19 332 THR A CA 1
ATOM 2572 C C . THR A 1 332 ? 9.312 38.781 7.941 1 95.19 332 THR A C 1
ATOM 2574 O O . THR A 1 332 ? 10.391 39.375 7.91 1 95.19 332 THR A O 1
ATOM 2577 N N . LEU A 1 333 ? 8.68 38.562 9.062 1 95.31 333 LEU A N 1
ATOM 2578 C CA . LEU A 1 333 ? 9.188 39 10.352 1 95.31 333 LEU A CA 1
ATOM 2579 C C . LEU A 1 333 ? 10.531 38.375 10.672 1 95.31 333 LEU A C 1
ATOM 2581 O O . LEU A 1 333 ? 11.438 39.031 11.18 1 95.31 333 LEU A O 1
ATOM 2585 N N . SER A 1 334 ? 10.594 37.125 10.367 1 92.25 334 SER A N 1
ATOM 2586 C CA . SER A 1 334 ? 11.82 36.375 10.664 1 92.25 334 SER A CA 1
ATOM 2587 C C . SER A 1 334 ? 12.938 36.75 9.703 1 92.25 334 SER A C 1
ATOM 2589 O O . SER A 1 334 ? 14.062 37.031 10.125 1 92.25 334 SER A O 1
ATOM 2591 N N . SER A 1 335 ? 12.688 36.812 8.422 1 89.94 335 SER A N 1
ATOM 2592 C CA . SER A 1 335 ? 13.719 36.938 7.402 1 89.94 335 SER A CA 1
ATOM 2593 C C . SER A 1 335 ? 14.102 38.406 7.203 1 89.94 335 SER A C 1
ATOM 2595 O O . SER A 1 335 ? 15.281 38.719 7.023 1 89.94 335 SER A O 1
ATOM 2597 N N . LEU A 1 336 ? 13.18 39.312 7.191 1 88.44 336 LEU A N 1
ATOM 2598 C CA . LEU A 1 336 ? 13.453 40.688 6.867 1 88.44 336 LEU A CA 1
ATOM 2599 C C . LEU A 1 336 ? 13.742 41.5 8.133 1 88.44 336 LEU A C 1
ATOM 2601 O O . LEU A 1 336 ? 14.562 42.438 8.109 1 88.44 336 LEU A O 1
ATOM 2605 N N . LEU A 1 337 ? 13.094 41.094 9.219 1 91.12 337 LEU A N 1
ATOM 2606 C CA . LEU A 1 337 ? 13.203 41.906 10.414 1 91.12 337 LEU A CA 1
ATOM 2607 C C . LEU A 1 337 ? 13.961 41.188 11.516 1 91.12 337 LEU A C 1
ATOM 2609 O O . LEU A 1 337 ? 14.188 41.75 12.594 1 91.12 337 LEU A O 1
ATOM 2613 N N . SER A 1 338 ? 14.344 40.031 11.273 1 90.81 338 SER A N 1
ATOM 2614 C CA . SER A 1 338 ? 15.125 39.219 12.203 1 90.81 338 SER A CA 1
ATOM 2615 C C . SER A 1 338 ? 14.492 39.188 13.586 1 90.81 338 SER A C 1
ATOM 2617 O O . SER A 1 338 ? 15.188 39.312 14.594 1 90.81 338 SER A O 1
ATOM 2619 N N . VAL A 1 339 ? 13.156 39.094 13.562 1 93 339 VAL A N 1
ATOM 2620 C CA . VAL A 1 339 ? 12.422 39.031 14.82 1 93 339 VAL A CA 1
ATOM 2621 C C . VAL A 1 339 ? 12.617 37.688 15.477 1 93 339 VAL A C 1
ATOM 2623 O O . VAL A 1 339 ? 12.609 36.656 14.789 1 93 339 VAL A O 1
ATOM 2626 N N . ASN A 1 340 ? 12.805 37.719 16.75 1 93.38 340 ASN A N 1
ATOM 2627 C CA . ASN A 1 340 ? 12.992 36.5 17.547 1 93.38 340 ASN A CA 1
ATOM 2628 C C . ASN A 1 340 ? 11.789 35.594 17.438 1 93.38 340 ASN A C 1
ATOM 2630 O O . ASN A 1 340 ? 10.641 36.031 17.453 1 93.38 340 ASN A O 1
ATOM 2634 N N . ILE A 1 341 ? 12.016 34.312 17.391 1 94.31 341 ILE A N 1
ATOM 2635 C CA . ILE A 1 341 ? 10.984 33.281 17.188 1 94.31 341 ILE A CA 1
ATOM 2636 C C . ILE A 1 341 ? 9.961 33.344 18.312 1 94.31 341 ILE A C 1
ATOM 2638 O O . ILE A 1 341 ? 8.766 33.156 18.094 1 94.31 341 ILE A O 1
ATOM 2642 N N . ASN A 1 342 ? 10.414 33.656 19.516 1 96.19 342 ASN A N 1
ATOM 2643 C CA . ASN A 1 342 ? 9.508 33.75 20.641 1 96.19 342 ASN A CA 1
ATOM 2644 C C . ASN A 1 342 ? 8.516 34.875 20.484 1 96.19 342 ASN A C 1
ATOM 2646 O O . ASN A 1 342 ? 7.34 34.75 20.828 1 96.19 342 ASN A O 1
ATOM 2650 N N . ILE A 1 343 ? 8.953 35.938 20.031 1 96.69 343 ILE A N 1
ATOM 2651 C CA . ILE A 1 343 ? 8.094 37.094 19.797 1 96.69 343 ILE A CA 1
ATOM 2652 C C . ILE A 1 343 ? 7.086 36.75 18.688 1 96.69 343 ILE A C 1
ATOM 2654 O O . ILE A 1 343 ? 5.91 37.125 18.797 1 96.69 343 ILE A O 1
ATOM 2658 N N . ILE A 1 344 ? 7.547 36.094 17.672 1 96.81 344 ILE A N 1
ATOM 2659 C CA . ILE A 1 344 ? 6.676 35.688 16.562 1 96.81 344 ILE A CA 1
ATOM 2660 C C . ILE A 1 344 ? 5.574 34.781 17.078 1 96.81 344 ILE A C 1
ATOM 2662 O O . ILE A 1 344 ? 4.402 34.938 16.734 1 96.81 344 ILE A O 1
ATOM 2666 N N . ILE A 1 345 ? 5.934 33.844 17.891 1 96.31 345 ILE A N 1
ATOM 2667 C CA . ILE A 1 345 ? 4.969 32.875 18.453 1 96.31 345 ILE A CA 1
ATOM 2668 C C . ILE A 1 345 ? 3.945 33.656 19.312 1 96.31 345 ILE A C 1
ATOM 2670 O O . ILE A 1 345 ? 2.744 33.375 19.219 1 96.31 345 ILE A O 1
ATOM 2674 N N . ILE A 1 346 ? 4.406 34.531 20.141 1 96.88 346 ILE A N 1
ATOM 2675 C CA . ILE A 1 346 ? 3.52 35.344 20.984 1 96.88 346 ILE A CA 1
ATOM 2676 C C . ILE A 1 346 ? 2.564 36.156 20.109 1 96.88 346 ILE A C 1
ATOM 2678 O O . ILE A 1 346 ? 1.365 36.219 20.391 1 96.88 346 ILE A O 1
ATOM 2682 N N . LEU A 1 347 ? 3.109 36.75 19.062 1 97 347 LEU A N 1
ATOM 2683 C CA . LEU A 1 347 ? 2.285 37.531 18.141 1 97 347 LEU A CA 1
ATOM 2684 C C . LEU A 1 347 ? 1.237 36.625 17.484 1 97 347 LEU A C 1
ATOM 2686 O O . LEU A 1 347 ? 0.095 37.062 17.281 1 97 347 LEU A O 1
ATOM 2690 N N . ASP A 1 348 ? 1.641 35.406 17.062 1 97.69 348 ASP A N 1
ATOM 2691 C CA . ASP A 1 348 ? 0.705 34.469 16.469 1 97.69 348 ASP A CA 1
ATOM 2692 C C . ASP A 1 348 ? -0.426 34.125 17.438 1 97.69 348 ASP A C 1
ATOM 2694 O O . ASP A 1 348 ? -1.594 34.094 17.047 1 97.69 348 ASP A O 1
ATOM 2698 N N . ILE A 1 349 ? -0.049 33.875 18.719 1 96.88 349 ILE A N 1
ATOM 2699 C CA . ILE A 1 349 ? -1.031 33.531 19.75 1 96.88 349 ILE A CA 1
ATOM 2700 C C . ILE A 1 349 ? -1.985 34.688 19.953 1 96.88 349 ILE A C 1
ATOM 2702 O O . ILE A 1 349 ? -3.201 34.5 20.047 1 96.88 349 ILE A O 1
ATOM 2706 N N . LEU A 1 350 ? -1.473 35.875 20.031 1 96.5 350 LEU A N 1
ATOM 2707 C CA . LEU A 1 350 ? -2.273 37.062 20.234 1 96.5 350 LEU A CA 1
ATOM 2708 C C . LEU A 1 350 ? -3.223 37.312 19.078 1 96.5 350 LEU A C 1
ATOM 2710 O O . LEU A 1 350 ? -4.41 37.594 19.281 1 96.5 350 LEU A O 1
ATOM 2714 N N . LEU A 1 351 ? -2.658 37.219 17.875 1 96.25 351 LEU A N 1
ATOM 2715 C CA . LEU A 1 351 ? -3.477 37.438 16.672 1 96.25 351 LEU A CA 1
ATOM 2716 C C . LEU A 1 351 ? -4.586 36.406 16.594 1 96.25 351 LEU A C 1
ATOM 2718 O O . LEU A 1 351 ? -5.719 36.719 16.219 1 96.25 351 LEU A O 1
ATOM 2722 N N . TRP A 1 352 ? -4.273 35.156 16.812 1 96.31 352 TRP A N 1
ATOM 2723 C CA . TRP A 1 352 ? -5.262 34.062 16.812 1 96.31 352 TRP A CA 1
ATOM 2724 C C . TRP A 1 352 ? -6.32 34.312 17.875 1 96.31 352 TRP A C 1
ATOM 2726 O O . TRP A 1 352 ? -7.516 34.156 17.625 1 96.31 352 TRP A O 1
ATOM 2736 N N . GLY A 1 353 ? -5.875 34.656 19.078 1 94.5 353 GLY A N 1
ATOM 2737 C CA . GLY A 1 353 ? -6.793 34.938 20.172 1 94.5 353 GLY A CA 1
ATOM 2738 C C . GLY A 1 353 ? -7.73 36.094 19.875 1 94.5 353 GLY A C 1
ATOM 2739 O O . GLY A 1 353 ? -8.938 35.969 20.078 1 94.5 353 GLY A O 1
ATOM 2740 N N . LEU A 1 354 ? -7.18 37.188 19.422 1 94.5 354 LEU A N 1
ATOM 2741 C CA . LEU A 1 354 ? -7.973 38.344 19.094 1 94.5 354 LEU A CA 1
ATOM 2742 C C . LEU A 1 354 ? -8.977 38.062 18 1 94.5 354 LEU A C 1
ATOM 2744 O O . LEU A 1 354 ? -10.117 38.531 18.047 1 94.5 354 LEU A O 1
ATOM 2748 N N . SER A 1 355 ? -8.516 37.312 16.984 1 93.75 355 SER A N 1
ATOM 2749 C CA . SER A 1 355 ? -9.422 36.938 15.898 1 93.75 355 SER A CA 1
ATOM 2750 C C . SER A 1 355 ? -10.586 36.094 16.406 1 93.75 355 SER A C 1
ATOM 2752 O O . SER A 1 355 ? -11.719 36.25 15.953 1 93.75 355 SER A O 1
ATOM 2754 N N . ASN A 1 356 ? -10.328 35.219 17.328 1 92.62 356 ASN A N 1
ATOM 2755 C CA . ASN A 1 356 ? -11.375 34.344 17.891 1 92.62 356 ASN A CA 1
ATOM 2756 C C . ASN A 1 356 ? -12.336 35.156 18.766 1 92.62 356 ASN A C 1
ATOM 2758 O O . ASN A 1 356 ? -13.539 34.875 18.781 1 92.62 356 ASN A O 1
ATOM 2762 N N . ILE A 1 357 ? -11.836 36.125 19.5 1 92.31 357 ILE A N 1
ATOM 2763 C CA . ILE A 1 357 ? -12.68 37 20.312 1 92.31 357 ILE A CA 1
ATOM 2764 C C . ILE A 1 357 ? -13.594 37.844 19.391 1 92.31 357 ILE A C 1
ATOM 2766 O O . ILE A 1 357 ? -14.789 37.969 19.672 1 92.31 357 ILE A O 1
ATOM 2770 N N . TYR A 1 358 ? -12.945 38.344 18.375 1 92.5 358 TYR A N 1
ATOM 2771 C CA . TYR A 1 358 ? -13.711 39.094 17.406 1 92.5 358 TYR A CA 1
ATOM 2772 C C . TYR A 1 358 ? -14.828 38.25 16.797 1 92.5 358 TYR A C 1
ATOM 2774 O O . TYR A 1 358 ? -15.961 38.719 16.672 1 92.5 358 TYR A O 1
ATOM 2782 N N . LEU A 1 359 ? -14.539 37.062 16.406 1 91.94 359 LEU A N 1
ATOM 2783 C CA . LEU A 1 359 ? -15.516 36.125 15.82 1 91.94 359 LEU A CA 1
ATOM 2784 C C . LEU A 1 359 ? -16.641 35.844 16.812 1 91.94 359 LEU A C 1
ATOM 2786 O O . LEU A 1 359 ? -17.797 35.75 16.422 1 91.94 359 LEU A O 1
ATOM 2790 N N . SER A 1 360 ? -16.297 35.656 18.047 1 91.5 360 SER A N 1
ATOM 2791 C CA . SER A 1 360 ? -17.281 35.375 19.078 1 91.5 360 SER A CA 1
ATOM 2792 C C . SER A 1 360 ? -18.234 36.562 19.25 1 91.5 360 SER A C 1
ATOM 2794 O O . SER A 1 360 ? -19.422 36.406 19.484 1 91.5 360 SER A O 1
ATOM 2796 N N . ARG A 1 361 ? -17.734 37.719 19.141 1 92.75 361 ARG A N 1
ATOM 2797 C CA . ARG A 1 361 ? -18.547 38.938 19.25 1 92.75 361 ARG A CA 1
ATOM 2798 C C . ARG A 1 361 ? -19.5 39.062 18.062 1 92.75 361 ARG A C 1
ATOM 2800 O O . ARG A 1 361 ? -20.641 39.469 18.219 1 92.75 361 ARG A O 1
ATOM 2807 N N . LEU A 1 362 ? -18.938 38.688 16.938 1 91.56 362 LEU A N 1
ATOM 2808 C CA . LEU A 1 362 ? -19.766 38.719 15.742 1 91.56 362 LEU A CA 1
ATOM 2809 C C . LEU A 1 362 ? -20.922 37.75 15.852 1 91.56 362 LEU A C 1
ATOM 2811 O O . LEU A 1 362 ? -22.047 38.062 15.43 1 91.56 362 LEU A O 1
ATOM 2815 N N . ILE A 1 363 ? -20.703 36.625 16.375 1 90.88 363 ILE A N 1
ATOM 2816 C CA . ILE A 1 363 ? -21.719 35.594 16.531 1 90.88 363 ILE A CA 1
ATOM 2817 C C . ILE A 1 363 ? -22.781 36.062 17.531 1 90.88 363 ILE A C 1
ATOM 2819 O O . ILE A 1 363 ? -23.969 35.875 17.297 1 90.88 363 ILE A O 1
ATOM 2823 N N . LYS A 1 364 ? -22.359 36.656 18.625 1 90.44 364 LYS A N 1
ATOM 2824 C CA . LYS A 1 364 ? -23.281 37.156 19.625 1 90.44 364 LYS A CA 1
ATOM 2825 C C . LYS A 1 364 ? -24.172 38.25 19.062 1 90.44 364 LYS A C 1
ATOM 2827 O O . LYS A 1 364 ? -25.359 38.312 19.359 1 90.44 364 LYS A O 1
ATOM 2832 N N . LYS A 1 365 ? -23.594 39.062 18.328 1 90.19 365 LYS A N 1
ATOM 2833 C CA . LYS A 1 365 ? -24.344 40.156 17.703 1 90.19 365 LYS A CA 1
ATOM 2834 C C . LYS A 1 365 ? -25.391 39.625 16.75 1 90.19 365 LYS A C 1
ATOM 2836 O O . LYS A 1 365 ? -26.484 40.188 16.641 1 90.19 365 LYS A O 1
ATOM 2841 N N . ARG A 1 366 ? -25.031 38.656 16.047 1 87.56 366 ARG A N 1
ATOM 2842 C CA . ARG A 1 366 ? -25.953 38.062 15.094 1 87.56 366 ARG A CA 1
ATOM 2843 C C . ARG A 1 366 ? -27.109 37.375 15.805 1 87.56 366 ARG A C 1
ATOM 2845 O O . ARG A 1 366 ? -28.25 37.375 15.328 1 87.56 366 ARG A O 1
ATOM 2852 N N . ASN A 1 367 ? -26.781 36.688 16.938 1 85.12 367 ASN A N 1
ATOM 2853 C CA . ASN A 1 367 ? -27.812 36 17.703 1 85.12 367 ASN A CA 1
ATOM 2854 C C . ASN A 1 367 ? -28.766 37 18.359 1 85.12 367 ASN A C 1
ATOM 2856 O O . ASN A 1 367 ? -29.938 36.688 18.594 1 85.12 367 ASN A O 1
ATOM 2860 N N . VAL A 1 368 ? -28.328 38.219 18.656 1 77.94 368 VAL A N 1
ATOM 2861 C CA . VAL A 1 368 ? -29.172 39.219 19.266 1 77.94 368 VAL A CA 1
ATOM 2862 C C . VAL A 1 368 ? -30.031 39.875 18.188 1 77.94 368 VAL A C 1
ATOM 2864 O O . VAL A 1 368 ? -31.203 40.219 18.438 1 77.94 368 VAL A O 1
ATOM 2867 N N . THR A 1 369 ? -29.609 39.906 16.984 1 71.31 369 THR A N 1
ATOM 2868 C CA . THR A 1 369 ? -30.344 40.562 15.914 1 71.31 369 THR A CA 1
ATOM 2869 C C . THR A 1 369 ? -31.297 39.562 15.242 1 71.31 369 THR A C 1
ATOM 2871 O O . THR A 1 369 ? -32.188 39.969 14.492 1 71.31 369 THR A O 1
ATOM 2874 N N . ALA A 1 370 ? -31.203 38.312 15.469 1 61.25 370 ALA A N 1
ATOM 2875 C CA . ALA A 1 370 ? -32.125 37.312 14.922 1 61.25 370 ALA A CA 1
ATOM 2876 C C . ALA A 1 370 ? -33.281 37.062 15.891 1 61.25 370 ALA A C 1
ATOM 2878 O O . ALA A 1 370 ? -34.406 36.844 15.469 1 61.25 370 ALA A O 1
ATOM 2879 N N . MET B 1 1 ? 27.156 -16.719 9.469 1 66 1 MET B N 1
ATOM 2880 C CA . MET B 1 1 ? 26.5 -17.906 8.938 1 66 1 MET B CA 1
ATOM 2881 C C . MET B 1 1 ? 25 -17.875 9.234 1 66 1 MET B C 1
ATOM 2883 O O . MET B 1 1 ? 24.188 -18.328 8.43 1 66 1 MET B O 1
ATOM 2887 N N . GLY B 1 2 ? 24.672 -16.938 10.211 1 90.06 2 GLY B N 1
ATOM 2888 C CA . GLY B 1 2 ? 23.297 -17.016 10.703 1 90.06 2 GLY B CA 1
ATOM 2889 C C . GLY B 1 2 ? 22.469 -15.805 10.32 1 90.06 2 GLY B C 1
ATOM 2890 O O . GLY B 1 2 ? 21.25 -15.789 10.555 1 90.06 2 GLY B O 1
ATOM 2891 N N . TYR B 1 3 ? 23.062 -14.992 9.617 1 95.25 3 TYR B N 1
ATOM 2892 C CA . TYR B 1 3 ? 22.391 -13.719 9.375 1 95.25 3 TYR B CA 1
ATOM 2893 C C . TYR B 1 3 ? 21.141 -13.906 8.516 1 95.25 3 TYR B C 1
ATOM 2895 O O . TYR B 1 3 ? 20.047 -13.523 8.914 1 95.25 3 TYR B O 1
ATOM 2903 N N . TRP B 1 4 ? 21.344 -14.5 7.375 1 96.81 4 TRP B N 1
ATOM 2904 C CA . TRP B 1 4 ? 20.25 -14.578 6.414 1 96.81 4 TRP B CA 1
ATOM 2905 C C . TRP B 1 4 ? 19.172 -15.539 6.895 1 96.81 4 TRP B C 1
ATOM 2907 O O . TRP B 1 4 ? 17.984 -15.219 6.859 1 96.81 4 TRP B O 1
ATOM 2917 N N . PRO B 1 5 ? 19.547 -16.781 7.438 1 97.5 5 PRO B N 1
ATOM 2918 C CA . PRO B 1 5 ? 18.5 -17.641 7.965 1 97.5 5 PRO B CA 1
ATOM 2919 C C . PRO B 1 5 ? 17.656 -16.953 9.039 1 97.5 5 PRO B C 1
ATOM 2921 O O . PRO B 1 5 ? 16.438 -17.109 9.062 1 97.5 5 PRO B O 1
ATOM 2924 N N . ILE B 1 6 ? 18.234 -16.188 9.898 1 97.31 6 ILE B N 1
ATOM 2925 C CA . ILE B 1 6 ? 17.531 -15.5 10.977 1 97.31 6 ILE B CA 1
ATOM 2926 C C . ILE B 1 6 ? 16.609 -14.43 10.383 1 97.31 6 ILE B C 1
ATOM 2928 O O . ILE B 1 6 ? 15.445 -14.32 10.766 1 97.31 6 ILE B O 1
ATOM 2932 N N . ASN B 1 7 ? 17.125 -13.609 9.453 1 98.06 7 ASN B N 1
ATOM 2933 C CA . ASN B 1 7 ? 16.328 -12.555 8.852 1 98.06 7 ASN B CA 1
ATOM 2934 C C . ASN B 1 7 ? 15.164 -13.133 8.039 1 98.06 7 ASN B C 1
ATOM 2936 O O . ASN B 1 7 ? 14.055 -12.586 8.055 1 98.06 7 ASN B O 1
ATOM 2940 N N . LEU B 1 8 ? 15.43 -14.219 7.301 1 98.56 8 LEU B N 1
ATOM 2941 C CA . LEU B 1 8 ? 14.375 -14.867 6.527 1 98.56 8 LEU B CA 1
ATOM 2942 C C . LEU B 1 8 ? 13.281 -15.398 7.445 1 98.56 8 LEU B C 1
ATOM 2944 O O . LEU B 1 8 ? 12.094 -15.242 7.152 1 98.56 8 LEU B O 1
ATOM 2948 N N . LEU B 1 9 ? 13.656 -16.016 8.547 1 98.44 9 LEU B N 1
ATOM 2949 C CA . LEU B 1 9 ? 12.703 -16.531 9.516 1 98.44 9 LEU B CA 1
ATOM 2950 C C . LEU B 1 9 ? 11.914 -15.398 10.156 1 98.44 9 LEU B C 1
ATOM 2952 O O . LEU B 1 9 ? 10.695 -15.508 10.352 1 98.44 9 LEU B O 1
ATOM 2956 N N . CYS B 1 10 ? 12.586 -14.281 10.531 1 98.5 10 CYS B N 1
ATOM 2957 C CA . CYS B 1 10 ? 11.938 -13.141 11.148 1 98.5 10 CYS B CA 1
ATOM 2958 C C . CYS B 1 10 ? 10.891 -12.531 10.219 1 98.5 10 CYS B C 1
ATOM 2960 O O . CYS B 1 10 ? 9.781 -12.211 10.648 1 98.5 10 CYS B O 1
ATOM 2962 N N . ILE B 1 11 ? 11.242 -12.383 8.984 1 98.69 11 ILE B N 1
ATOM 2963 C CA . ILE B 1 11 ? 10.328 -11.797 8.023 1 98.69 11 ILE B CA 1
ATOM 2964 C C . ILE B 1 11 ? 9.141 -12.727 7.805 1 98.69 11 ILE B C 1
ATOM 2966 O O . ILE B 1 11 ? 7.988 -12.281 7.75 1 98.69 11 ILE B O 1
ATOM 2970 N N . PHE B 1 12 ? 9.438 -14.047 7.656 1 98.88 12 PHE B N 1
ATOM 2971 C CA . PHE B 1 12 ? 8.383 -15.047 7.531 1 98.88 12 PHE B CA 1
ATOM 2972 C C . PHE B 1 12 ? 7.414 -14.969 8.703 1 98.88 12 PHE B C 1
ATOM 2974 O O . PHE B 1 12 ? 6.199 -14.875 8.508 1 98.88 12 PHE B O 1
ATOM 2981 N N . ILE B 1 13 ? 7.914 -14.914 9.914 1 98.81 13 ILE B N 1
ATOM 2982 C CA . ILE B 1 13 ? 7.109 -14.906 11.125 1 98.81 13 ILE B CA 1
ATOM 2983 C C . ILE B 1 13 ? 6.328 -13.594 11.219 1 98.81 13 ILE B C 1
ATOM 2985 O O . ILE B 1 13 ? 5.156 -13.586 11.602 1 98.81 13 ILE B O 1
ATOM 2989 N N . LEU B 1 14 ? 6.988 -12.484 10.906 1 98.75 14 LEU B N 1
ATOM 2990 C CA . LEU B 1 14 ? 6.312 -11.188 10.938 1 98.75 14 LEU B CA 1
ATOM 2991 C C . LEU B 1 14 ? 5.137 -11.172 9.961 1 98.75 14 LEU B C 1
ATOM 2993 O O . LEU B 1 14 ? 4.07 -10.633 10.281 1 98.75 14 LEU B O 1
ATOM 2997 N N . CYS B 1 15 ? 5.32 -11.711 8.758 1 98.88 15 CYS B N 1
ATOM 2998 C CA . CYS B 1 15 ? 4.238 -11.797 7.785 1 98.88 15 CYS B CA 1
ATOM 2999 C C . CYS B 1 15 ? 3.098 -12.656 8.312 1 98.88 15 CYS B C 1
ATOM 3001 O O . CYS B 1 15 ? 1.925 -12.32 8.133 1 98.88 15 CYS B O 1
ATOM 3003 N N . VAL B 1 16 ? 3.453 -13.789 8.953 1 98.88 16 VAL B N 1
ATOM 3004 C CA . VAL B 1 16 ? 2.443 -14.672 9.539 1 98.88 16 VAL B CA 1
ATOM 3005 C C . VAL B 1 16 ? 1.637 -13.906 10.586 1 98.88 16 VAL B C 1
ATOM 3007 O O . VAL B 1 16 ? 0.405 -13.953 10.586 1 98.88 16 VAL B O 1
ATOM 3010 N N . LEU B 1 17 ? 2.287 -13.164 11.398 1 98.75 17 LEU B N 1
ATOM 3011 C CA . LEU B 1 17 ? 1.645 -12.469 12.5 1 98.75 17 LEU B CA 1
ATOM 3012 C C . LEU B 1 17 ? 0.784 -11.312 11.992 1 98.75 17 LEU B C 1
ATOM 3014 O O . LEU B 1 17 ? -0.367 -11.164 12.414 1 98.75 17 LEU B O 1
ATOM 3018 N N . LEU B 1 18 ? 1.312 -10.523 11.109 1 98.5 18 LEU B N 1
ATOM 3019 C CA . LEU B 1 18 ? 0.583 -9.367 10.602 1 98.5 18 LEU B CA 1
ATOM 3020 C C . LEU B 1 18 ? -0.616 -9.805 9.766 1 98.5 18 LEU B C 1
ATOM 3022 O O . LEU B 1 18 ? -1.691 -9.203 9.859 1 98.5 18 LEU B O 1
ATOM 3026 N N . ALA B 1 19 ? -0.398 -10.805 8.898 1 98.75 19 ALA B N 1
ATOM 3027 C CA . ALA B 1 19 ? -1.529 -11.305 8.125 1 98.75 19 ALA B CA 1
ATOM 3028 C C . ALA B 1 19 ? -2.561 -11.969 9.039 1 98.75 19 ALA B C 1
ATOM 3030 O O . ALA B 1 19 ? -3.766 -11.859 8.805 1 98.75 19 ALA B O 1
ATOM 3031 N N . GLY B 1 20 ? -2.07 -12.727 10.047 1 98.44 20 GLY B N 1
ATOM 3032 C CA . GLY B 1 20 ? -2.963 -13.32 11.023 1 98.44 20 GLY B CA 1
ATOM 3033 C C . GLY B 1 20 ? -3.797 -12.297 11.773 1 98.44 20 GLY B C 1
ATOM 3034 O O . GLY B 1 20 ? -4.926 -12.586 12.18 1 98.44 20 GLY B O 1
ATOM 3035 N N . PHE B 1 21 ? -3.268 -11.133 11.953 1 97.25 21 PHE B N 1
ATOM 3036 C CA . PHE B 1 21 ? -3.973 -10.047 12.625 1 97.25 21 PHE B CA 1
ATOM 3037 C C . PHE B 1 21 ? -4.926 -9.344 11.672 1 97.25 21 PHE B C 1
ATOM 3039 O O . PHE B 1 21 ? -6.039 -8.977 12.055 1 97.25 21 PHE B O 1
ATOM 3046 N N . LEU B 1 22 ? -4.566 -9.141 10.438 1 97.75 22 LEU B N 1
ATOM 3047 C CA . LEU B 1 22 ? -5.312 -8.32 9.492 1 97.75 22 LEU B CA 1
ATOM 3048 C C . LEU B 1 22 ? -6.5 -9.086 8.922 1 97.75 22 LEU B C 1
ATOM 3050 O O . LEU B 1 22 ? -7.555 -8.508 8.656 1 97.75 22 LEU B O 1
ATOM 3054 N N . ILE B 1 23 ? -6.406 -10.375 8.695 1 98.25 23 ILE B N 1
ATOM 3055 C CA . ILE B 1 23 ? -7.418 -11.164 8 1 98.25 23 ILE B CA 1
ATOM 3056 C C . ILE B 1 23 ? -8.719 -11.164 8.812 1 98.25 23 ILE B C 1
ATOM 3058 O O . ILE B 1 23 ? -9.797 -10.914 8.266 1 98.25 23 ILE B O 1
ATOM 3062 N N . PRO B 1 24 ? -8.68 -11.367 10.164 1 97.19 24 PRO B N 1
ATOM 3063 C CA . PRO B 1 24 ? -9.922 -11.273 10.93 1 97.19 24 PRO B CA 1
ATOM 3064 C C . PRO B 1 24 ? -10.562 -9.891 10.844 1 97.19 24 PRO B C 1
ATOM 3066 O O . PRO B 1 24 ? -11.797 -9.773 10.883 1 97.19 24 PRO B O 1
ATOM 3069 N N . GLN B 1 25 ? -9.789 -8.82 10.734 1 96.75 25 GLN B N 1
ATOM 3070 C CA . GLN B 1 25 ? -10.336 -7.48 10.578 1 96.75 25 GLN B CA 1
ATOM 3071 C C . GLN B 1 25 ? -11.031 -7.324 9.227 1 96.75 25 GLN B C 1
ATOM 3073 O O . GLN B 1 25 ? -12.07 -6.672 9.125 1 96.75 25 GLN B O 1
ATOM 3078 N N . ILE B 1 26 ? -10.453 -7.891 8.242 1 97.62 26 ILE B N 1
ATOM 3079 C CA . ILE B 1 26 ? -11.055 -7.855 6.91 1 97.62 26 ILE B CA 1
ATOM 3080 C C . ILE B 1 26 ? -12.383 -8.602 6.922 1 97.62 26 ILE B C 1
ATOM 3082 O O . ILE B 1 26 ? -13.367 -8.141 6.336 1 97.62 26 ILE B O 1
ATOM 3086 N N . LEU B 1 27 ? -12.398 -9.742 7.586 1 96.88 27 LEU B N 1
ATOM 3087 C CA . LEU B 1 27 ? -13.633 -10.508 7.738 1 96.88 27 LEU B CA 1
ATOM 3088 C C . LEU B 1 27 ? -14.703 -9.688 8.438 1 96.88 27 LEU B C 1
ATOM 3090 O O . LEU B 1 27 ? -15.852 -9.648 7.992 1 96.88 27 LEU B O 1
ATOM 3094 N N . LEU B 1 28 ? -14.312 -9.031 9.461 1 95.44 28 LEU B N 1
ATOM 3095 C CA . LEU B 1 28 ? -15.242 -8.188 10.211 1 95.44 28 LEU B CA 1
ATOM 3096 C C . LEU B 1 28 ? -15.828 -7.102 9.32 1 95.44 28 LEU B C 1
ATOM 3098 O O . LEU B 1 28 ? -17.047 -6.879 9.32 1 95.44 28 LEU B O 1
ATOM 3102 N N . ILE B 1 29 ? -15.039 -6.469 8.602 1 94.81 29 ILE B N 1
ATOM 3103 C CA . ILE B 1 29 ? -15.477 -5.395 7.711 1 94.81 29 ILE B CA 1
ATOM 3104 C C . ILE B 1 29 ? -16.391 -5.957 6.629 1 94.81 29 ILE B C 1
ATOM 3106 O O . ILE B 1 29 ? -17.422 -5.363 6.309 1 94.81 29 ILE B O 1
ATOM 3110 N N . ALA B 1 30 ? -16 -7.066 6.043 1 95.19 30 ALA B N 1
ATOM 3111 C CA . ALA B 1 30 ? -16.781 -7.688 4.98 1 95.19 30 ALA B CA 1
ATOM 3112 C C . ALA B 1 30 ? -18.203 -7.996 5.457 1 95.19 30 ALA B C 1
ATOM 3114 O O . ALA B 1 30 ? -19.172 -7.762 4.73 1 95.19 30 ALA B O 1
ATOM 3115 N N . PHE B 1 31 ? -18.344 -8.477 6.617 1 93.25 31 PHE B N 1
ATOM 3116 C CA . PHE B 1 31 ? -19.656 -8.859 7.137 1 93.25 31 PHE B CA 1
ATOM 3117 C C . PHE B 1 31 ? -20.438 -7.629 7.586 1 93.25 31 PHE B C 1
ATOM 3119 O O . PHE B 1 31 ? -21.641 -7.527 7.336 1 93.25 31 PHE B O 1
ATOM 3126 N N . ARG B 1 32 ? -19.781 -6.695 8.156 1 91.88 32 ARG B N 1
ATOM 3127 C CA . ARG B 1 32 ? -20.469 -5.496 8.633 1 91.88 32 ARG B CA 1
ATOM 3128 C C . ARG B 1 32 ? -20.969 -4.652 7.461 1 91.88 32 ARG B C 1
ATOM 3130 O O . ARG B 1 32 ? -22 -3.986 7.566 1 91.88 32 ARG B O 1
ATOM 3137 N N . ARG B 1 33 ? -20.281 -4.746 6.359 1 92.38 33 ARG B N 1
ATOM 3138 C CA . ARG B 1 33 ? -20.641 -3.92 5.211 1 92.38 33 ARG B CA 1
ATOM 3139 C C . ARG B 1 33 ? -21.266 -4.762 4.102 1 92.38 33 ARG B C 1
ATOM 3141 O O . ARG B 1 33 ? -21.484 -4.27 2.994 1 92.38 33 ARG B O 1
ATOM 3148 N N . ASN B 1 34 ? -21.438 -6.066 4.348 1 89.12 34 ASN B N 1
ATOM 3149 C CA . ASN B 1 34 ? -22.062 -6.996 3.408 1 89.12 34 ASN B CA 1
ATOM 3150 C C . ASN B 1 34 ? -21.328 -7.016 2.07 1 89.12 34 ASN B C 1
ATOM 3152 O O . ASN B 1 34 ? -21.953 -6.844 1.018 1 89.12 34 ASN B O 1
ATOM 3156 N N . LEU B 1 35 ? -20.141 -7.156 2.17 1 90 35 LEU B N 1
ATOM 3157 C CA . LEU B 1 35 ? -19.312 -7.18 0.962 1 90 35 LEU B CA 1
ATOM 3158 C C . LEU B 1 35 ? -19.156 -8.602 0.44 1 90 35 LEU B C 1
ATOM 3160 O O . LEU B 1 35 ? -18.094 -9.211 0.604 1 90 35 LEU B O 1
ATOM 3164 N N . PHE B 1 36 ? -20.219 -9.133 -0.202 1 82 36 PHE B N 1
ATOM 3165 C CA . PHE B 1 36 ? -20.281 -10.484 -0.741 1 82 36 PHE B CA 1
ATOM 3166 C C . PHE B 1 36 ? -20.688 -10.469 -2.211 1 82 36 PHE B C 1
ATOM 3168 O O . PHE B 1 36 ? -21.125 -9.438 -2.725 1 82 36 PHE B O 1
ATOM 3175 N N . ASP B 1 37 ? -20.344 -11.578 -2.9 1 71.44 37 ASP B N 1
ATOM 3176 C CA . ASP B 1 37 ? -20.828 -11.734 -4.27 1 71.44 37 ASP B CA 1
ATOM 3177 C C . ASP B 1 37 ? -22.344 -11.734 -4.32 1 71.44 37 ASP B C 1
ATOM 3179 O O . ASP B 1 37 ? -23.016 -12.156 -3.369 1 71.44 37 ASP B O 1
ATOM 3183 N N . GLU B 1 38 ? -23.047 -10.797 -5.168 1 56.38 38 GLU B N 1
ATOM 3184 C CA . GLU B 1 38 ? -24.484 -10.695 -5.316 1 56.38 38 GLU B CA 1
ATOM 3185 C C . GLU B 1 38 ? -25.141 -12.078 -5.309 1 56.38 38 GLU B C 1
ATOM 3187 O O . GLU B 1 38 ? -24.859 -12.906 -6.172 1 56.38 38 GLU B O 1
ATOM 3192 N N . VAL B 1 39 ? -25.266 -12.797 -4.238 1 50.38 39 VAL B N 1
ATOM 3193 C CA . VAL B 1 39 ? -26.219 -13.898 -4.266 1 50.38 39 VAL B CA 1
ATOM 3194 C C . VAL B 1 39 ? -27.641 -13.359 -4.371 1 50.38 39 VAL B C 1
ATOM 3196 O O . VAL B 1 39 ? -27.922 -12.25 -3.92 1 50.38 39 VAL B O 1
ATOM 3199 N N . ASN B 1 40 ? -28.578 -13.844 -5.211 1 43.12 40 ASN B N 1
ATOM 3200 C CA . ASN B 1 40 ? -30.016 -13.555 -5.25 1 43.12 40 ASN B CA 1
ATOM 3201 C C . ASN B 1 40 ? -30.547 -13.234 -3.861 1 43.12 40 ASN B C 1
ATOM 3203 O O . ASN B 1 40 ? -30.016 -13.695 -2.855 1 43.12 40 ASN B O 1
ATOM 3207 N N . GLU B 1 41 ? -31.484 -12.242 -3.801 1 39.94 41 GLU B N 1
ATOM 3208 C CA . GLU B 1 41 ? -32.125 -11.641 -2.646 1 39.94 41 GLU B CA 1
ATOM 3209 C C . GLU B 1 41 ? -32.25 -12.641 -1.499 1 39.94 41 GLU B C 1
ATOM 3211 O O . GLU B 1 41 ? -32.219 -12.258 -0.328 1 39.94 41 GLU B O 1
ATOM 3216 N N . ARG B 1 42 ? -32.938 -13.805 -1.866 1 36.91 42 ARG B N 1
ATOM 3217 C CA . ARG B 1 42 ? -33.531 -14.609 -0.8 1 36.91 42 ARG B CA 1
ATOM 3218 C C . ARG B 1 42 ? -32.438 -15.305 0.02 1 36.91 42 ARG B C 1
ATOM 3220 O O . ARG B 1 42 ? -32.75 -16.109 0.902 1 36.91 42 ARG B O 1
ATOM 3227 N N . LYS B 1 43 ? -31.266 -15.383 -0.535 1 42.75 43 LYS B N 1
ATOM 3228 C CA . LYS B 1 43 ? -30.453 -16.359 0.193 1 42.75 43 LYS B CA 1
ATOM 3229 C C . LYS B 1 43 ? -29.938 -15.781 1.508 1 42.75 43 LYS B C 1
ATOM 3231 O O . LYS B 1 43 ? -29.328 -14.711 1.521 1 42.75 43 LYS B O 1
ATOM 3236 N N . ILE B 1 44 ? -30.234 -16.172 2.6 1 45.56 44 ILE B N 1
ATOM 3237 C CA . ILE B 1 44 ? -29.938 -16.094 4.027 1 45.56 44 ILE B CA 1
ATOM 3238 C C . ILE B 1 44 ? -28.438 -16.062 4.242 1 45.56 44 ILE B C 1
ATOM 3240 O O . ILE B 1 44 ? -27.688 -16.781 3.58 1 45.56 44 ILE B O 1
ATOM 3244 N N . HIS B 1 45 ? -27.844 -15.055 4.953 1 50.75 45 HIS B N 1
ATOM 3245 C CA . HIS B 1 45 ? -26.5 -14.766 5.453 1 50.75 45 HIS B CA 1
ATOM 3246 C C . HIS B 1 45 ? -25.766 -16.062 5.812 1 50.75 45 HIS B C 1
ATOM 3248 O O . HIS B 1 45 ? -24.562 -16.031 6.105 1 50.75 45 HIS B O 1
ATOM 3254 N N . LYS B 1 46 ? -26.406 -17.266 5.773 1 57.28 46 LYS B N 1
ATOM 3255 C CA . LYS B 1 46 ? -25.734 -18.5 6.168 1 57.28 46 LYS B CA 1
ATOM 3256 C C . LYS B 1 46 ? -24.969 -19.094 4.992 1 57.28 46 LYS B C 1
ATOM 3258 O O . LYS B 1 46 ? -25.5 -19.219 3.889 1 57.28 46 LYS B O 1
ATOM 3263 N N . GLY B 1 47 ? -23.516 -19.031 5.199 1 72.94 47 GLY B N 1
ATOM 3264 C CA . GLY B 1 47 ? -22.672 -19.75 4.238 1 72.94 47 GLY B CA 1
ATOM 3265 C C . GLY B 1 47 ? -21.969 -18.812 3.271 1 72.94 47 GLY B C 1
ATOM 3266 O O . GLY B 1 47 ? -21.188 -19.266 2.432 1 72.94 47 GLY B O 1
ATOM 3267 N N . LEU B 1 48 ? -22.141 -17.438 3.521 1 85.56 48 LEU B N 1
ATOM 3268 C CA . LEU B 1 48 ? -21.484 -16.5 2.623 1 85.56 48 LEU B CA 1
ATOM 3269 C C . LEU B 1 48 ? -20.016 -16.344 2.98 1 85.56 48 LEU B C 1
ATOM 3271 O O . LEU B 1 48 ? -19.656 -16.266 4.16 1 85.56 48 LEU B O 1
ATOM 3275 N N . VAL B 1 49 ? -19.219 -16.469 2.035 1 93.06 49 VAL B N 1
ATOM 3276 C CA . VAL B 1 49 ? -17.781 -16.359 2.258 1 93.06 49 VAL B CA 1
ATOM 3277 C C . VAL B 1 49 ? -17.219 -15.172 1.488 1 93.06 49 VAL B C 1
ATOM 3279 O O . VAL B 1 49 ? -17.328 -15.109 0.262 1 93.06 49 VAL B O 1
ATOM 3282 N N . PRO B 1 50 ? -16.719 -14.195 2.223 1 94.88 50 PRO B N 1
ATOM 3283 C CA . PRO B 1 50 ? -16.125 -13.039 1.539 1 94.88 50 PRO B CA 1
ATOM 3284 C C . PRO B 1 50 ? -14.906 -13.422 0.693 1 94.88 50 PRO B C 1
ATOM 3286 O O . PRO B 1 50 ? -14.141 -14.305 1.071 1 94.88 50 PRO B O 1
ATOM 3289 N N . ARG B 1 51 ? -14.695 -12.727 -0.403 1 95.69 51 ARG B N 1
ATOM 3290 C CA . ARG B 1 51 ? -13.562 -12.961 -1.291 1 95.69 51 ARG B CA 1
ATOM 3291 C C . ARG B 1 51 ? -12.547 -11.828 -1.201 1 95.69 51 ARG B C 1
ATOM 3293 O O . ARG B 1 51 ? -12.117 -11.289 -2.223 1 95.69 51 ARG B O 1
ATOM 3300 N N . LEU B 1 52 ? -12.188 -11.422 0.011 1 96.62 52 LEU B N 1
ATOM 3301 C CA . LEU B 1 52 ? -11.359 -10.234 0.208 1 96.62 52 LEU B CA 1
ATOM 3302 C C . LEU B 1 52 ? -10.07 -10.578 0.946 1 96.62 52 LEU B C 1
ATOM 3304 O O . LEU B 1 52 ? -9.367 -9.695 1.43 1 96.62 52 LEU B O 1
ATOM 3308 N N . GLY B 1 53 ? -9.766 -11.852 1.083 1 96.88 53 GLY B N 1
ATOM 3309 C CA . GLY B 1 53 ? -8.602 -12.273 1.847 1 96.88 53 GLY B CA 1
ATOM 3310 C C . GLY B 1 53 ? -7.297 -11.719 1.306 1 96.88 53 GLY B C 1
ATOM 3311 O O . GLY B 1 53 ? -6.391 -11.391 2.072 1 96.88 53 GLY B O 1
ATOM 3312 N N . GLY B 1 54 ? -7.207 -11.594 -0.008 1 98.12 54 GLY B N 1
ATOM 3313 C CA . GLY B 1 54 ? -6 -11.133 -0.677 1 98.12 54 GLY B CA 1
ATOM 3314 C C . GLY B 1 54 ? -5.633 -9.703 -0.329 1 98.12 54 GLY B C 1
ATOM 3315 O O . GLY B 1 54 ? -4.504 -9.266 -0.573 1 98.12 54 GLY B O 1
ATOM 3316 N N . ILE B 1 55 ? -6.52 -8.906 0.286 1 97.88 55 ILE B N 1
ATOM 3317 C CA . ILE B 1 55 ? -6.277 -7.516 0.659 1 97.88 55 ILE B CA 1
ATOM 3318 C C . ILE B 1 55 ? -5.148 -7.445 1.683 1 97.88 55 ILE B C 1
ATOM 3320 O O . ILE B 1 55 ? -4.418 -6.453 1.744 1 97.88 55 ILE B O 1
ATOM 3324 N N . ALA B 1 56 ? -4.875 -8.477 2.387 1 98.5 56 ALA B N 1
ATOM 3325 C CA . ALA B 1 56 ? -3.861 -8.508 3.438 1 98.5 56 ALA B CA 1
ATOM 3326 C C . ALA B 1 56 ? -2.469 -8.719 2.848 1 98.5 56 ALA B C 1
ATOM 3328 O O . ALA B 1 56 ? -1.462 -8.438 3.504 1 98.5 56 ALA B O 1
ATOM 3329 N N . PHE B 1 57 ? -2.367 -9.18 1.646 1 98.75 57 PHE B N 1
ATOM 3330 C CA . PHE B 1 57 ? -1.121 -9.758 1.151 1 98.75 57 PHE B CA 1
ATOM 3331 C C . PHE B 1 57 ? -0.088 -8.664 0.892 1 98.75 57 PHE B C 1
ATOM 3333 O O . PHE B 1 57 ? 0.947 -8.617 1.56 1 98.75 57 PHE B O 1
ATOM 3340 N N . VAL B 1 58 ? -0.409 -7.703 0.045 1 98.56 58 VAL B N 1
ATOM 3341 C CA . VAL B 1 58 ? 0.563 -6.723 -0.425 1 98.56 58 VAL B CA 1
ATOM 3342 C C . VAL B 1 58 ? 0.996 -5.828 0.735 1 98.56 58 VAL B C 1
ATOM 3344 O O . VAL B 1 58 ? 2.191 -5.676 0.999 1 98.56 58 VAL B O 1
ATOM 3347 N N . PRO B 1 59 ? 0.064 -5.262 1.576 1 98.06 59 PRO B N 1
ATOM 3348 C CA . PRO B 1 59 ? 0.506 -4.391 2.668 1 98.06 59 PRO B CA 1
ATOM 3349 C C . PRO B 1 59 ? 1.374 -5.121 3.691 1 98.06 59 PRO B C 1
ATOM 3351 O O . PRO B 1 59 ? 2.342 -4.555 4.203 1 98.06 59 PRO B O 1
ATOM 3354 N N . VAL B 1 60 ? 1.076 -6.363 3.955 1 98.75 60 VAL B N 1
ATOM 3355 C CA . VAL B 1 60 ? 1.811 -7.117 4.965 1 98.75 60 VAL B CA 1
ATOM 3356 C C . VAL B 1 60 ? 3.219 -7.426 4.461 1 98.75 60 VAL B C 1
ATOM 3358 O O . VAL B 1 60 ? 4.195 -7.258 5.191 1 98.75 60 VAL B O 1
ATOM 3361 N N . ILE B 1 61 ? 3.312 -7.828 3.219 1 98.75 61 ILE B N 1
ATOM 3362 C CA . ILE B 1 61 ? 4.605 -8.195 2.648 1 98.75 61 ILE B CA 1
ATOM 3363 C C . ILE B 1 61 ? 5.535 -6.98 2.66 1 98.75 61 ILE B C 1
ATOM 3365 O O . ILE B 1 61 ? 6.641 -7.043 3.201 1 98.75 61 ILE B O 1
ATOM 3369 N N . PHE B 1 62 ? 5.102 -5.859 2.207 1 98.25 62 PHE B N 1
ATOM 3370 C CA . PHE B 1 62 ? 5.98 -4.707 2.051 1 98.25 62 PHE B CA 1
ATOM 3371 C C . PHE B 1 62 ? 6.262 -4.051 3.396 1 98.25 62 PHE B C 1
ATOM 3373 O O . PHE B 1 62 ? 7.352 -3.527 3.623 1 98.25 62 PHE B O 1
ATOM 3380 N N . THR B 1 63 ? 5.293 -4.047 4.305 1 98.06 63 THR B N 1
ATOM 3381 C CA . THR B 1 63 ? 5.539 -3.518 5.641 1 98.06 63 THR B CA 1
ATOM 3382 C C . THR B 1 63 ? 6.562 -4.375 6.383 1 98.06 63 THR B C 1
ATOM 3384 O O . THR B 1 63 ? 7.445 -3.848 7.062 1 98.06 63 THR B O 1
ATOM 3387 N N . SER B 1 64 ? 6.449 -5.699 6.227 1 98.69 64 SER B N 1
ATOM 3388 C CA . SER B 1 64 ? 7.375 -6.602 6.898 1 98.69 64 SER B CA 1
ATOM 3389 C C . SER B 1 64 ? 8.797 -6.438 6.367 1 98.69 64 SER B C 1
ATOM 3391 O O . SER B 1 64 ? 9.758 -6.445 7.137 1 98.69 64 SER B O 1
ATOM 3393 N N . ILE B 1 65 ? 8.906 -6.309 5.086 1 98.19 65 ILE B N 1
ATOM 3394 C CA . ILE B 1 65 ? 10.219 -6.082 4.484 1 98.19 65 ILE B CA 1
ATOM 3395 C C . ILE B 1 65 ? 10.781 -4.746 4.961 1 98.19 65 ILE B C 1
ATOM 3397 O O . ILE B 1 65 ? 11.961 -4.648 5.301 1 98.19 65 ILE B O 1
ATOM 3401 N N . ALA B 1 66 ? 9.945 -3.713 5.023 1 97.56 66 ALA B N 1
ATOM 3402 C CA . ALA B 1 66 ? 10.367 -2.391 5.473 1 97.56 66 ALA B CA 1
ATOM 3403 C C . ALA B 1 66 ? 10.844 -2.432 6.922 1 97.56 66 ALA B C 1
ATOM 3405 O O . ALA B 1 66 ? 11.852 -1.81 7.27 1 97.56 66 ALA B O 1
ATOM 3406 N N . VAL B 1 67 ? 10.141 -3.133 7.75 1 97.88 67 VAL B N 1
ATOM 3407 C CA . VAL B 1 67 ? 10.523 -3.27 9.156 1 97.88 67 VAL B CA 1
ATOM 3408 C C . VAL B 1 67 ? 11.875 -3.969 9.258 1 97.88 67 VAL B C 1
ATOM 3410 O O . VAL B 1 67 ? 12.727 -3.562 10.055 1 97.88 67 VAL B O 1
ATOM 3413 N N . ALA B 1 68 ? 12.047 -5.012 8.461 1 97.62 68 ALA B N 1
ATOM 3414 C CA . ALA B 1 68 ? 13.328 -5.719 8.453 1 97.62 68 ALA B CA 1
ATOM 3415 C C . ALA B 1 68 ? 14.461 -4.801 8.016 1 97.62 68 ALA B C 1
ATOM 3417 O O . ALA B 1 68 ? 15.555 -4.844 8.586 1 97.62 68 ALA B O 1
ATOM 3418 N N . LEU B 1 69 ? 14.242 -4.008 7.027 1 96.5 69 LEU B N 1
ATOM 3419 C CA . LEU B 1 69 ? 15.25 -3.086 6.523 1 96.5 69 LEU B CA 1
ATOM 3420 C C . LEU B 1 69 ? 15.648 -2.08 7.598 1 96.5 69 LEU B C 1
ATOM 3422 O O . LEU B 1 69 ? 16.844 -1.9 7.879 1 96.5 69 LEU B O 1
ATOM 3426 N N . VAL B 1 70 ? 14.656 -1.442 8.25 1 95.62 70 VAL B N 1
ATOM 3427 C CA . VAL B 1 70 ? 14.914 -0.416 9.25 1 95.62 70 VAL B CA 1
ATOM 3428 C C . VAL B 1 70 ? 15.633 -1.033 10.453 1 95.62 70 VAL B C 1
ATOM 3430 O O . VAL B 1 70 ? 16.609 -0.466 10.961 1 95.62 70 VAL B O 1
ATOM 3433 N N . THR B 1 71 ? 15.164 -2.174 10.891 1 96.12 71 THR B N 1
ATOM 3434 C CA . THR B 1 71 ? 15.75 -2.836 12.047 1 96.12 71 THR B CA 1
ATOM 3435 C C . THR B 1 71 ? 17.203 -3.199 11.789 1 96.12 71 THR B C 1
ATOM 3437 O O . THR B 1 71 ? 18.078 -2.986 12.641 1 96.12 71 THR B O 1
ATOM 3440 N N . ASN B 1 72 ? 17.516 -3.723 10.609 1 97.06 72 ASN B N 1
ATOM 3441 C CA . ASN B 1 72 ? 18.891 -4.109 10.281 1 97.06 72 ASN B CA 1
ATOM 3442 C C . ASN B 1 72 ? 19.797 -2.889 10.148 1 97.06 72 ASN B C 1
ATOM 3444 O O . ASN B 1 72 ? 20.938 -2.904 10.602 1 97.06 72 ASN B O 1
ATOM 3448 N N . ILE B 1 73 ? 19.297 -1.882 9.5 1 94.69 73 ILE B N 1
ATOM 3449 C CA . ILE B 1 73 ? 20.078 -0.658 9.375 1 94.69 73 ILE B CA 1
ATOM 3450 C C . ILE B 1 73 ? 20.422 -0.112 10.758 1 94.69 73 ILE B C 1
ATOM 3452 O O . ILE B 1 73 ? 21.562 0.248 11.023 1 94.69 73 ILE B O 1
ATOM 3456 N N . GLN B 1 74 ? 19.453 -0.051 11.656 1 94.25 74 GLN B N 1
ATOM 3457 C CA . GLN B 1 74 ? 19.641 0.483 13 1 94.25 74 GLN B CA 1
ATOM 3458 C C . GLN B 1 74 ? 20.609 -0.376 13.805 1 94.25 74 GLN B C 1
ATOM 3460 O O . GLN B 1 74 ? 21.344 0.135 14.664 1 94.25 74 GLN B O 1
ATOM 3465 N N . LEU B 1 75 ? 20.641 -1.667 13.523 1 95.38 75 LEU B N 1
ATOM 3466 C CA . LEU B 1 75 ? 21.516 -2.584 14.227 1 95.38 75 LEU B CA 1
ATOM 3467 C C . LEU B 1 75 ? 22.906 -2.611 13.578 1 95.38 75 LEU B C 1
ATOM 3469 O O . LEU B 1 75 ? 23.797 -3.311 14.055 1 95.38 75 LEU B O 1
ATOM 3473 N N . GLY B 1 76 ? 23.109 -1.903 12.438 1 95.06 76 GLY B N 1
ATOM 3474 C CA . GLY B 1 76 ? 24.406 -1.746 11.805 1 95.06 76 GLY B CA 1
ATOM 3475 C C . GLY B 1 76 ? 24.703 -2.814 10.773 1 95.06 76 GLY B C 1
ATOM 3476 O O . GLY B 1 76 ? 25.859 -3.018 10.391 1 95.06 76 GLY B O 1
ATOM 3477 N N . PHE B 1 77 ? 23.656 -3.607 10.375 1 95.06 77 PHE B N 1
ATOM 3478 C CA . PHE B 1 77 ? 23.828 -4.625 9.344 1 95.06 77 PHE B CA 1
ATOM 3479 C C . PHE B 1 77 ? 23.375 -4.098 7.988 1 95.06 77 PHE B C 1
ATOM 3481 O O . PHE B 1 77 ? 22.203 -3.738 7.809 1 95.06 77 PHE B O 1
ATOM 3488 N N . ASP B 1 78 ? 24.156 -4.09 7.051 1 92.81 78 ASP B N 1
ATOM 3489 C CA . ASP B 1 78 ? 23.812 -3.506 5.754 1 92.81 78 ASP B CA 1
ATOM 3490 C C . ASP B 1 78 ? 23.516 -4.59 4.727 1 92.81 78 ASP B C 1
ATOM 3492 O O . ASP B 1 78 ? 23.188 -4.289 3.572 1 92.81 78 ASP B O 1
ATOM 3496 N N . ASN B 1 79 ? 23.547 -5.84 5.141 1 95.62 79 ASN B N 1
ATOM 3497 C CA . ASN B 1 79 ? 23.453 -6.961 4.215 1 95.62 79 ASN B CA 1
ATOM 3498 C C . ASN B 1 79 ? 22.109 -6.949 3.467 1 95.62 79 ASN B C 1
ATOM 3500 O O . ASN B 1 79 ? 22.078 -7.121 2.248 1 95.62 79 ASN B O 1
ATOM 3504 N N . ILE B 1 80 ? 21.062 -6.738 4.168 1 95.56 80 ILE B N 1
ATOM 3505 C CA . ILE B 1 80 ? 19.75 -6.789 3.535 1 95.56 80 ILE B CA 1
ATOM 3506 C C . ILE B 1 80 ? 19.562 -5.578 2.621 1 95.56 80 ILE B C 1
ATOM 3508 O O . ILE B 1 80 ? 19 -5.691 1.532 1 95.56 80 ILE B O 1
ATOM 3512 N N . SER B 1 81 ? 20.016 -4.41 3.053 1 95.06 81 SER B N 1
ATOM 3513 C CA . SER B 1 81 ? 19.969 -3.221 2.209 1 95.06 81 SER B CA 1
ATOM 3514 C C . SER B 1 81 ? 20.75 -3.42 0.918 1 95.06 81 SER B C 1
ATOM 3516 O O . SER B 1 81 ? 20.297 -3.027 -0.159 1 95.06 81 SER B O 1
ATOM 3518 N N . GLN B 1 82 ? 21.906 -4.004 1.052 1 96.12 82 GLN B N 1
ATOM 3519 C CA . GLN B 1 82 ? 22.75 -4.27 -0.112 1 96.12 82 GLN B CA 1
ATOM 3520 C C . GLN B 1 82 ? 22.078 -5.273 -1.05 1 96.12 82 GLN B C 1
ATOM 3522 O O . GLN B 1 82 ? 22.156 -5.129 -2.271 1 96.12 82 GLN B O 1
ATOM 3527 N N . ALA B 1 83 ? 21.438 -6.309 -0.496 1 96.56 83 ALA B N 1
ATOM 3528 C CA . ALA B 1 83 ? 20.766 -7.312 -1.308 1 96.56 83 ALA B CA 1
ATOM 3529 C C . ALA B 1 83 ? 19.672 -6.672 -2.162 1 96.56 83 ALA B C 1
ATOM 3531 O O . ALA B 1 83 ? 19.531 -6.992 -3.346 1 96.56 83 ALA B O 1
ATOM 3532 N N . PHE B 1 84 ? 18.906 -5.773 -1.593 1 95.81 84 PHE B N 1
ATOM 3533 C CA . PHE B 1 84 ? 17.828 -5.117 -2.32 1 95.81 84 PHE B CA 1
ATOM 3534 C C . PHE B 1 84 ? 18.375 -4.086 -3.297 1 95.81 84 PHE B C 1
ATOM 3536 O O . PHE B 1 84 ? 17.812 -3.869 -4.367 1 95.81 84 PHE B O 1
ATOM 3543 N N . ALA B 1 85 ? 19.5 -3.475 -2.951 1 93.69 85 ALA B N 1
ATOM 3544 C CA . ALA B 1 85 ? 20.141 -2.539 -3.865 1 93.69 85 ALA B CA 1
ATOM 3545 C C . ALA B 1 85 ? 20.625 -3.252 -5.125 1 93.69 85 ALA B C 1
ATOM 3547 O O . ALA B 1 85 ? 20.547 -2.701 -6.227 1 93.69 85 ALA B O 1
ATOM 3548 N N . ASP B 1 86 ? 21.109 -4.473 -4.93 1 93.06 86 ASP B N 1
ATOM 3549 C CA . ASP B 1 86 ? 21.625 -5.266 -6.043 1 93.06 86 ASP B CA 1
ATOM 3550 C C . ASP B 1 86 ? 20.5 -5.652 -7.004 1 93.06 86 ASP B C 1
ATOM 3552 O O . ASP B 1 86 ? 20.75 -5.918 -8.18 1 93.06 86 ASP B O 1
ATOM 3556 N N . SER B 1 87 ? 19.234 -5.691 -6.527 1 94.31 87 SER B N 1
ATOM 3557 C CA . SER B 1 87 ? 18.062 -6.066 -7.32 1 94.31 87 SER B CA 1
ATOM 3558 C C . SER B 1 87 ? 17.031 -4.945 -7.352 1 94.31 87 SER B C 1
ATOM 3560 O O . SER B 1 87 ? 15.828 -5.199 -7.363 1 94.31 87 SER B O 1
ATOM 3562 N N . VAL B 1 88 ? 17.5 -3.736 -7.348 1 94.5 88 VAL B N 1
ATOM 3563 C CA . VAL B 1 88 ? 16.641 -2.584 -7.086 1 94.5 88 VAL B CA 1
ATOM 3564 C C . VAL B 1 88 ? 15.633 -2.424 -8.219 1 94.5 88 VAL B C 1
ATOM 3566 O O . VAL B 1 88 ? 14.445 -2.184 -7.973 1 94.5 88 VAL B O 1
ATOM 3569 N N . LEU B 1 89 ? 16.031 -2.574 -9.5 1 94.94 89 LEU B N 1
ATOM 3570 C CA . LEU B 1 89 ? 15.148 -2.336 -10.633 1 94.94 89 LEU B CA 1
ATOM 3571 C C . LEU B 1 89 ? 14.047 -3.385 -10.688 1 94.94 89 LEU B C 1
ATOM 3573 O O . LEU B 1 89 ? 12.859 -3.045 -10.719 1 94.94 89 LEU B O 1
ATOM 3577 N N . PRO B 1 90 ? 14.391 -4.723 -10.625 1 95.81 90 PRO B N 1
ATOM 3578 C CA . PRO B 1 90 ? 13.32 -5.727 -10.578 1 95.81 90 PRO B CA 1
ATOM 3579 C C . PRO B 1 90 ? 12.414 -5.562 -9.359 1 95.81 90 PRO B C 1
ATOM 3581 O O . PRO B 1 90 ? 11.203 -5.781 -9.453 1 95.81 90 PRO B O 1
ATOM 3584 N N . PHE B 1 91 ? 12.977 -5.168 -8.266 1 96.44 91 PHE B N 1
ATOM 3585 C CA . PHE B 1 91 ? 12.211 -5.031 -7.039 1 96.44 91 PHE B CA 1
ATOM 3586 C C . PHE B 1 91 ? 11.195 -3.898 -7.152 1 96.44 91 PHE B C 1
ATOM 3588 O O . PHE B 1 91 ? 10.016 -4.082 -6.871 1 96.44 91 PHE B O 1
ATOM 3595 N N . ILE B 1 92 ? 11.609 -2.672 -7.559 1 96.88 92 ILE B N 1
ATOM 3596 C CA . ILE B 1 92 ? 10.734 -1.513 -7.652 1 96.88 92 ILE B CA 1
ATOM 3597 C C . ILE B 1 92 ? 9.695 -1.741 -8.742 1 96.88 92 ILE B C 1
ATOM 3599 O O . ILE B 1 92 ? 8.523 -1.37 -8.586 1 96.88 92 ILE B O 1
ATOM 3603 N N . SER B 1 93 ? 10.086 -2.342 -9.875 1 97.5 93 SER B N 1
ATOM 3604 C CA . SER B 1 93 ? 9.148 -2.645 -10.945 1 97.5 93 SER B CA 1
ATOM 3605 C C . SER B 1 93 ? 8.086 -3.641 -10.484 1 97.5 93 SER B C 1
ATOM 3607 O O . SER B 1 93 ? 6.922 -3.531 -10.867 1 97.5 93 SER B O 1
ATOM 3609 N N . THR B 1 94 ? 8.539 -4.645 -9.727 1 97.75 94 THR B N 1
ATOM 3610 C CA . THR B 1 94 ? 7.59 -5.594 -9.156 1 97.75 94 THR B CA 1
ATOM 3611 C C . THR B 1 94 ? 6.621 -4.891 -8.211 1 97.75 94 THR B C 1
ATOM 3613 O O . THR B 1 94 ? 5.422 -5.18 -8.211 1 97.75 94 THR B O 1
ATOM 3616 N N . PHE B 1 95 ? 7.129 -3.973 -7.398 1 97.81 95 PHE B N 1
ATOM 3617 C CA . PHE B 1 95 ? 6.281 -3.195 -6.504 1 97.81 95 PHE B CA 1
ATOM 3618 C C . PHE B 1 95 ? 5.211 -2.447 -7.285 1 97.81 95 PHE B C 1
ATOM 3620 O O . PHE B 1 95 ? 4.031 -2.48 -6.926 1 97.81 95 PHE B O 1
ATOM 3627 N N . ILE B 1 96 ? 5.586 -1.737 -8.344 1 98.06 96 ILE B N 1
ATOM 3628 C CA . ILE B 1 96 ? 4.66 -0.984 -9.18 1 98.06 96 ILE B CA 1
ATOM 3629 C C . ILE B 1 96 ? 3.602 -1.924 -9.75 1 98.06 96 ILE B C 1
ATOM 3631 O O . ILE B 1 96 ? 2.402 -1.647 -9.664 1 98.06 96 ILE B O 1
ATOM 3635 N N . ALA B 1 97 ? 4.059 -3.023 -10.305 1 98.56 97 ALA B N 1
ATOM 3636 C CA . ALA B 1 97 ? 3.154 -3.998 -10.914 1 98.56 97 ALA B CA 1
ATOM 3637 C C . ALA B 1 97 ? 2.176 -4.555 -9.883 1 98.56 97 ALA B C 1
ATOM 3639 O O . ALA B 1 97 ? 0.985 -4.707 -10.164 1 98.56 97 ALA B O 1
ATOM 3640 N N . LEU B 1 98 ? 2.688 -4.859 -8.68 1 98.44 98 LEU B N 1
ATOM 3641 C CA . LEU B 1 98 ? 1.85 -5.402 -7.617 1 98.44 98 LEU B CA 1
ATOM 3642 C C . LEU B 1 98 ? 0.796 -4.391 -7.184 1 98.44 98 LEU B C 1
ATOM 3644 O O . LEU B 1 98 ? -0.357 -4.754 -6.938 1 98.44 98 LEU B O 1
ATOM 3648 N N . GLU B 1 99 ? 1.218 -3.123 -7.078 1 97.75 99 GLU B N 1
ATOM 3649 C CA . GLU B 1 99 ? 0.257 -2.094 -6.688 1 97.75 99 GLU B CA 1
ATOM 3650 C C . GLU B 1 99 ? -0.87 -1.979 -7.711 1 97.75 99 GLU B C 1
ATOM 3652 O O . GLU B 1 99 ? -2.041 -1.859 -7.344 1 97.75 99 GLU B O 1
ATOM 3657 N N . LEU B 1 100 ? -0.528 -2.018 -8.945 1 97.38 100 LEU B N 1
ATOM 3658 C CA . LEU B 1 100 ? -1.517 -1.903 -10.016 1 97.38 100 LEU B CA 1
ATOM 3659 C C . LEU B 1 100 ? -2.473 -3.092 -10 1 97.38 100 LEU B C 1
ATOM 3661 O O . LEU B 1 100 ? -3.693 -2.912 -10 1 97.38 100 LEU B O 1
ATOM 3665 N N . LEU B 1 101 ? -1.909 -4.238 -9.961 1 97.81 101 LEU B N 1
ATOM 3666 C CA . LEU B 1 101 ? -2.736 -5.438 -10.016 1 97.81 101 LEU B CA 1
ATOM 3667 C C . LEU B 1 101 ? -3.537 -5.605 -8.727 1 97.81 101 LEU B C 1
ATOM 3669 O O . LEU B 1 101 ? -4.664 -6.105 -8.75 1 97.81 101 LEU B O 1
ATOM 3673 N N . TYR B 1 102 ? -2.916 -5.258 -7.617 1 97.81 102 TYR B N 1
ATOM 3674 C CA . TYR B 1 102 ? -3.57 -5.285 -6.316 1 97.81 102 TYR B CA 1
ATOM 3675 C C . TYR B 1 102 ? -4.832 -4.434 -6.32 1 97.81 102 TYR B C 1
ATOM 3677 O O . TYR B 1 102 ? -5.895 -4.883 -5.875 1 97.81 102 TYR B O 1
ATOM 3685 N N . LEU B 1 103 ? -4.77 -3.246 -6.883 1 97 103 LEU B N 1
ATOM 3686 C CA . LEU B 1 103 ? -5.898 -2.322 -6.934 1 97 103 LEU B CA 1
ATOM 3687 C C . LEU B 1 103 ? -6.961 -2.816 -7.91 1 97 103 LEU B C 1
ATOM 3689 O O . LEU B 1 103 ? -8.156 -2.725 -7.629 1 97 103 LEU B O 1
ATOM 3693 N N . VAL B 1 104 ? -6.555 -3.377 -9.016 1 96.81 104 VAL B N 1
ATOM 3694 C CA . VAL B 1 104 ? -7.488 -3.92 -9.992 1 96.81 104 VAL B CA 1
ATOM 3695 C C . VAL B 1 104 ? -8.195 -5.141 -9.406 1 96.81 104 VAL B C 1
ATOM 3697 O O . VAL B 1 104 ? -9.398 -5.32 -9.609 1 96.81 104 VAL B O 1
ATOM 3700 N N . GLY B 1 105 ? -7.395 -6 -8.734 1 97.19 105 GLY B N 1
ATOM 3701 C CA . GLY B 1 105 ? -7.992 -7.148 -8.07 1 97.19 105 GLY B CA 1
ATOM 3702 C C . GLY B 1 105 ? -9.023 -6.762 -7.027 1 97.19 105 GLY B C 1
ATOM 3703 O O . GLY B 1 105 ? -10.086 -7.375 -6.945 1 97.19 105 GLY B O 1
ATOM 3704 N N . MET B 1 106 ? -8.742 -5.746 -6.258 1 96.56 106 MET B N 1
ATOM 3705 C CA . MET B 1 106 ? -9.688 -5.266 -5.25 1 96.56 106 MET B CA 1
ATOM 3706 C C . MET B 1 106 ? -10.969 -4.766 -5.898 1 96.56 106 MET B C 1
ATOM 3708 O O . MET B 1 106 ? -12.07 -5.055 -5.418 1 96.56 106 MET B O 1
ATOM 3712 N N . ALA B 1 107 ? -10.852 -3.977 -6.938 1 95.94 107 ALA B N 1
ATOM 3713 C CA . ALA B 1 107 ? -12.016 -3.482 -7.668 1 95.94 107 ALA B CA 1
ATOM 3714 C C . ALA B 1 107 ? -12.844 -4.637 -8.219 1 95.94 107 ALA B C 1
ATOM 3716 O O . ALA B 1 107 ? -14.078 -4.602 -8.164 1 95.94 107 ALA B O 1
ATOM 3717 N N . ASP B 1 108 ? -12.211 -5.602 -8.711 1 95.5 108 ASP B N 1
ATOM 3718 C CA . ASP B 1 108 ? -12.891 -6.766 -9.266 1 95.5 108 ASP B CA 1
ATOM 3719 C C . ASP B 1 108 ? -13.672 -7.512 -8.18 1 95.5 108 ASP B C 1
ATOM 3721 O O . ASP B 1 108 ? -14.82 -7.898 -8.391 1 95.5 108 ASP B O 1
ATOM 3725 N N . ASP B 1 109 ? -13.055 -7.723 -7.062 1 95.69 109 ASP B N 1
ATOM 3726 C CA . ASP B 1 109 ? -13.688 -8.445 -5.961 1 95.69 109 ASP B CA 1
ATOM 3727 C C . ASP B 1 109 ? -14.906 -7.684 -5.438 1 95.69 109 ASP B C 1
ATOM 3729 O O . ASP B 1 109 ? -15.852 -8.297 -4.945 1 95.69 109 ASP B O 1
ATOM 3733 N N . LEU B 1 110 ? -14.875 -6.402 -5.609 1 94.31 110 LEU B N 1
ATOM 3734 C CA . LEU B 1 110 ? -15.93 -5.594 -5.008 1 94.31 110 LEU B CA 1
ATOM 3735 C C . LEU B 1 110 ? -17.062 -5.344 -6 1 94.31 110 LEU B C 1
ATOM 3737 O O . LEU B 1 110 ? -18.234 -5.348 -5.629 1 94.31 110 LEU B O 1
ATOM 3741 N N . ILE B 1 111 ? -16.719 -5.09 -7.32 1 93.56 111 ILE B N 1
ATOM 3742 C CA . ILE B 1 111 ? -17.781 -4.688 -8.219 1 93.56 111 ILE B CA 1
ATOM 3743 C C . ILE B 1 111 ? -17.672 -5.449 -9.539 1 93.56 111 ILE B C 1
ATOM 3745 O O . ILE B 1 111 ? -18.484 -5.27 -10.438 1 93.56 111 ILE B O 1
ATOM 3749 N N . GLY B 1 112 ? -16.703 -6.242 -9.641 1 92.81 112 GLY B N 1
ATOM 3750 C CA . GLY B 1 112 ? -16.5 -6.945 -10.891 1 92.81 112 GLY B CA 1
ATOM 3751 C C . GLY B 1 112 ? -15.891 -6.078 -11.977 1 92.81 112 GLY B C 1
ATOM 3752 O O . GLY B 1 112 ? -16.281 -4.922 -12.141 1 92.81 112 GLY B O 1
ATOM 3753 N N . ILE B 1 113 ? -14.875 -6.559 -12.547 1 92.81 113 ILE B N 1
ATOM 3754 C CA . ILE B 1 113 ? -14.195 -5.891 -13.648 1 92.81 113 ILE B CA 1
ATOM 3755 C C . ILE B 1 113 ? -14.148 -6.812 -14.859 1 92.81 113 ILE B C 1
ATOM 3757 O O . ILE B 1 113 ? -13.961 -8.023 -14.719 1 92.81 113 ILE B O 1
ATOM 3761 N N . LYS B 1 114 ? -14.352 -6.266 -16.031 1 92.25 114 LYS B N 1
ATOM 3762 C CA . LYS B 1 114 ? -14.289 -7.059 -17.25 1 92.25 114 LYS B CA 1
ATOM 3763 C C . LYS B 1 114 ? -12.898 -7.648 -17.453 1 92.25 114 LYS B C 1
ATOM 3765 O O . LYS B 1 114 ? -11.891 -7.008 -17.125 1 92.25 114 LYS B O 1
ATOM 3770 N N . TYR B 1 115 ? -12.828 -8.805 -18.016 1 90.75 115 TYR B N 1
ATOM 3771 C CA . TYR B 1 115 ? -11.57 -9.523 -18.203 1 90.75 115 TYR B CA 1
ATOM 3772 C C . TYR B 1 115 ? -10.617 -8.742 -19.094 1 90.75 115 TYR B C 1
ATOM 3774 O O . TYR B 1 115 ? -9.398 -8.773 -18.891 1 90.75 115 TYR B O 1
ATOM 3782 N N . ARG B 1 116 ? -11.078 -7.969 -20.031 1 94.19 116 ARG B N 1
ATOM 3783 C CA . ARG B 1 116 ? -10.234 -7.195 -20.938 1 94.19 116 ARG B CA 1
ATOM 3784 C C . ARG B 1 116 ? -9.438 -6.137 -20.188 1 94.19 116 ARG B C 1
ATOM 3786 O O . ARG B 1 116 ? -8.258 -5.918 -20.469 1 94.19 116 ARG B O 1
ATOM 3793 N N . ALA B 1 117 ? -10.172 -5.535 -19.25 1 94.12 117 ALA B N 1
ATOM 3794 C CA . ALA B 1 117 ? -9.5 -4.512 -18.438 1 94.12 117 ALA B CA 1
ATOM 3795 C C . ALA B 1 117 ? -8.398 -5.125 -17.578 1 94.12 117 ALA B C 1
ATOM 3797 O O . ALA B 1 117 ? -7.324 -4.543 -17.438 1 94.12 117 ALA B O 1
ATOM 3798 N N . LYS B 1 118 ? -8.648 -6.281 -17.016 1 96 118 LYS B N 1
ATOM 3799 C CA . LYS B 1 118 ? -7.645 -6.984 -16.219 1 96 118 LYS B CA 1
ATOM 3800 C C . LYS B 1 118 ? -6.441 -7.375 -17.078 1 96 118 LYS B C 1
ATOM 3802 O O . LYS B 1 118 ? -5.297 -7.234 -16.656 1 96 118 LYS B O 1
ATOM 3807 N N . PHE B 1 119 ? -6.727 -7.754 -18.281 1 96.69 119 PHE B N 1
ATOM 3808 C CA . PHE B 1 119 ? -5.672 -8.148 -19.203 1 96.69 119 PHE B CA 1
ATOM 3809 C C . PHE B 1 119 ? -4.781 -6.961 -19.562 1 96.69 119 PHE B C 1
ATOM 3811 O O . PHE B 1 119 ? -3.559 -7.098 -19.625 1 96.69 119 PHE B O 1
ATOM 3818 N N . VAL B 1 120 ? -5.359 -5.832 -19.781 1 97.5 120 VAL B N 1
ATOM 3819 C CA . VAL B 1 120 ? -4.602 -4.633 -20.125 1 97.5 120 VAL B CA 1
ATOM 3820 C C . VAL B 1 120 ? -3.648 -4.285 -18.984 1 97.5 120 VAL B C 1
ATOM 3822 O O . VAL B 1 120 ? -2.475 -3.984 -19.219 1 97.5 120 VAL B O 1
ATOM 3825 N N . VAL B 1 121 ? -4.125 -4.352 -17.781 1 97.69 121 VAL B N 1
ATOM 3826 C CA . VAL B 1 121 ? -3.295 -4.027 -16.625 1 97.69 121 VAL B CA 1
ATOM 3827 C C . VAL B 1 121 ? -2.168 -5.047 -16.5 1 97.69 121 VAL B C 1
ATOM 3829 O O . VAL B 1 121 ? -1.03 -4.688 -16.188 1 97.69 121 VAL B O 1
ATOM 3832 N N . GLN B 1 122 ? -2.482 -6.305 -16.75 1 98.5 122 GLN B N 1
ATOM 3833 C CA . GLN B 1 122 ? -1.468 -7.352 -16.688 1 98.5 122 GLN B CA 1
ATOM 3834 C C . GLN B 1 122 ? -0.377 -7.117 -17.734 1 98.5 122 GLN B C 1
ATOM 3836 O O . GLN B 1 122 ? 0.805 -7.336 -17.469 1 98.5 122 GLN B O 1
ATOM 3841 N N . ILE B 1 123 ? -0.769 -6.668 -18.875 1 98.44 123 ILE B N 1
ATOM 3842 C CA . ILE B 1 123 ? 0.18 -6.367 -19.953 1 98.44 123 ILE B CA 1
ATOM 3843 C C . ILE B 1 123 ? 1.075 -5.203 -19.531 1 98.44 123 ILE B C 1
ATOM 3845 O O . ILE B 1 123 ? 2.293 -5.25 -19.719 1 98.44 123 ILE B O 1
ATOM 3849 N N . ILE B 1 124 ? 0.532 -4.188 -18.922 1 97.56 124 ILE B N 1
ATOM 3850 C CA . ILE B 1 124 ? 1.291 -3.043 -18.422 1 97.56 124 ILE B CA 1
ATOM 3851 C C . ILE B 1 124 ? 2.271 -3.5 -17.344 1 97.56 124 ILE B C 1
ATOM 3853 O O . ILE B 1 124 ? 3.436 -3.09 -17.344 1 97.56 124 ILE B O 1
ATOM 3857 N N . CYS B 1 125 ? 1.788 -4.355 -16.469 1 98.19 125 CYS B N 1
ATOM 3858 C CA . CYS B 1 125 ? 2.639 -4.898 -15.414 1 98.19 125 CYS B CA 1
ATOM 3859 C C . CYS B 1 125 ? 3.814 -5.668 -16 1 98.19 125 CYS B C 1
ATOM 3861 O O . CYS B 1 125 ? 4.957 -5.484 -15.578 1 98.19 125 CYS B O 1
ATOM 3863 N N . ALA B 1 126 ? 3.508 -6.484 -16.984 1 98.38 126 ALA B N 1
ATOM 3864 C CA . ALA B 1 126 ? 4.555 -7.266 -17.641 1 98.38 126 ALA B CA 1
ATOM 3865 C C . ALA B 1 126 ? 5.57 -6.355 -18.328 1 98.38 126 ALA B C 1
ATOM 3867 O O . ALA B 1 126 ? 6.773 -6.629 -18.297 1 98.38 126 ALA B O 1
ATOM 3868 N N . ALA B 1 127 ? 5.125 -5.305 -18.922 1 96.25 127 ALA B N 1
ATOM 3869 C CA . ALA B 1 127 ? 6.012 -4.348 -19.578 1 96.25 127 ALA B CA 1
ATOM 3870 C C . ALA B 1 127 ? 6.973 -3.707 -18.578 1 96.25 127 ALA B C 1
ATOM 3872 O O . ALA B 1 127 ? 8.156 -3.523 -18.875 1 96.25 127 ALA B O 1
ATOM 3873 N N . PHE B 1 128 ? 6.48 -3.365 -17.391 1 94.19 128 PHE B N 1
ATOM 3874 C CA . PHE B 1 128 ? 7.34 -2.811 -16.344 1 94.19 128 PHE B CA 1
ATOM 3875 C C . PHE B 1 128 ? 8.414 -3.812 -15.945 1 94.19 128 PHE B C 1
ATOM 3877 O O . PHE B 1 128 ? 9.578 -3.443 -15.758 1 94.19 128 PHE B O 1
ATOM 3884 N N . LEU B 1 129 ? 8.023 -5.035 -15.859 1 97.25 129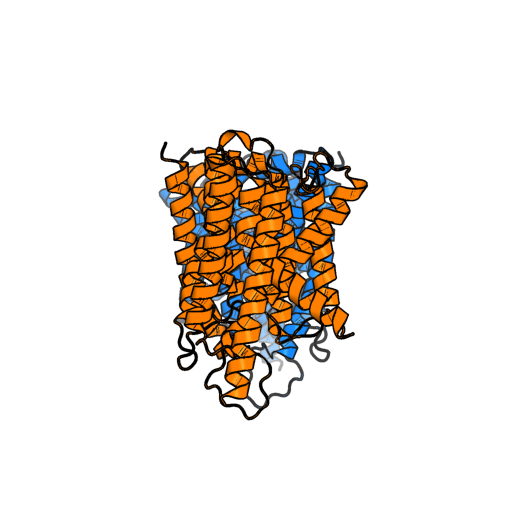 LEU B N 1
ATOM 3885 C CA . LEU B 1 129 ? 8.953 -6.07 -15.43 1 97.25 129 LEU B CA 1
ATOM 3886 C C . LEU B 1 129 ? 10.031 -6.305 -16.484 1 97.25 129 LEU B C 1
ATOM 3888 O O . LEU B 1 129 ? 11.211 -6.406 -16.172 1 97.25 129 LEU B O 1
ATOM 3892 N N . ILE B 1 130 ? 9.617 -6.312 -17.734 1 97.62 130 ILE B N 1
ATOM 3893 C CA . ILE B 1 130 ? 10.539 -6.5 -18.844 1 97.62 130 ILE B CA 1
ATOM 3894 C C . ILE B 1 130 ? 11.539 -5.348 -18.891 1 97.62 130 ILE B C 1
ATOM 3896 O O . ILE B 1 130 ? 12.742 -5.562 -19.078 1 97.62 130 ILE B O 1
ATOM 3900 N N . SER B 1 131 ? 11.094 -4.137 -18.641 1 94.94 131 SER B N 1
ATOM 3901 C CA . SER B 1 131 ? 11.945 -2.955 -18.688 1 94.94 131 SER B CA 1
ATOM 3902 C C . SER B 1 131 ? 12.992 -2.99 -17.578 1 94.94 131 SER B C 1
ATOM 3904 O O . SER B 1 131 ? 14.008 -2.293 -17.656 1 94.94 131 SER B O 1
ATOM 3906 N N . SER B 1 132 ? 12.727 -3.832 -16.594 1 95.19 132 SER B N 1
ATOM 3907 C CA . SER B 1 132 ? 13.648 -3.914 -15.469 1 95.19 132 SER B CA 1
ATOM 3908 C C . SER B 1 132 ? 14.617 -5.082 -15.625 1 95.19 132 SER B C 1
ATOM 3910 O O . SER B 1 132 ? 15.367 -5.402 -14.695 1 95.19 132 SER B O 1
ATOM 3912 N N . GLY B 1 133 ? 14.508 -5.742 -16.75 1 94.38 133 GLY B N 1
ATOM 3913 C CA . GLY B 1 133 ? 15.438 -6.82 -17.031 1 94.38 133 GLY B CA 1
ATOM 3914 C C . GLY B 1 133 ? 14.867 -8.195 -16.734 1 94.38 133 GLY B C 1
ATOM 3915 O O . GLY B 1 133 ? 15.562 -9.203 -16.875 1 94.38 133 GLY B O 1
ATOM 3916 N N . VAL B 1 134 ? 13.594 -8.266 -16.359 1 96.06 134 VAL B N 1
ATOM 3917 C CA . VAL B 1 134 ? 12.93 -9.539 -16.078 1 96.06 134 VAL B CA 1
ATOM 3918 C C . VAL B 1 134 ? 12.289 -10.07 -17.359 1 96.06 134 VAL B C 1
ATOM 3920 O O . VAL B 1 134 ? 11.102 -9.852 -17.609 1 96.06 134 VAL B O 1
ATOM 3923 N N . TRP B 1 135 ? 13.07 -10.742 -18.125 1 96.75 135 TRP B N 1
ATOM 3924 C CA . TRP B 1 135 ? 12.562 -11.32 -19.375 1 96.75 135 TRP B CA 1
ATOM 3925 C C . TRP B 1 135 ? 13.391 -12.531 -19.781 1 96.75 135 TRP B C 1
ATOM 3927 O O . TRP B 1 135 ? 14.531 -12.695 -19.344 1 96.75 135 TRP B O 1
ATOM 3937 N N . PHE B 1 136 ? 12.836 -13.391 -20.547 1 96.56 136 PHE B N 1
ATOM 3938 C CA . PHE B 1 136 ? 13.477 -14.625 -20.984 1 96.56 136 PHE B CA 1
ATOM 3939 C C . PHE B 1 136 ? 14.539 -14.336 -22.031 1 96.56 136 PHE B C 1
ATOM 3941 O O . PHE B 1 136 ? 14.289 -14.484 -23.234 1 96.56 136 PHE B O 1
ATOM 3948 N N . SER B 1 137 ? 15.742 -14.055 -21.578 1 94.62 137 SER B N 1
ATOM 3949 C CA . SER B 1 137 ? 16.875 -13.828 -22.469 1 94.62 137 SER B CA 1
ATOM 3950 C C . SER B 1 137 ? 17.547 -15.141 -22.859 1 94.62 137 SER B C 1
ATOM 3952 O O . SER B 1 137 ? 18.406 -15.164 -23.75 1 94.62 137 SER B O 1
ATOM 3954 N N . ASP B 1 138 ? 17.172 -16.188 -22.172 1 93 138 ASP B N 1
ATOM 3955 C CA . ASP B 1 138 ? 17.688 -17.531 -22.375 1 93 138 ASP B CA 1
ATOM 3956 C C . ASP B 1 138 ? 16.609 -18.578 -22.094 1 93 138 ASP B C 1
ATOM 3958 O O . ASP B 1 138 ? 15.828 -18.438 -21.141 1 93 138 ASP B O 1
ATOM 3962 N N . LEU B 1 139 ? 16.547 -19.641 -22.938 1 93.38 139 LEU B N 1
ATOM 3963 C CA . LEU B 1 139 ? 15.539 -20.672 -22.75 1 93.38 139 LEU B CA 1
ATOM 3964 C C . LEU B 1 139 ? 16.172 -21.953 -22.234 1 93.38 139 LEU B C 1
ATOM 3966 O O . LEU B 1 139 ? 15.57 -23.031 -22.328 1 93.38 139 LEU B O 1
ATOM 3970 N N . ALA B 1 140 ? 17.391 -21.859 -21.797 1 90.06 140 ALA B N 1
ATOM 3971 C CA . ALA B 1 140 ? 18.094 -22.922 -21.078 1 90.06 140 ALA B CA 1
ATOM 3972 C C . ALA B 1 140 ? 18.094 -24.219 -21.859 1 90.06 140 ALA B C 1
ATOM 3974 O O . ALA B 1 140 ? 17.984 -25.312 -21.281 1 90.06 140 ALA B O 1
ATOM 3975 N N . GLY B 1 141 ? 18.031 -24.141 -23.25 1 90.44 141 GLY B N 1
ATOM 3976 C CA . GLY B 1 141 ? 18.125 -25.328 -24.062 1 90.44 141 GLY B CA 1
ATOM 3977 C C . GLY B 1 141 ? 16.781 -25.938 -24.391 1 90.44 141 GLY B C 1
ATOM 3978 O O . GLY B 1 141 ? 16.703 -26.969 -25.078 1 90.44 141 GLY B O 1
ATOM 3979 N N . VAL B 1 142 ? 15.719 -25.375 -23.875 1 91.81 142 VAL B N 1
ATOM 3980 C CA . VAL B 1 142 ? 14.391 -25.859 -24.25 1 91.81 142 VAL B CA 1
ATOM 3981 C C . VAL B 1 142 ? 14.234 -25.781 -25.766 1 91.81 142 VAL B C 1
ATOM 3983 O O . VAL B 1 142 ? 14.5 -24.734 -26.375 1 91.81 142 VAL B O 1
ATOM 3986 N N . LEU B 1 143 ? 13.891 -26.891 -26.359 1 91.44 143 LEU B N 1
ATOM 3987 C CA . LEU B 1 143 ? 13.789 -27.031 -27.812 1 91.44 143 LEU B CA 1
ATOM 3988 C C . LEU B 1 143 ? 15.125 -26.75 -28.484 1 91.44 143 LEU B C 1
ATOM 3990 O O . LEU B 1 143 ? 15.164 -26.375 -29.656 1 91.44 143 LEU B O 1
ATOM 3994 N N . GLY B 1 144 ? 16.172 -26.734 -27.672 1 88.38 144 GLY B N 1
ATOM 3995 C CA . GLY B 1 144 ? 17.516 -26.516 -28.172 1 88.38 144 GLY B CA 1
ATOM 3996 C C . GLY B 1 144 ? 17.906 -25.047 -28.219 1 88.38 144 GLY B C 1
ATOM 3997 O O . GLY B 1 144 ? 18.969 -24.688 -28.734 1 88.38 144 GLY B O 1
ATOM 3998 N N . ILE B 1 145 ? 17.078 -24.188 -27.719 1 89.25 145 ILE B N 1
ATOM 3999 C CA . ILE B 1 145 ? 17.297 -22.75 -27.781 1 89.25 145 ILE B CA 1
ATOM 4000 C C . ILE B 1 145 ? 17.938 -22.266 -26.484 1 89.25 145 ILE B C 1
ATOM 4002 O O . ILE B 1 145 ? 17.406 -22.516 -25.391 1 89.25 145 ILE B O 1
ATOM 4006 N N . GLU B 1 146 ? 19.031 -21.625 -26.641 1 90.56 146 GLU B N 1
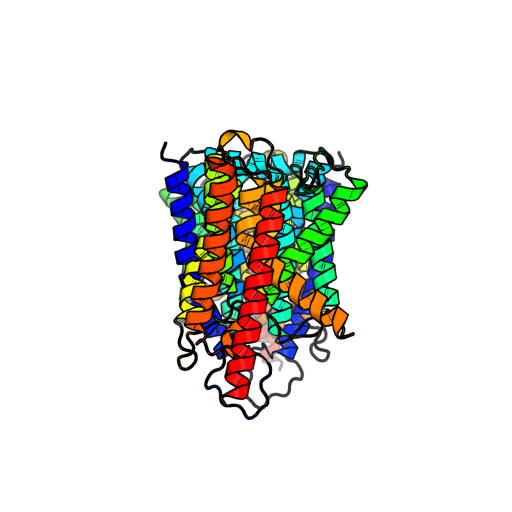ATOM 4007 C CA . GLU B 1 146 ? 19.688 -21.031 -25.484 1 90.56 146 GLU B CA 1
ATOM 4008 C C . GLU B 1 146 ? 19.469 -19.516 -25.438 1 90.56 146 GLU B C 1
ATOM 4010 O O . GLU B 1 146 ? 18.391 -19.062 -25.047 1 90.56 146 GLU B O 1
ATOM 4015 N N . SER B 1 147 ? 20.328 -18.641 -26.172 1 91.5 147 SER B N 1
ATOM 4016 C CA . SER B 1 147 ? 20.172 -17.188 -26.188 1 91.5 147 SER B CA 1
ATOM 4017 C C . SER B 1 147 ? 18.984 -16.75 -27.016 1 91.5 147 SER B C 1
ATOM 4019 O O . SER B 1 147 ? 18.719 -17.344 -28.078 1 91.5 147 SER B O 1
ATOM 4021 N N . VAL B 1 148 ? 18.234 -15.859 -26.438 1 94.31 148 VAL B N 1
ATOM 4022 C CA . VAL B 1 148 ? 17.016 -15.375 -27.078 1 94.31 148 VAL B CA 1
ATOM 4023 C C . VAL B 1 148 ? 17.156 -13.883 -27.375 1 94.31 148 VAL B C 1
ATOM 4025 O O . VAL B 1 148 ? 17.578 -13.109 -26.516 1 94.31 148 VAL B O 1
ATOM 4028 N N . SER B 1 149 ? 16.844 -13.492 -28.641 1 95.31 149 SER B N 1
ATOM 4029 C CA . SER B 1 149 ? 16.844 -12.078 -28.984 1 95.31 149 SER B CA 1
ATOM 4030 C C . SER B 1 149 ? 15.734 -11.32 -28.266 1 95.31 149 SER B C 1
ATOM 4032 O O . SER B 1 149 ? 14.656 -11.875 -28.016 1 95.31 149 SER B O 1
ATOM 4034 N N . PRO B 1 150 ? 15.969 -10.039 -27.984 1 95.25 150 PRO B N 1
ATOM 4035 C CA . PRO B 1 150 ? 14.914 -9.234 -27.359 1 95.25 150 PRO B CA 1
ATOM 4036 C C . PRO B 1 150 ? 13.641 -9.188 -28.188 1 95.25 150 PRO B C 1
ATOM 4038 O O . PRO B 1 150 ? 12.539 -9.102 -27.641 1 95.25 150 PRO B O 1
ATOM 4041 N N . TRP B 1 151 ? 13.727 -9.242 -29.469 1 95.88 151 TRP B N 1
ATOM 4042 C CA . TRP B 1 151 ? 12.578 -9.18 -30.359 1 95.88 151 TRP B CA 1
ATOM 4043 C C . TRP B 1 151 ? 11.609 -10.336 -30.094 1 95.88 151 TRP B C 1
ATOM 4045 O O . TRP B 1 151 ? 10.398 -10.18 -30.219 1 95.88 151 TRP B O 1
ATOM 4055 N N . PHE B 1 152 ? 12.164 -11.43 -29.688 1 95.88 152 PHE B N 1
ATOM 4056 C CA . PHE B 1 152 ? 11.344 -12.586 -29.359 1 95.88 152 PHE B CA 1
ATOM 4057 C C . PHE B 1 152 ? 11.109 -12.664 -27.844 1 95.88 152 PHE B C 1
ATOM 4059 O O . PHE B 1 152 ? 10 -12.969 -27.406 1 95.88 152 PHE B O 1
ATOM 4066 N N . GLY B 1 153 ? 12.18 -12.406 -27.094 1 97.44 153 GLY B N 1
ATOM 4067 C CA . GLY B 1 153 ? 12.148 -12.57 -25.656 1 97.44 153 GLY B CA 1
ATOM 4068 C C . GLY B 1 153 ? 11.125 -11.68 -24.969 1 97.44 153 GLY B C 1
ATOM 4069 O O . GLY B 1 153 ? 10.453 -12.109 -24.031 1 97.44 153 GLY B O 1
ATOM 4070 N N . TYR B 1 154 ? 11.023 -10.43 -25.422 1 97.81 154 TYR B N 1
ATOM 4071 C CA . TYR B 1 154 ? 10.117 -9.477 -24.797 1 97.81 154 TYR B CA 1
ATOM 4072 C C . TYR B 1 154 ? 8.664 -9.906 -24.969 1 97.81 154 TYR B C 1
ATOM 4074 O O . TYR B 1 154 ? 7.93 -10.047 -24 1 97.81 154 TYR B O 1
ATOM 4082 N N . PRO B 1 155 ? 8.211 -10.188 -26.219 1 97.88 155 PRO B N 1
ATOM 4083 C CA . PRO B 1 155 ? 6.832 -10.648 -26.391 1 97.88 155 PRO B CA 1
ATOM 4084 C C . PRO B 1 155 ? 6.562 -11.984 -25.688 1 97.88 155 PRO B C 1
ATOM 4086 O O . PRO B 1 155 ? 5.48 -12.188 -25.141 1 97.88 155 PRO B O 1
ATOM 4089 N N . PHE B 1 156 ? 7.527 -12.867 -25.75 1 97.81 156 PHE B N 1
ATOM 4090 C CA . PHE B 1 156 ? 7.383 -14.164 -25.109 1 97.81 156 PHE B CA 1
ATOM 4091 C C . PHE B 1 156 ? 7.211 -14 -23.594 1 97.81 156 PHE B C 1
ATOM 4093 O O . PHE B 1 156 ? 6.344 -14.633 -23 1 97.81 156 PHE B O 1
ATOM 4100 N N . THR B 1 157 ? 8.039 -13.133 -23.031 1 98.56 157 THR B N 1
ATOM 4101 C CA . THR B 1 157 ? 7.949 -12.859 -21.609 1 98.56 157 THR B CA 1
ATOM 4102 C C . THR B 1 157 ? 6.586 -12.281 -21.25 1 98.56 157 THR B C 1
ATOM 4104 O O . THR B 1 157 ? 5.992 -12.648 -20.234 1 98.56 157 THR B O 1
ATOM 4107 N N . LEU B 1 158 ? 6.156 -11.336 -22.047 1 98.5 158 LEU B N 1
ATOM 4108 C CA . LEU B 1 158 ? 4.844 -10.727 -21.844 1 98.5 158 LEU B CA 1
ATOM 4109 C C . LEU B 1 158 ? 3.756 -11.797 -21.781 1 98.5 158 LEU B C 1
ATOM 4111 O O . LEU B 1 158 ? 2.938 -11.805 -20.859 1 98.5 158 LEU B O 1
ATOM 4115 N N . ILE B 1 159 ? 3.756 -12.703 -22.688 1 97.94 159 ILE B N 1
ATOM 4116 C CA . ILE B 1 159 ? 2.762 -13.766 -22.781 1 97.94 159 ILE B CA 1
ATOM 4117 C C . ILE B 1 159 ? 2.867 -14.688 -21.578 1 97.94 159 ILE B C 1
ATOM 4119 O O . ILE B 1 159 ? 1.854 -15.039 -20.969 1 97.94 159 ILE B O 1
ATOM 4123 N N . VAL B 1 160 ? 4.078 -15.023 -21.203 1 98.25 160 VAL B N 1
ATOM 4124 C CA . VAL B 1 160 ? 4.297 -15.977 -20.109 1 98.25 160 VAL B CA 1
ATOM 4125 C C . VAL B 1 160 ? 3.848 -15.359 -18.797 1 98.25 160 VAL B C 1
ATOM 4127 O O . VAL B 1 160 ? 3.205 -16.031 -17.969 1 98.25 160 VAL B O 1
ATOM 4130 N N . ILE B 1 161 ? 4.195 -14.086 -18.562 1 98.62 161 ILE B N 1
ATOM 4131 C CA . ILE B 1 161 ? 3.832 -13.422 -17.312 1 98.62 161 ILE B CA 1
ATOM 4132 C C . ILE B 1 161 ? 2.311 -13.344 -17.188 1 98.62 161 ILE B C 1
ATOM 4134 O O . ILE B 1 161 ? 1.742 -13.695 -16.156 1 98.62 161 ILE B O 1
ATOM 4138 N N . VAL B 1 162 ? 1.665 -12.883 -18.219 1 98.5 162 VAL B N 1
ATOM 4139 C CA . VAL B 1 162 ? 0.209 -12.789 -18.219 1 98.5 162 VAL B CA 1
ATOM 4140 C C . VAL B 1 162 ? -0.401 -14.18 -18.047 1 98.5 162 VAL B C 1
ATOM 4142 O O . VAL B 1 162 ? -1.36 -14.344 -17.281 1 98.5 162 VAL B O 1
ATOM 4145 N N . PHE B 1 163 ? 0.155 -15.133 -18.734 1 97.88 163 PHE B N 1
ATOM 4146 C CA . PHE B 1 163 ? -0.299 -16.516 -18.656 1 97.88 163 PHE B CA 1
ATOM 4147 C C . PHE B 1 163 ? -0.194 -17.031 -17.219 1 97.88 163 PHE B C 1
ATOM 4149 O O . PHE B 1 163 ? -1.142 -17.625 -16.703 1 97.88 163 PHE B O 1
ATOM 4156 N N . LEU B 1 164 ? 0.91 -16.828 -16.562 1 98.44 164 LEU B N 1
ATOM 4157 C CA . LEU B 1 164 ? 1.143 -17.328 -15.219 1 98.44 164 LEU B CA 1
ATOM 4158 C C . LEU B 1 164 ? 0.198 -16.672 -14.219 1 98.44 164 LEU B C 1
ATOM 4160 O O . LEU B 1 164 ? -0.334 -17.344 -13.328 1 98.44 164 LEU B O 1
ATOM 4164 N N . ILE B 1 165 ? 0.041 -15.344 -14.32 1 98.62 165 ILE B N 1
ATOM 4165 C CA . ILE B 1 165 ? -0.895 -14.633 -13.461 1 98.62 165 ILE B CA 1
ATOM 4166 C C . ILE B 1 165 ? -2.277 -15.273 -13.555 1 98.62 165 ILE B C 1
ATOM 4168 O O . ILE B 1 165 ? -2.898 -15.57 -12.531 1 98.62 165 ILE B O 1
ATOM 4172 N N . ASN B 1 166 ? -2.703 -15.578 -14.742 1 97.06 166 ASN B N 1
ATOM 4173 C CA . ASN B 1 166 ? -4.043 -16.125 -14.953 1 97.06 166 ASN B CA 1
ATOM 4174 C C . ASN B 1 166 ? -4.117 -17.594 -14.586 1 97.06 166 ASN B C 1
ATOM 4176 O O . ASN B 1 166 ? -5.168 -18.078 -14.164 1 97.06 166 ASN B O 1
ATOM 4180 N N . ALA B 1 167 ? -3.033 -18.297 -14.773 1 97.81 167 ALA B N 1
ATOM 4181 C CA . ALA B 1 167 ? -3.01 -19.703 -14.383 1 97.81 167 ALA B CA 1
ATOM 4182 C C . ALA B 1 167 ? -3.285 -19.859 -12.883 1 97.81 167 ALA B C 1
ATOM 4184 O O . ALA B 1 167 ? -4.051 -20.734 -12.477 1 97.81 167 ALA B O 1
ATOM 4185 N N . ILE B 1 168 ? -2.674 -18.984 -12.109 1 98.06 168 ILE B N 1
ATOM 4186 C CA . ILE B 1 168 ? -2.883 -19.031 -10.664 1 98.06 168 ILE B CA 1
ATOM 4187 C C . ILE B 1 168 ? -4.301 -18.578 -10.336 1 98.06 168 ILE B C 1
ATOM 4189 O O . ILE B 1 168 ? -4.965 -19.172 -9.477 1 98.06 168 ILE B O 1
ATOM 4193 N N . ASN B 1 169 ? -4.75 -17.562 -10.992 1 96.38 169 ASN B N 1
ATOM 4194 C CA . ASN B 1 169 ? -6.102 -17.062 -10.781 1 96.38 169 ASN B CA 1
ATOM 4195 C C . ASN B 1 169 ? -7.156 -18.125 -11.078 1 96.38 169 ASN B C 1
ATOM 4197 O O . ASN B 1 169 ? -8.109 -18.281 -10.32 1 96.38 169 ASN B O 1
ATOM 4201 N N . LEU B 1 170 ? -6.961 -18.906 -12.141 1 94.31 170 LEU B N 1
ATOM 4202 C CA . LEU B 1 170 ? -7.953 -19.859 -12.602 1 94.31 170 LEU B CA 1
ATOM 4203 C C . LEU B 1 170 ? -7.914 -21.125 -11.75 1 94.31 170 LEU B C 1
ATOM 4205 O O . LEU B 1 170 ? -8.914 -21.844 -11.641 1 94.31 170 LEU B O 1
ATOM 4209 N N . ILE B 1 171 ? -6.754 -21.406 -11.156 1 96.31 171 ILE B N 1
ATOM 4210 C CA . ILE B 1 171 ? -6.633 -22.625 -10.383 1 96.31 171 ILE B CA 1
ATOM 4211 C C . ILE B 1 171 ? -7.262 -22.438 -9.008 1 96.31 171 ILE B C 1
ATOM 4213 O O . ILE B 1 171 ? -7.496 -23.422 -8.281 1 96.31 171 ILE B O 1
ATOM 4217 N N . ASP B 1 172 ? -7.57 -21.203 -8.617 1 95.06 172 ASP B N 1
ATOM 4218 C CA . ASP B 1 172 ? -8.188 -20.875 -7.328 1 95.06 172 ASP B CA 1
ATOM 4219 C C . ASP B 1 172 ? -9.664 -21.25 -7.32 1 95.06 172 ASP B C 1
ATOM 4221 O O . ASP B 1 172 ? -10.531 -20.375 -7.262 1 95.06 172 ASP B O 1
ATOM 4225 N N . GLY B 1 173 ? -9.984 -22.594 -7.184 1 92.56 173 GLY B N 1
ATOM 4226 C CA . GLY B 1 173 ? -11.359 -23.062 -7.324 1 92.56 173 GLY B CA 1
ATOM 4227 C C . GLY B 1 173 ? -11.852 -23.844 -6.117 1 92.56 173 GLY B C 1
ATOM 4228 O O . GLY B 1 173 ? -13.062 -23.984 -5.918 1 92.56 173 GLY B O 1
ATOM 4229 N N . ILE B 1 174 ? -10.969 -24.344 -5.414 1 94.12 174 ILE B N 1
ATOM 4230 C CA . ILE B 1 174 ? -11.359 -25.016 -4.176 1 94.12 174 ILE B CA 1
ATOM 4231 C C . ILE B 1 174 ? -10.445 -24.562 -3.035 1 94.12 174 ILE B C 1
ATOM 4233 O O . ILE B 1 174 ? -9.344 -24.062 -3.275 1 94.12 174 ILE B O 1
ATOM 4237 N N . ASP B 1 175 ? -10.828 -24.781 -1.83 1 97.12 175 ASP B N 1
ATOM 4238 C CA . ASP B 1 175 ? -10.141 -24.281 -0.647 1 97.12 175 ASP B CA 1
ATOM 4239 C C . ASP B 1 175 ? -8.711 -24.812 -0.577 1 97.12 175 ASP B C 1
ATOM 4241 O O . ASP B 1 175 ? -8.484 -26.016 -0.684 1 97.12 175 ASP B O 1
ATOM 4245 N N . GLY B 1 176 ? -7.773 -23.891 -0.492 1 98.12 176 GLY B N 1
ATOM 4246 C CA . GLY B 1 176 ? -6.398 -24.25 -0.194 1 98.12 176 GLY B CA 1
ATOM 4247 C C . GLY B 1 176 ? -5.586 -24.578 -1.433 1 98.12 176 GLY B C 1
ATOM 4248 O O . GLY B 1 176 ? -4.363 -24.734 -1.358 1 98.12 176 GLY B O 1
ATOM 4249 N N . LEU B 1 177 ? -6.211 -24.688 -2.557 1 98 177 LEU B N 1
ATOM 4250 C CA . LEU B 1 177 ? -5.512 -25.219 -3.727 1 98 177 LEU B CA 1
ATOM 4251 C C . LEU B 1 177 ? -4.504 -24.203 -4.254 1 98 177 LEU B C 1
ATOM 4253 O O . LEU B 1 177 ? -3.309 -24.484 -4.336 1 98 177 LEU B O 1
ATOM 4257 N N . ALA B 1 178 ? -4.98 -23 -4.598 1 98.31 178 ALA B N 1
ATOM 4258 C CA . ALA B 1 178 ? -4.078 -21.969 -5.113 1 98.31 178 ALA B CA 1
ATOM 4259 C C . ALA B 1 178 ? -3.002 -21.625 -4.094 1 98.31 178 ALA B C 1
ATOM 4261 O O . ALA B 1 178 ? -1.827 -21.484 -4.441 1 98.31 178 ALA B O 1
ATOM 4262 N N . SER B 1 179 ? -3.414 -21.453 -2.822 1 98.69 179 SER B N 1
ATOM 4263 C CA . SER B 1 179 ? -2.459 -21.109 -1.776 1 98.69 179 SER B CA 1
ATOM 4264 C C . SER B 1 179 ? -1.488 -22.25 -1.51 1 98.69 179 SER B C 1
ATOM 4266 O O . SER B 1 179 ? -0.306 -22.031 -1.246 1 98.69 179 SER B O 1
ATOM 4268 N N . GLY B 1 180 ? -1.972 -23.469 -1.559 1 98.69 180 GLY B N 1
ATOM 4269 C CA . GLY B 1 180 ? -1.103 -24.625 -1.377 1 98.69 180 GLY B CA 1
ATOM 4270 C C . GLY B 1 180 ? -0.06 -24.766 -2.471 1 98.69 180 GLY B C 1
ATOM 4271 O O . GLY B 1 180 ? 1.129 -24.922 -2.186 1 98.69 180 GLY B O 1
ATOM 4272 N N . LEU B 1 181 ? -0.516 -24.719 -3.689 1 98.75 181 LEU B N 1
ATOM 4273 C CA . LEU B 1 181 ? 0.393 -24.797 -4.828 1 98.75 181 LEU B CA 1
ATOM 4274 C C . LEU B 1 181 ? 1.412 -23.656 -4.789 1 98.75 181 LEU B C 1
ATOM 4276 O O . LEU B 1 181 ? 2.6 -23.875 -5.039 1 98.75 181 LEU B O 1
ATOM 4280 N N . SER B 1 182 ? 0.938 -22.484 -4.453 1 98.88 182 SER B N 1
ATOM 4281 C CA . SER B 1 182 ? 1.812 -21.312 -4.387 1 98.88 182 SER B CA 1
ATOM 4282 C C . SER B 1 182 ? 2.816 -21.438 -3.244 1 98.88 182 SER B C 1
ATOM 4284 O O . SER B 1 182 ? 3.949 -20.969 -3.352 1 98.88 182 SER B O 1
ATOM 4286 N N . SER B 1 183 ? 2.381 -22.031 -2.135 1 98.81 183 SER B N 1
ATOM 4287 C CA . SER B 1 183 ? 3.283 -22.234 -1.008 1 98.81 183 SER B CA 1
ATOM 4288 C C . SER B 1 183 ? 4.445 -23.141 -1.393 1 98.81 183 SER B C 1
ATOM 4290 O O . SER B 1 183 ? 5.59 -22.891 -1.012 1 98.81 183 SER B O 1
ATOM 4292 N N . ILE B 1 184 ? 4.164 -24.172 -2.133 1 98.56 184 ILE B N 1
ATOM 4293 C CA . ILE B 1 184 ? 5.215 -25.062 -2.617 1 98.56 184 ILE B CA 1
ATOM 4294 C C . ILE B 1 184 ? 6.203 -24.266 -3.473 1 98.56 184 ILE B C 1
ATOM 4296 O O . ILE B 1 184 ? 7.418 -24.391 -3.295 1 98.56 184 ILE B O 1
ATOM 4300 N N . ALA B 1 185 ? 5.672 -23.5 -4.371 1 98.81 185 ALA B N 1
ATOM 4301 C CA . ALA B 1 185 ? 6.516 -22.688 -5.242 1 98.81 185 ALA B CA 1
ATOM 4302 C C . ALA B 1 185 ? 7.375 -21.719 -4.43 1 98.81 185 ALA B C 1
ATOM 4304 O O . ALA B 1 185 ? 8.57 -21.578 -4.691 1 98.81 185 ALA B O 1
ATOM 4305 N N . CYS B 1 186 ? 6.77 -21.078 -3.422 1 98.88 186 CYS B N 1
ATOM 4306 C CA . CYS B 1 186 ? 7.488 -20.125 -2.596 1 98.88 186 CYS B CA 1
ATOM 4307 C C . CYS B 1 186 ? 8.633 -20.797 -1.839 1 98.88 186 CYS B C 1
ATOM 4309 O O . CYS B 1 186 ? 9.711 -20.219 -1.695 1 98.88 186 CYS B O 1
ATOM 4311 N N . VAL B 1 187 ? 8.391 -21.969 -1.322 1 98.69 187 VAL B N 1
ATOM 4312 C CA . VAL B 1 187 ? 9.422 -22.703 -0.596 1 98.69 187 VAL B CA 1
ATOM 4313 C C . VAL B 1 187 ? 10.578 -23.031 -1.535 1 98.69 187 VAL B C 1
ATOM 4315 O O . VAL B 1 187 ? 11.742 -22.781 -1.208 1 98.69 187 VAL B O 1
ATOM 4318 N N . ILE B 1 188 ? 10.281 -23.547 -2.711 1 98.25 188 ILE B N 1
ATOM 4319 C CA . ILE B 1 188 ? 11.305 -23.938 -3.676 1 98.25 188 ILE B CA 1
ATOM 4320 C C . ILE B 1 188 ? 12.07 -22.719 -4.156 1 98.25 188 ILE B C 1
ATOM 4322 O O . ILE B 1 188 ? 13.305 -22.719 -4.184 1 98.25 188 ILE B O 1
ATOM 4326 N N . TYR B 1 189 ? 11.352 -21.656 -4.516 1 98.62 189 TYR B N 1
ATOM 4327 C CA . TYR B 1 189 ? 12 -20.438 -4.977 1 98.62 189 TYR B CA 1
ATOM 4328 C C . TYR B 1 189 ? 12.836 -19.812 -3.867 1 98.62 189 TYR B C 1
ATOM 4330 O O . TYR B 1 189 ? 13.961 -19.375 -4.102 1 98.62 189 TYR B O 1
ATOM 4338 N N . GLY B 1 190 ? 12.258 -19.766 -2.617 1 98.56 190 GLY B N 1
ATOM 4339 C CA . GLY B 1 190 ? 12.969 -19.172 -1.496 1 98.56 190 GLY B CA 1
ATOM 4340 C C . GLY B 1 190 ? 14.305 -19.828 -1.219 1 98.56 190 GLY B C 1
ATOM 4341 O O . GLY B 1 190 ? 15.328 -19.156 -1.088 1 98.56 190 GLY B O 1
ATOM 4342 N N . PHE B 1 191 ? 14.32 -21.125 -1.181 1 97.56 191 PHE B N 1
ATOM 4343 C CA . PHE B 1 191 ? 15.555 -21.859 -0.913 1 97.56 191 PHE B CA 1
ATOM 4344 C C . PHE B 1 191 ? 16.5 -21.766 -2.1 1 97.56 191 PHE B C 1
ATOM 4346 O O . PHE B 1 191 ? 17.719 -21.672 -1.92 1 97.56 191 PHE B O 1
ATOM 4353 N N . SER B 1 192 ? 15.984 -21.844 -3.34 1 97.31 192 SER B N 1
ATOM 4354 C CA . SER B 1 192 ? 16.828 -21.719 -4.527 1 97.31 192 SER B CA 1
ATOM 4355 C C . SER B 1 192 ? 17.578 -20.391 -4.539 1 97.31 192 SER B C 1
ATOM 4357 O O . SER B 1 192 ? 18.797 -20.359 -4.719 1 97.31 192 SER B O 1
ATOM 4359 N N . PHE B 1 193 ? 16.875 -19.312 -4.332 1 97.69 193 PHE B N 1
ATOM 4360 C CA . PHE B 1 193 ? 17.5 -17.984 -4.348 1 97.69 193 PHE B CA 1
ATOM 4361 C C . PHE B 1 193 ? 18.469 -17.828 -3.184 1 97.69 193 PHE B C 1
ATOM 4363 O O . PHE B 1 193 ? 19.484 -17.156 -3.309 1 97.69 193 PHE B O 1
ATOM 4370 N N . TYR B 1 194 ? 18.078 -18.469 -2.021 1 96.81 194 TYR B N 1
ATOM 4371 C CA . TYR B 1 194 ? 19 -18.453 -0.886 1 96.81 194 TYR B CA 1
ATOM 4372 C C . TYR B 1 194 ? 20.328 -19.109 -1.251 1 96.81 194 TYR B C 1
ATOM 4374 O O . TYR B 1 194 ? 21.391 -18.547 -0.985 1 96.81 194 TYR B O 1
ATOM 4382 N N . LEU B 1 195 ? 20.312 -20.234 -1.869 1 95.25 195 LEU B N 1
ATOM 4383 C CA . LEU B 1 195 ? 21.516 -20.984 -2.236 1 95.25 195 LEU B CA 1
ATOM 4384 C C . LEU B 1 195 ? 22.297 -20.25 -3.334 1 95.25 195 LEU B C 1
ATOM 4386 O O . LEU B 1 195 ? 23.516 -20.359 -3.404 1 95.25 195 LEU B O 1
ATOM 4390 N N . LEU B 1 196 ? 21.625 -19.5 -4.16 1 95.69 196 LEU B N 1
ATOM 4391 C CA . LEU B 1 196 ? 22.234 -18.766 -5.266 1 95.69 196 LEU B CA 1
ATOM 4392 C C . LEU B 1 196 ? 22.828 -17.453 -4.785 1 95.69 196 LEU B C 1
ATOM 4394 O O . LEU B 1 196 ? 23.531 -16.766 -5.539 1 95.69 196 LEU B O 1
ATOM 4398 N N . GLY B 1 197 ? 22.484 -17.016 -3.549 1 94.81 197 GLY B N 1
ATOM 4399 C CA . GLY B 1 197 ? 23 -15.766 -2.994 1 94.81 197 GLY B CA 1
ATOM 4400 C C . GLY B 1 197 ? 22.141 -14.57 -3.338 1 94.81 197 GLY B C 1
ATOM 4401 O O . GLY B 1 197 ? 22.531 -13.422 -3.104 1 94.81 197 GLY B O 1
ATOM 4402 N N . ASP B 1 198 ? 20.984 -14.797 -3.992 1 96.31 198 ASP B N 1
ATOM 4403 C CA . ASP B 1 198 ? 20.031 -13.734 -4.277 1 96.31 198 ASP B CA 1
ATOM 4404 C C . ASP B 1 198 ? 19.047 -13.57 -3.131 1 96.31 198 ASP B C 1
ATOM 4406 O O . ASP B 1 198 ? 17.859 -13.891 -3.271 1 96.31 198 ASP B O 1
ATOM 4410 N N . TYR B 1 199 ? 19.453 -12.953 -2.127 1 97.69 199 TYR B N 1
ATOM 4411 C CA . TYR B 1 199 ? 18.75 -12.977 -0.843 1 97.69 199 TYR B CA 1
ATOM 4412 C C . TYR B 1 199 ? 17.5 -12.109 -0.881 1 97.69 199 TYR B C 1
ATOM 4414 O O . TYR B 1 199 ? 16.516 -12.406 -0.209 1 97.69 199 TYR B O 1
ATOM 4422 N N . ALA B 1 200 ? 17.5 -11 -1.637 1 98 200 ALA B N 1
ATOM 4423 C CA . ALA B 1 200 ? 16.297 -10.18 -1.76 1 98 200 ALA B CA 1
ATOM 4424 C C . ALA B 1 200 ? 15.125 -10.992 -2.299 1 98 200 ALA B C 1
ATOM 4426 O O . ALA B 1 200 ? 13.992 -10.867 -1.815 1 98 200 ALA B O 1
ATOM 4427 N N . LEU B 1 201 ? 15.422 -11.812 -3.309 1 98.31 201 LEU B N 1
ATOM 4428 C CA . LEU B 1 201 ? 14.391 -12.648 -3.916 1 98.31 201 LEU B CA 1
ATOM 4429 C C . LEU B 1 201 ? 13.969 -13.758 -2.963 1 98.31 201 LEU B C 1
ATOM 4431 O O . LEU B 1 201 ? 12.797 -14.148 -2.938 1 98.31 201 LEU B O 1
ATOM 4435 N N . SER B 1 202 ? 14.922 -14.242 -2.201 1 98.56 202 SER B N 1
ATOM 4436 C CA . SER B 1 202 ? 14.594 -15.195 -1.146 1 98.56 202 SER B CA 1
ATOM 4437 C C . SER B 1 202 ? 13.656 -14.578 -0.116 1 98.56 202 SER B C 1
ATOM 4439 O O . SER B 1 202 ? 12.695 -15.219 0.315 1 98.56 202 SER B O 1
ATOM 4441 N N . VAL B 1 203 ? 13.883 -13.344 0.271 1 98.75 203 VAL B N 1
ATOM 4442 C CA . VAL B 1 203 ? 13.055 -12.609 1.225 1 98.75 203 VAL B CA 1
ATOM 4443 C C . VAL B 1 203 ? 11.633 -12.484 0.691 1 98.75 203 VAL B C 1
ATOM 4445 O O . VAL B 1 203 ? 10.664 -12.742 1.414 1 98.75 203 VAL B O 1
ATOM 4448 N N . ILE B 1 204 ? 11.484 -12.133 -0.562 1 98.75 204 ILE B N 1
ATOM 4449 C CA . ILE B 1 204 ? 10.164 -11.961 -1.165 1 98.75 204 ILE B CA 1
ATOM 4450 C C . ILE B 1 204 ? 9.422 -13.297 -1.167 1 98.75 204 ILE B C 1
ATOM 4452 O O . ILE B 1 204 ? 8.219 -13.344 -0.894 1 98.75 204 ILE B O 1
ATOM 4456 N N . SER B 1 205 ? 10.117 -14.383 -1.472 1 98.88 205 SER B N 1
ATOM 4457 C CA . SER B 1 205 ? 9.523 -15.711 -1.499 1 98.88 205 SER B CA 1
ATOM 4458 C C . SER B 1 205 ? 8.984 -16.109 -0.129 1 98.88 205 SER B C 1
ATOM 4460 O O . SER B 1 205 ? 7.828 -16.516 -0.007 1 98.88 205 SER B O 1
ATOM 4462 N N . PHE B 1 206 ? 9.789 -15.914 0.907 1 98.88 206 PHE B N 1
ATOM 4463 C CA . PHE B 1 206 ? 9.391 -16.359 2.242 1 98.88 206 PHE B CA 1
ATOM 4464 C C . PHE B 1 206 ? 8.383 -15.391 2.854 1 98.88 206 PHE B C 1
ATOM 4466 O O . PHE B 1 206 ? 7.531 -15.797 3.646 1 98.88 206 PHE B O 1
ATOM 4473 N N . ALA B 1 207 ? 8.461 -14.094 2.516 1 98.94 207 ALA B N 1
ATOM 4474 C CA . ALA B 1 207 ? 7.418 -13.156 2.92 1 98.94 207 ALA B CA 1
ATOM 4475 C C . ALA B 1 207 ? 6.062 -13.57 2.354 1 98.94 207 ALA B C 1
ATOM 4477 O O . ALA B 1 207 ? 5.059 -13.562 3.068 1 98.94 207 ALA B O 1
ATOM 4478 N N . THR B 1 208 ? 6.07 -13.914 1.071 1 98.94 208 THR B N 1
ATOM 4479 C CA . THR B 1 208 ? 4.844 -14.352 0.42 1 98.94 208 THR B CA 1
ATOM 4480 C C . THR B 1 208 ? 4.309 -15.625 1.077 1 98.94 208 THR B C 1
ATOM 4482 O O . THR B 1 208 ? 3.109 -15.742 1.33 1 98.94 208 THR B O 1
ATOM 4485 N N . LEU B 1 209 ? 5.203 -16.562 1.369 1 98.94 209 LEU B N 1
ATOM 4486 C CA . LEU B 1 209 ? 4.809 -17.766 2.098 1 98.94 209 LEU B CA 1
ATOM 4487 C C . LEU B 1 209 ? 4.184 -17.406 3.439 1 98.94 209 LEU B C 1
ATOM 4489 O O . LEU B 1 209 ? 3.191 -18.016 3.85 1 98.94 209 LEU B O 1
ATOM 4493 N N . GLY B 1 210 ? 4.754 -16.438 4.098 1 98.94 210 GLY B N 1
ATOM 4494 C CA . GLY B 1 210 ? 4.285 -16.031 5.414 1 98.94 210 GLY B CA 1
ATOM 4495 C C . GLY B 1 210 ? 2.848 -15.539 5.414 1 98.94 210 GLY B C 1
ATOM 4496 O O . GLY B 1 210 ? 2.088 -15.836 6.336 1 98.94 210 GLY B O 1
ATOM 4497 N N . VAL B 1 211 ? 2.455 -14.781 4.418 1 98.81 211 VAL B N 1
ATOM 4498 C CA . VAL B 1 211 ? 1.096 -14.25 4.391 1 98.81 211 VAL B CA 1
ATOM 4499 C C . VAL B 1 211 ? 0.117 -15.359 4.008 1 98.81 211 VAL B C 1
ATOM 4501 O O . VAL B 1 211 ? -1.057 -15.32 4.383 1 98.81 211 VAL B O 1
ATOM 4504 N N . LEU B 1 212 ? 0.59 -16.422 3.305 1 98.88 212 LEU B N 1
ATOM 4505 C CA . LEU B 1 212 ? -0.276 -17.5 2.846 1 98.88 212 LEU B CA 1
ATOM 4506 C C . LEU B 1 212 ? -0.642 -18.422 3.996 1 98.88 212 LEU B C 1
ATOM 4508 O O . LEU B 1 212 ? -1.675 -19.094 3.953 1 98.88 212 LEU B O 1
ATOM 4512 N N . VAL B 1 213 ? 0.168 -18.422 5.059 1 98.75 213 VAL B N 1
ATOM 4513 C CA . VAL B 1 213 ? -0.039 -19.344 6.16 1 98.75 213 VAL B CA 1
ATOM 4514 C C . VAL B 1 213 ? -1.346 -19.016 6.879 1 98.75 213 VAL B C 1
ATOM 4516 O O . VAL B 1 213 ? -2.25 -19.859 6.949 1 98.75 213 VAL B O 1
ATOM 4519 N N . PRO B 1 214 ? -1.499 -17.828 7.398 1 98.81 214 PRO B N 1
ATOM 4520 C CA . PRO B 1 214 ? -2.781 -17.531 8.039 1 98.81 214 PRO B CA 1
ATOM 4521 C C . PRO B 1 214 ? -3.951 -17.547 7.062 1 98.81 214 PRO B C 1
ATOM 4523 O O . PRO B 1 214 ? -5.062 -17.938 7.43 1 98.81 214 PRO B O 1
ATOM 4526 N N . PHE B 1 215 ? -3.75 -17.125 5.863 1 98.81 215 PHE B N 1
ATOM 4527 C CA . PHE B 1 215 ? -4.828 -17.203 4.883 1 98.81 215 PHE B CA 1
ATOM 4528 C C . PHE B 1 215 ? -5.297 -18.641 4.711 1 98.81 215 PHE B C 1
ATOM 4530 O O . PHE B 1 215 ? -6.5 -18.922 4.703 1 98.81 215 PHE B O 1
ATOM 4537 N N . TYR B 1 216 ? -4.27 -19.5 4.484 1 98.69 216 TYR B N 1
ATOM 4538 C CA . TYR B 1 216 ? -4.586 -20.906 4.324 1 98.69 216 TYR B CA 1
ATOM 4539 C C . TYR B 1 216 ? -5.418 -21.422 5.496 1 98.69 216 TYR B C 1
ATOM 4541 O O . TYR B 1 216 ? -6.375 -22.172 5.305 1 98.69 216 TYR B O 1
ATOM 4549 N N . TYR B 1 217 ? -5.09 -21.047 6.656 1 98.38 217 TYR B N 1
ATOM 4550 C CA . TYR B 1 217 ? -5.812 -21.453 7.852 1 98.38 217 TYR B CA 1
ATOM 4551 C C . TYR B 1 217 ? -7.277 -21.047 7.777 1 98.38 217 TYR B C 1
ATOM 4553 O O . TYR B 1 217 ? -8.172 -21.875 7.961 1 98.38 217 TYR B O 1
ATOM 4561 N N . TYR B 1 218 ? -7.594 -19.828 7.461 1 98.12 218 TYR B N 1
ATOM 4562 C CA . TYR B 1 218 ? -8.961 -19.328 7.414 1 98.12 218 TYR B CA 1
ATOM 4563 C C . TYR B 1 218 ? -9.695 -19.859 6.188 1 98.12 218 TYR B C 1
ATOM 4565 O O . TYR B 1 218 ? -10.914 -20.062 6.23 1 98.12 218 TYR B O 1
ATOM 4573 N N . ASN B 1 219 ? -8.977 -20.078 5.156 1 98.12 219 ASN B N 1
ATOM 4574 C CA . ASN B 1 219 ? -9.57 -20.547 3.91 1 98.12 219 ASN B CA 1
ATOM 4575 C C . ASN B 1 219 ? -9.969 -22.016 4.008 1 98.12 219 ASN B C 1
ATOM 4577 O O . ASN B 1 219 ? -11.047 -22.406 3.568 1 98.12 219 ASN B O 1
ATOM 4581 N N . VAL B 1 220 ? -9.133 -22.844 4.598 1 97.81 220 VAL B N 1
ATOM 4582 C CA . VAL B 1 220 ? -9.32 -24.297 4.586 1 97.81 220 VAL B CA 1
ATOM 4583 C C . VAL B 1 220 ? -10.047 -24.734 5.855 1 97.81 220 VAL B C 1
ATOM 4585 O O . VAL B 1 220 ? -10.93 -25.594 5.812 1 97.81 220 VAL B O 1
ATOM 4588 N N . PHE B 1 221 ? -9.688 -24.125 6.961 1 97.31 221 PHE B N 1
ATOM 4589 C CA . PHE B 1 221 ? -10.195 -24.641 8.234 1 97.31 221 PHE B CA 1
ATOM 4590 C C . PHE B 1 221 ? -11.227 -23.688 8.82 1 97.31 221 PHE B C 1
ATOM 4592 O O . PHE B 1 221 ? -11.844 -23.984 9.844 1 97.31 221 PHE B O 1
ATOM 4599 N N . GLY B 1 222 ? -11.422 -22.562 8.18 1 95.44 222 GLY B N 1
ATOM 4600 C CA . GLY B 1 222 ? -12.438 -21.625 8.648 1 95.44 222 GLY B CA 1
ATOM 4601 C C . GLY B 1 222 ? -13.852 -22.141 8.469 1 95.44 222 GLY B C 1
ATOM 4602 O O . GLY B 1 222 ? -14.125 -22.906 7.527 1 95.44 222 GLY B O 1
ATOM 4603 N N . ASP B 1 223 ? -14.766 -21.688 9.305 1 94.5 223 ASP B N 1
ATOM 4604 C CA . ASP B 1 223 ? -16.172 -22.078 9.273 1 94.5 223 ASP B CA 1
ATOM 4605 C C . ASP B 1 223 ? -17.031 -20.969 8.664 1 94.5 223 ASP B C 1
ATOM 4607 O O . ASP B 1 223 ? -17.188 -19.906 9.266 1 94.5 223 ASP B O 1
ATOM 4611 N N . ALA B 1 224 ? -17.594 -21.234 7.566 1 91.38 224 ALA B N 1
ATOM 4612 C CA . ALA B 1 224 ? -18.406 -20.25 6.863 1 91.38 224 ALA B CA 1
ATOM 4613 C C . ALA B 1 224 ? -19.609 -19.828 7.703 1 91.38 224 ALA B C 1
ATOM 4615 O O . ALA B 1 224 ? -20.047 -18.672 7.66 1 91.38 224 ALA B O 1
ATOM 4616 N N . ASN B 1 225 ? -20.125 -20.734 8.461 1 90.5 225 ASN B N 1
ATOM 4617 C CA . ASN B 1 225 ? -21.297 -20.453 9.281 1 90.5 225 ASN B CA 1
ATOM 4618 C C . ASN B 1 225 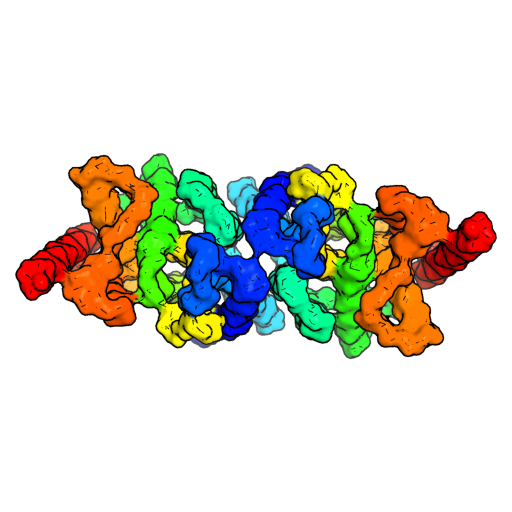? -20.953 -19.562 10.469 1 90.5 225 ASN B C 1
ATOM 4620 O O . ASN B 1 225 ? -21.828 -18.891 11.016 1 90.5 225 ASN B O 1
ATOM 4624 N N . LYS B 1 226 ? -19.719 -19.531 10.836 1 92.5 226 LYS B N 1
ATOM 4625 C CA . LYS B 1 226 ? -19.281 -18.703 11.961 1 92.5 226 LYS B CA 1
ATOM 4626 C C . LYS B 1 226 ? -18.578 -17.438 11.477 1 92.5 226 LYS B C 1
ATOM 4628 O O . LYS B 1 226 ? -17.891 -16.781 12.25 1 92.5 226 LYS B O 1
ATOM 4633 N N . HIS B 1 227 ? -18.641 -17.266 10.219 1 92.69 227 HIS B N 1
ATOM 4634 C CA . HIS B 1 227 ? -18.062 -16.062 9.609 1 92.69 227 HIS B CA 1
ATOM 4635 C C . HIS B 1 227 ? -16.562 -16.031 9.789 1 92.69 227 HIS B C 1
ATOM 4637 O O . HIS B 1 227 ? -15.984 -14.977 10.086 1 92.69 227 HIS B O 1
ATOM 4643 N N . LYS B 1 228 ? -15.984 -17.172 9.688 1 95.44 228 LYS B N 1
ATOM 4644 C CA . LYS B 1 228 ? -14.547 -17.281 9.906 1 95.44 228 LYS B CA 1
ATOM 4645 C C . LYS B 1 228 ? -13.844 -17.844 8.68 1 95.44 228 LYS B C 1
ATOM 4647 O O . LYS B 1 228 ? -12.703 -18.312 8.766 1 95.44 228 LYS B O 1
ATOM 4652 N N . LYS B 1 229 ? -14.484 -17.906 7.586 1 97.06 229 LYS B N 1
ATOM 4653 C CA . LYS B 1 229 ? -13.914 -18.391 6.332 1 97.06 229 LYS B CA 1
ATOM 4654 C C . LYS B 1 229 ? -13.758 -17.25 5.324 1 97.06 229 LYS B C 1
ATOM 4656 O O . LYS B 1 229 ? -14.602 -16.344 5.266 1 97.06 229 LYS B O 1
ATOM 4661 N N . ILE B 1 230 ? -12.688 -17.344 4.613 1 97.25 230 ILE B N 1
ATOM 4662 C CA . ILE B 1 230 ? -12.43 -16.281 3.652 1 97.25 230 ILE B CA 1
ATOM 4663 C C . ILE B 1 230 ? -11.797 -16.859 2.391 1 97.25 230 ILE B C 1
ATOM 4665 O O . ILE B 1 230 ? -11.039 -17.828 2.457 1 97.25 230 ILE B O 1
ATOM 4669 N N . PHE B 1 231 ? -12.117 -16.375 1.228 1 97.06 231 PHE B N 1
ATOM 4670 C CA . PHE B 1 231 ? -11.461 -16.656 -0.041 1 97.06 231 PHE B CA 1
ATOM 4671 C C . PHE B 1 231 ? -10.438 -15.586 -0.382 1 97.06 231 PHE B C 1
ATOM 4673 O O . PHE B 1 231 ? -10.5 -14.469 0.137 1 97.06 231 PHE B O 1
ATOM 4680 N N . MET B 1 232 ? -9.477 -15.852 -1.121 1 96.25 232 MET B N 1
ATOM 4681 C CA . MET B 1 232 ? -8.422 -14.875 -1.38 1 96.25 232 MET B CA 1
ATOM 4682 C C . MET B 1 232 ? -8.883 -13.828 -2.393 1 96.25 232 MET B C 1
ATOM 4684 O O . MET B 1 232 ? -8.445 -12.68 -2.348 1 96.25 232 MET B O 1
ATOM 4688 N N . GLY B 1 233 ? -9.891 -14.203 -3.289 1 96.44 233 GLY B N 1
ATOM 4689 C CA . GLY B 1 233 ? -10.375 -13.281 -4.301 1 96.44 233 GLY B CA 1
ATOM 4690 C C . GLY B 1 233 ? -9.383 -13.047 -5.422 1 96.44 233 GLY B C 1
ATOM 4691 O O . GLY B 1 233 ? -8.281 -13.602 -5.406 1 96.44 233 GLY B O 1
ATOM 4692 N N . ASP B 1 234 ? -9.789 -12.227 -6.363 1 96.94 234 ASP B N 1
ATOM 4693 C CA . ASP B 1 234 ? -8.898 -11.844 -7.453 1 96.94 234 ASP B CA 1
ATOM 4694 C C . ASP B 1 234 ? -7.723 -11.023 -6.938 1 96.94 234 ASP B C 1
ATOM 4696 O O . ASP B 1 234 ? -6.617 -11.109 -7.477 1 96.94 234 ASP B O 1
ATOM 4700 N N . THR B 1 235 ? -7.98 -10.289 -5.879 1 97.88 235 THR B N 1
ATOM 4701 C CA . THR B 1 235 ? -6.898 -9.516 -5.273 1 97.88 235 THR B CA 1
ATOM 4702 C C . THR B 1 235 ? -5.734 -10.43 -4.895 1 97.88 235 THR B C 1
ATOM 4704 O O . THR B 1 235 ? -4.578 -10.133 -5.211 1 97.88 235 THR B O 1
ATOM 4707 N N . GLY B 1 236 ? -6.047 -11.492 -4.277 1 98.44 236 GLY B N 1
ATOM 4708 C CA . GLY B 1 236 ? -5.023 -12.414 -3.809 1 98.44 236 GLY B CA 1
ATOM 4709 C C . GLY B 1 236 ? -4.398 -13.227 -4.926 1 98.44 236 GLY B C 1
ATOM 4710 O O . GLY B 1 236 ? -3.172 -13.297 -5.039 1 98.44 236 GLY B O 1
ATOM 4711 N N . SER B 1 237 ? -5.223 -13.836 -5.766 1 98.31 237 SER B N 1
ATOM 4712 C CA . SER B 1 237 ? -4.715 -14.758 -6.785 1 98.31 237 SER B CA 1
ATOM 4713 C C . SER B 1 237 ? -3.891 -14.016 -7.832 1 98.31 237 SER B C 1
ATOM 4715 O O . SER B 1 237 ? -2.875 -14.531 -8.305 1 98.31 237 SER B O 1
ATOM 4717 N N . LEU B 1 238 ? -4.293 -12.773 -8.18 1 98.38 238 LEU B N 1
ATOM 4718 C CA . LEU B 1 238 ? -3.508 -11.984 -9.125 1 98.38 238 LEU B CA 1
ATOM 4719 C C . LEU B 1 238 ? -2.18 -11.57 -8.508 1 98.38 238 LEU B C 1
ATOM 4721 O O . LEU B 1 238 ? -1.146 -11.578 -9.18 1 98.38 238 LEU B O 1
ATOM 4725 N N . THR B 1 239 ? -2.221 -11.195 -7.211 1 98.69 239 THR B N 1
ATOM 4726 C CA . THR B 1 239 ? -1.021 -10.805 -6.484 1 98.69 239 THR B CA 1
ATOM 4727 C C . THR B 1 239 ? -0.017 -11.945 -6.426 1 98.69 239 THR B C 1
ATOM 4729 O O . THR B 1 239 ? 1.147 -11.781 -6.793 1 98.69 239 THR B O 1
ATOM 4732 N N . ILE B 1 240 ? -0.474 -13.078 -6.039 1 98.75 240 ILE B N 1
ATOM 4733 C CA . ILE B 1 240 ? 0.395 -14.242 -5.91 1 98.75 240 ILE B CA 1
ATOM 4734 C C . ILE B 1 240 ? 0.89 -14.68 -7.289 1 98.75 240 ILE B C 1
ATOM 4736 O O . ILE B 1 240 ? 2.059 -15.031 -7.449 1 98.75 240 ILE B O 1
ATOM 4740 N N . GLY B 1 241 ? -0.045 -14.672 -8.25 1 98.81 241 GLY B N 1
ATOM 4741 C CA . GLY B 1 241 ? 0.341 -15.008 -9.609 1 98.81 241 GLY B CA 1
ATOM 4742 C C . GLY B 1 241 ? 1.476 -14.148 -10.141 1 98.81 241 GLY B C 1
ATOM 4743 O O . GLY B 1 241 ? 2.416 -14.664 -10.75 1 98.81 241 GLY B O 1
ATOM 4744 N N . LEU B 1 242 ? 1.424 -12.867 -9.914 1 98.88 242 LEU B N 1
ATOM 4745 C CA . LEU B 1 242 ? 2.467 -11.961 -10.383 1 98.88 242 LEU B CA 1
ATOM 4746 C C . LEU B 1 242 ? 3.785 -12.234 -9.664 1 98.88 242 LEU B C 1
ATOM 4748 O O . LEU B 1 242 ? 4.848 -12.219 -10.289 1 98.88 242 LEU B O 1
ATOM 4752 N N . ILE B 1 243 ? 3.73 -12.422 -8.336 1 98.88 243 ILE B N 1
ATOM 4753 C CA . ILE B 1 243 ? 4.945 -12.664 -7.566 1 98.88 243 ILE B CA 1
ATOM 4754 C C . ILE B 1 243 ? 5.633 -13.93 -8.078 1 98.88 243 ILE B C 1
ATOM 4756 O O . ILE B 1 243 ? 6.844 -13.93 -8.328 1 98.88 243 ILE B O 1
ATOM 4760 N N . LEU B 1 244 ? 4.844 -14.969 -8.281 1 98.88 244 LEU B N 1
ATOM 4761 C CA . LEU B 1 244 ? 5.406 -16.234 -8.75 1 98.88 244 LEU B CA 1
ATOM 4762 C C . LEU B 1 244 ? 5.93 -16.094 -10.18 1 98.88 244 LEU B C 1
ATOM 4764 O O . LEU B 1 244 ? 6.938 -16.719 -10.531 1 98.88 244 LEU B O 1
ATOM 4768 N N . ALA B 1 245 ? 5.223 -15.328 -10.977 1 98.75 245 ALA B N 1
ATOM 4769 C CA . ALA B 1 245 ? 5.688 -15.086 -12.344 1 98.75 245 ALA B CA 1
ATOM 4770 C C . ALA B 1 245 ? 7.055 -14.406 -12.344 1 98.75 245 ALA B C 1
ATOM 4772 O O . ALA B 1 245 ? 7.945 -14.789 -13.109 1 98.75 245 ALA B O 1
ATOM 4773 N N . VAL B 1 246 ? 7.227 -13.445 -11.516 1 98.62 246 VAL B N 1
ATOM 4774 C CA . VAL B 1 246 ? 8.484 -12.703 -11.438 1 98.62 246 VAL B CA 1
ATOM 4775 C C . VAL B 1 246 ? 9.586 -13.617 -10.906 1 98.62 246 VAL B C 1
ATOM 4777 O O . VAL B 1 246 ? 10.656 -13.719 -11.516 1 98.62 246 VAL B O 1
ATOM 4780 N N . LEU B 1 247 ? 9.336 -14.273 -9.781 1 98.62 247 LEU B N 1
ATOM 4781 C CA . LEU B 1 247 ? 10.328 -15.148 -9.164 1 98.62 247 LEU B CA 1
ATOM 4782 C C . LEU B 1 247 ? 10.703 -16.297 -10.102 1 98.62 247 LEU B C 1
ATOM 4784 O O . LEU B 1 247 ? 11.883 -16.609 -10.258 1 98.62 247 LEU B O 1
ATOM 4788 N N . GLY B 1 248 ? 9.68 -16.891 -10.711 1 98.44 248 GLY B N 1
ATOM 4789 C CA . GLY B 1 248 ? 9.922 -17.984 -11.633 1 98.44 248 GLY B CA 1
ATOM 4790 C C . GLY B 1 248 ? 10.742 -17.578 -12.844 1 98.44 248 GLY B C 1
ATOM 4791 O O . GLY B 1 248 ? 11.648 -18.312 -13.258 1 98.44 248 GLY B O 1
ATOM 4792 N N . THR B 1 249 ? 10.453 -16.438 -13.406 1 98 249 THR B N 1
ATOM 4793 C CA . THR B 1 249 ? 11.172 -15.953 -14.578 1 98 249 THR B CA 1
ATOM 4794 C C . THR B 1 249 ? 12.633 -15.672 -14.234 1 98 249 THR B C 1
ATOM 4796 O O . THR B 1 249 ? 13.539 -16.094 -14.969 1 98 249 THR B O 1
ATOM 4799 N N . ILE B 1 250 ? 12.867 -15.008 -13.148 1 97.5 250 ILE B N 1
ATOM 4800 C CA . ILE B 1 250 ? 14.227 -14.656 -12.742 1 97.5 250 ILE B CA 1
ATOM 4801 C C . ILE B 1 250 ? 15.023 -15.93 -12.453 1 97.5 250 ILE B C 1
ATOM 4803 O O . ILE B 1 250 ? 16.188 -16.047 -12.844 1 97.5 250 ILE B O 1
ATOM 4807 N N . LEU B 1 251 ? 14.375 -16.875 -11.773 1 97.44 251 LEU B N 1
ATOM 4808 C CA . LEU B 1 251 ? 15.055 -18.125 -11.461 1 97.44 251 LEU B CA 1
ATOM 4809 C C . LEU B 1 251 ? 15.367 -18.906 -12.734 1 97.44 251 LEU B C 1
ATOM 4811 O O . LEU B 1 251 ? 16.438 -19.516 -12.844 1 97.44 251 LEU B O 1
ATOM 4815 N N . PHE B 1 252 ? 14.492 -18.875 -13.68 1 96.88 252 PHE B N 1
ATOM 4816 C CA . PHE B 1 252 ? 14.641 -19.625 -14.93 1 96.88 252 PHE B CA 1
ATOM 4817 C C . PHE B 1 252 ? 15.859 -19.141 -15.703 1 96.88 252 PHE B C 1
ATOM 4819 O O . PHE B 1 252 ? 16.594 -19.953 -16.281 1 96.88 252 PHE B O 1
ATOM 4826 N N . ILE B 1 253 ? 16.125 -17.859 -15.703 1 94.25 253 ILE B N 1
ATOM 4827 C CA . ILE B 1 253 ? 17.188 -17.297 -16.547 1 94.25 253 ILE B CA 1
ATOM 4828 C C . ILE B 1 253 ? 18.422 -17.031 -15.695 1 94.25 253 ILE B C 1
ATOM 4830 O O . ILE B 1 253 ? 19.344 -16.312 -16.125 1 94.25 253 ILE B O 1
ATOM 4834 N N . HIS B 1 254 ? 18.438 -17.5 -14.477 1 93.25 254 HIS B N 1
ATOM 4835 C CA . HIS B 1 254 ? 19.531 -17.172 -13.578 1 93.25 254 HIS B CA 1
ATOM 4836 C C . HIS B 1 254 ? 20.875 -17.578 -14.172 1 93.25 254 HIS B C 1
ATOM 4838 O O . HIS B 1 254 ? 21.031 -18.719 -14.641 1 93.25 254 HIS B O 1
ATOM 4844 N N . PRO B 1 255 ? 21.844 -16.719 -14.164 1 84.62 255 PRO B N 1
ATOM 4845 C CA . PRO B 1 255 ? 23.125 -17 -14.82 1 84.62 255 PRO B CA 1
ATOM 4846 C C . PRO B 1 255 ? 23.953 -18.031 -14.055 1 84.62 255 PRO B C 1
ATOM 4848 O O . PRO B 1 255 ? 24.781 -18.734 -14.656 1 84.62 255 PRO B O 1
ATOM 4851 N N . ASP B 1 256 ? 23.875 -18.109 -12.75 1 78.94 256 ASP B N 1
ATOM 4852 C CA . ASP B 1 256 ? 24.75 -18.938 -11.93 1 78.94 256 ASP B CA 1
ATOM 4853 C C . ASP B 1 256 ? 24.109 -20.297 -11.617 1 78.94 256 ASP B C 1
ATOM 4855 O O . ASP B 1 256 ? 24.234 -20.797 -10.5 1 78.94 256 ASP B O 1
ATOM 4859 N N . SER B 1 257 ? 23.5 -20.922 -12.516 1 70.56 257 SER B N 1
ATOM 4860 C CA . SER B 1 257 ? 22.828 -22.188 -12.281 1 70.56 257 SER B CA 1
ATOM 4861 C C . SER B 1 257 ? 23.812 -23.266 -11.844 1 70.56 257 SER B C 1
ATOM 4863 O O . SER B 1 257 ? 23.453 -24.172 -11.078 1 70.56 257 SER B O 1
ATOM 4865 N N . ALA B 1 258 ? 24.938 -23.109 -12.164 1 70.31 258 ALA B N 1
ATOM 4866 C CA . ALA B 1 258 ? 25.953 -24.094 -11.852 1 70.31 258 ALA B CA 1
ATOM 4867 C C . ALA B 1 258 ? 26.312 -24.078 -10.367 1 70.31 258 ALA B C 1
ATOM 4869 O O . ALA B 1 258 ? 26.844 -25.047 -9.836 1 70.31 258 ALA B O 1
ATOM 4870 N N . LYS B 1 259 ? 25.938 -23.047 -9.719 1 75.19 259 LYS B N 1
ATOM 4871 C CA . LYS B 1 259 ? 26.281 -22.891 -8.305 1 75.19 259 LYS B CA 1
ATOM 4872 C C . LYS B 1 259 ? 25.5 -23.875 -7.434 1 75.19 259 LYS B C 1
ATOM 4874 O O . LYS B 1 259 ? 25.953 -24.234 -6.352 1 75.19 259 LYS B O 1
ATOM 4879 N N . ILE B 1 260 ? 24.328 -24.344 -7.781 1 78.88 260 ILE B N 1
ATOM 4880 C CA . ILE B 1 260 ? 23.516 -25.156 -6.883 1 78.88 260 ILE B CA 1
ATOM 4881 C C . ILE B 1 260 ? 23.328 -26.562 -7.477 1 78.88 260 ILE B C 1
ATOM 4883 O O . ILE B 1 260 ? 22.609 -27.391 -6.918 1 78.88 260 ILE B O 1
ATOM 4887 N N . SER B 1 261 ? 24.062 -27.016 -8.352 1 81.38 261 SER B N 1
ATOM 4888 C CA . SER B 1 261 ? 24.078 -28.344 -8.953 1 81.38 261 SER B CA 1
ATOM 4889 C C . SER B 1 261 ? 22.688 -28.781 -9.414 1 81.38 261 SER B C 1
ATOM 4891 O O . SER B 1 261 ? 22.438 -29.969 -9.625 1 81.38 261 SER B O 1
ATOM 4893 N N . ILE B 1 262 ? 21.766 -27.969 -9.297 1 86.25 262 ILE B N 1
ATOM 4894 C CA . ILE B 1 262 ? 20.422 -28.219 -9.789 1 86.25 262 ILE B CA 1
ATOM 4895 C C . ILE B 1 262 ? 20.062 -27.203 -10.875 1 86.25 262 ILE B C 1
ATOM 4897 O O . ILE B 1 262 ? 20.391 -26.016 -10.75 1 86.25 262 ILE B O 1
ATOM 4901 N N . SER B 1 263 ? 19.469 -27.672 -11.914 1 91.56 263 SER B N 1
ATOM 4902 C CA . SER B 1 263 ? 19.078 -26.797 -13.008 1 91.56 263 SER B CA 1
ATOM 4903 C C . SER B 1 263 ? 18.047 -25.781 -12.555 1 91.56 263 SER B C 1
ATOM 4905 O O . SER B 1 263 ? 16.938 -26.141 -12.141 1 91.56 263 SER B O 1
ATOM 4907 N N . THR B 1 264 ? 18.344 -24.469 -12.641 1 95.12 264 THR B N 1
ATOM 4908 C CA . THR B 1 264 ? 17.469 -23.406 -12.172 1 95.12 264 THR B CA 1
ATOM 4909 C C . THR B 1 264 ? 16.188 -23.359 -13 1 95.12 264 THR B C 1
ATOM 4911 O O . THR B 1 264 ? 15.109 -23.109 -12.477 1 95.12 264 THR B O 1
ATOM 4914 N N . PRO B 1 265 ? 16.297 -23.641 -14.312 1 95.44 265 PRO B N 1
ATOM 4915 C CA . PRO B 1 265 ? 15.047 -23.688 -15.094 1 95.44 265 PRO B CA 1
ATOM 4916 C C . PRO B 1 265 ? 14.086 -24.766 -14.594 1 95.44 265 PRO B C 1
ATOM 4918 O O . PRO B 1 265 ? 12.867 -24.547 -14.562 1 95.44 265 PRO B O 1
ATOM 4921 N N . ILE B 1 266 ? 14.609 -25.859 -14.203 1 95.62 266 ILE B N 1
ATOM 4922 C CA . ILE B 1 266 ? 13.797 -26.969 -13.703 1 95.62 266 ILE B CA 1
ATOM 4923 C C . ILE B 1 266 ? 13.148 -26.562 -12.383 1 95.62 266 ILE B C 1
ATOM 4925 O O . ILE B 1 266 ? 11.953 -26.812 -12.172 1 95.62 266 ILE B O 1
ATOM 4929 N N . LEU B 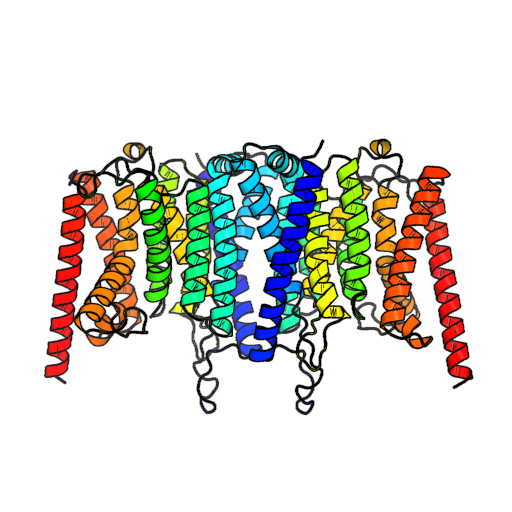1 267 ? 13.906 -25.891 -11.547 1 96.81 267 LEU B N 1
ATOM 4930 C CA . LEU B 1 267 ? 13.383 -25.406 -10.273 1 96.81 267 LEU B CA 1
ATOM 4931 C C . LEU B 1 267 ? 12.305 -24.344 -10.492 1 96.81 267 LEU B C 1
ATOM 4933 O O . LEU B 1 267 ? 11.367 -24.234 -9.703 1 96.81 267 LEU B O 1
ATOM 4937 N N . ALA B 1 268 ? 12.469 -23.609 -11.562 1 97.69 268 ALA B N 1
ATOM 4938 C CA . ALA B 1 268 ? 11.57 -22.484 -11.852 1 97.69 268 ALA B CA 1
ATOM 4939 C C . ALA B 1 268 ? 10.211 -22.984 -12.336 1 97.69 268 ALA B C 1
ATOM 4941 O O . ALA B 1 268 ? 9.172 -22.562 -11.836 1 97.69 268 ALA B O 1
ATOM 4942 N N . PHE B 1 269 ? 10.164 -23.906 -13.219 1 97 269 PHE B N 1
ATOM 4943 C CA . PHE B 1 269 ? 8.891 -24.203 -13.859 1 97 269 PHE B CA 1
ATOM 4944 C C . PHE B 1 269 ? 8.195 -25.359 -13.156 1 97 269 PHE B C 1
ATOM 4946 O O . PHE B 1 269 ? 6.965 -25.469 -13.172 1 97 269 PHE B O 1
ATOM 4953 N N . SER B 1 270 ? 8.922 -26.281 -12.422 1 97.88 270 SER B N 1
ATOM 4954 C CA . SER B 1 270 ? 8.367 -27.531 -11.922 1 97.88 270 SER B CA 1
ATOM 4955 C C . SER B 1 270 ? 7.234 -27.281 -10.93 1 97.88 270 SER B C 1
ATOM 4957 O O . SER B 1 270 ? 6.184 -27.922 -11.016 1 97.88 270 SER B O 1
ATOM 4959 N N . PRO B 1 271 ? 7.434 -26.312 -10.016 1 98.31 271 PRO B N 1
ATOM 4960 C CA . PRO B 1 271 ? 6.352 -26.109 -9.047 1 98.31 271 PRO B CA 1
ATOM 4961 C C . PRO B 1 271 ? 5.102 -25.5 -9.68 1 98.31 271 PRO B C 1
ATOM 4963 O O . PRO B 1 271 ? 4.027 -25.516 -9.078 1 98.31 271 PRO B O 1
ATOM 4966 N N . LEU B 1 272 ? 5.203 -24.969 -10.867 1 98.5 272 LEU B N 1
ATOM 4967 C CA . LEU B 1 272 ? 4.094 -24.281 -11.523 1 98.5 272 LEU B CA 1
ATOM 4968 C C . LEU B 1 272 ? 3.443 -25.172 -12.57 1 98.5 272 LEU B C 1
ATOM 4970 O O . LEU B 1 272 ? 2.51 -24.766 -13.258 1 98.5 272 LEU B O 1
ATOM 4974 N N . ILE B 1 273 ? 3.822 -26.422 -12.688 1 98 273 ILE B N 1
ATOM 4975 C CA . ILE B 1 273 ? 3.396 -27.328 -13.75 1 98 273 ILE B CA 1
ATOM 4976 C C . ILE B 1 273 ? 1.882 -27.516 -13.68 1 98 273 ILE B C 1
ATOM 4978 O O . ILE B 1 273 ? 1.196 -27.453 -14.703 1 98 273 ILE B O 1
ATOM 4982 N N . VAL B 1 274 ? 1.355 -27.688 -12.484 1 97.88 274 VAL B N 1
ATOM 4983 C CA . VAL B 1 274 ? -0.055 -28.031 -12.344 1 97.88 274 VAL B CA 1
ATOM 4984 C C . VAL B 1 274 ? -0.923 -26.859 -12.812 1 97.88 274 VAL B C 1
ATOM 4986 O O . VAL B 1 274 ? -1.774 -27.031 -13.688 1 97.88 274 VAL B O 1
ATOM 4989 N N . PRO B 1 275 ? -0.727 -25.672 -12.281 1 97.81 275 PRO B N 1
ATOM 4990 C CA . PRO B 1 275 ? -1.575 -24.578 -12.773 1 97.81 275 PRO B CA 1
ATOM 4991 C C . PRO B 1 275 ? -1.363 -24.297 -14.258 1 97.81 275 PRO B C 1
ATOM 4993 O O . PRO B 1 275 ? -2.32 -23.984 -14.969 1 97.81 275 PRO B O 1
ATOM 4996 N N . CYS B 1 276 ? -0.197 -24.406 -14.727 1 97.88 276 CYS B N 1
ATOM 4997 C CA . CYS B 1 276 ? 0.106 -24.094 -16.125 1 97.88 276 CYS B CA 1
ATOM 4998 C C . CYS B 1 276 ? -0.479 -25.141 -17.062 1 97.88 276 CYS B C 1
ATOM 5000 O O . CYS B 1 276 ? -1.157 -24.797 -18.031 1 97.88 276 CYS B O 1
ATOM 5002 N N . PHE B 1 277 ? -0.234 -26.422 -16.766 1 97.44 277 PHE B N 1
ATOM 5003 C CA . PHE B 1 277 ? -0.726 -27.5 -17.625 1 97.44 277 PHE B CA 1
ATOM 5004 C C . PHE B 1 277 ? -2.248 -27.547 -17.609 1 97.44 277 PHE B C 1
ATOM 5006 O O . PHE B 1 277 ? -2.875 -27.891 -18.609 1 97.44 277 PHE B O 1
ATOM 5013 N N . ASP B 1 278 ? -2.787 -27.203 -16.484 1 96.44 278 ASP B N 1
ATOM 5014 C CA . ASP B 1 278 ? -4.242 -27.203 -16.391 1 96.44 278 ASP B CA 1
ATOM 5015 C C . ASP B 1 278 ? -4.863 -26.172 -17.328 1 96.44 278 ASP B C 1
ATOM 5017 O O . ASP B 1 278 ? -5.855 -26.453 -18 1 96.44 278 ASP B O 1
ATOM 5021 N N . VAL B 1 279 ? -4.344 -24.969 -17.359 1 94.75 279 VAL B N 1
ATOM 5022 C CA . VAL B 1 279 ? -4.859 -23.906 -18.234 1 94.75 279 VAL B CA 1
ATOM 5023 C C . VAL B 1 279 ? -4.711 -24.312 -19.688 1 94.75 279 VAL B C 1
ATOM 5025 O O . VAL B 1 279 ? -5.629 -24.125 -20.5 1 94.75 279 VAL B O 1
ATOM 5028 N N . ILE B 1 280 ? -3.578 -24.859 -20.016 1 94.44 280 ILE B N 1
ATOM 5029 C CA . ILE B 1 280 ? -3.326 -25.281 -21.391 1 94.44 280 ILE B CA 1
ATOM 5030 C C . ILE B 1 280 ? -4.332 -26.359 -21.781 1 94.44 280 ILE B C 1
ATOM 5032 O O . ILE B 1 280 ? -4.914 -26.297 -22.875 1 94.44 280 ILE B O 1
ATOM 5036 N N . ARG B 1 281 ? -4.508 -27.281 -20.922 1 92.5 281 ARG B N 1
ATOM 5037 C CA . ARG B 1 281 ? -5.449 -28.359 -21.203 1 92.5 281 ARG B CA 1
ATOM 5038 C C . ARG B 1 281 ? -6.859 -27.812 -21.422 1 92.5 281 ARG B C 1
ATOM 5040 O O . ARG B 1 281 ? -7.523 -28.203 -22.391 1 92.5 281 ARG B O 1
ATOM 5047 N N . VAL B 1 282 ? -7.32 -26.953 -20.547 1 90.31 282 VAL B N 1
ATOM 5048 C CA . VAL B 1 282 ? -8.672 -26.406 -20.594 1 90.31 282 VAL B CA 1
ATOM 5049 C C . VAL B 1 282 ? -8.836 -25.562 -21.859 1 90.31 282 VAL B C 1
ATOM 5051 O O . VAL B 1 282 ? -9.867 -25.625 -22.531 1 90.31 282 VAL B O 1
ATOM 5054 N N . TYR B 1 283 ? -7.871 -24.797 -22.172 1 88.5 283 TYR B N 1
ATOM 5055 C CA . TYR B 1 283 ? -7.922 -23.969 -23.375 1 88.5 283 TYR B CA 1
ATOM 5056 C C . TYR B 1 283 ? -7.988 -24.828 -24.625 1 88.5 283 TYR B C 1
ATOM 5058 O O . TYR B 1 283 ? -8.742 -24.547 -25.547 1 88.5 283 TYR B O 1
ATOM 5066 N N . MET B 1 284 ? -7.227 -25.906 -24.719 1 89.12 284 MET B N 1
ATOM 5067 C CA . MET B 1 284 ? -7.227 -26.812 -25.859 1 89.12 284 MET B CA 1
ATOM 5068 C C . MET B 1 284 ? -8.578 -27.5 -26 1 89.12 284 MET B C 1
ATOM 5070 O O . MET B 1 284 ? -9.07 -27.703 -27.125 1 89.12 284 MET B O 1
ATOM 5074 N N . LEU B 1 285 ? -9.125 -27.812 -24.922 1 86.44 285 LEU B N 1
ATOM 5075 C CA . LEU B 1 285 ? -10.445 -28.438 -24.922 1 86.44 285 LEU B CA 1
ATOM 5076 C C . LEU B 1 285 ? -11.5 -27.469 -25.453 1 86.44 285 LEU B C 1
ATOM 5078 O O . LEU B 1 285 ? -12.367 -27.859 -26.234 1 86.44 285 LEU B O 1
ATOM 5082 N N . ARG B 1 286 ? -11.367 -26.25 -25.031 1 86.06 286 ARG B N 1
ATOM 5083 C CA . ARG B 1 286 ? -12.336 -25.234 -25.469 1 86.06 286 ARG B CA 1
ATOM 5084 C C . ARG B 1 286 ? -12.203 -24.969 -26.969 1 86.06 286 ARG B C 1
ATOM 5086 O O . ARG B 1 286 ? -13.211 -24.781 -27.656 1 86.06 286 ARG B O 1
ATOM 5093 N N . ILE B 1 287 ? -11.062 -24.953 -27.391 1 84.69 287 ILE B N 1
ATOM 5094 C CA . ILE B 1 287 ? -10.82 -24.75 -28.812 1 84.69 287 ILE B CA 1
ATOM 5095 C C . ILE B 1 287 ? -11.406 -25.922 -29.594 1 84.69 287 ILE B C 1
ATOM 5097 O O . ILE B 1 287 ? -12.047 -25.734 -30.641 1 84.69 287 ILE B O 1
ATOM 5101 N N . ARG B 1 288 ? -11.242 -27.031 -29.125 1 85.56 288 ARG B N 1
ATOM 5102 C CA . ARG B 1 288 ? -11.742 -28.234 -29.781 1 85.56 288 ARG B CA 1
ATOM 5103 C C . ARG B 1 288 ? -13.273 -28.25 -29.812 1 85.56 288 ARG B C 1
ATOM 5105 O O . ARG B 1 288 ? -13.875 -28.75 -30.766 1 85.56 288 ARG B O 1
ATOM 5112 N N . GLN B 1 289 ? -13.812 -27.672 -28.797 1 86.19 289 GLN B N 1
ATOM 5113 C CA . GLN B 1 289 ? -15.266 -27.641 -28.688 1 86.19 289 GLN B CA 1
ATOM 5114 C C . GLN B 1 289 ? -15.836 -26.359 -29.312 1 86.19 289 GLN B C 1
ATOM 5116 O O . GLN B 1 289 ? -17.047 -26.125 -29.25 1 86.19 289 GLN B O 1
ATOM 5121 N N . HIS B 1 290 ? -14.992 -25.469 -29.891 1 82.75 290 HIS B N 1
ATOM 5122 C CA . HIS B 1 290 ? -15.367 -24.234 -30.578 1 82.75 290 HIS B CA 1
ATOM 5123 C C . HIS B 1 290 ? -15.992 -23.234 -29.625 1 82.75 290 HIS B C 1
ATOM 5125 O O . HIS B 1 290 ? -16.969 -22.562 -29.984 1 82.75 290 HIS B O 1
ATOM 5131 N N . HIS B 1 291 ? -15.633 -23.297 -28.469 1 77.94 291 HIS B N 1
ATOM 5132 C CA . HIS B 1 291 ? -16.047 -22.312 -27.5 1 77.94 291 HIS B CA 1
ATOM 5133 C C . HIS B 1 291 ? -14.953 -21.266 -27.266 1 77.94 291 HIS B C 1
ATOM 5135 O O . HIS B 1 291 ? -13.773 -21.531 -27.516 1 77.94 291 HIS B O 1
ATOM 5141 N N . SER B 1 292 ? -15.484 -20.109 -26.812 1 70.88 292 SER B N 1
ATOM 5142 C CA . SER B 1 292 ? -14.516 -19.062 -26.5 1 70.88 292 SER B CA 1
ATOM 5143 C C . SER B 1 292 ? -13.617 -19.484 -25.344 1 70.88 292 SER B C 1
ATOM 5145 O O . SER B 1 292 ? -14.094 -20 -24.328 1 70.88 292 SER B O 1
ATOM 5147 N N . PRO B 1 293 ? -12.336 -19.281 -25.484 1 68.31 293 PRO B N 1
ATOM 5148 C CA . PRO B 1 293 ? -11.375 -19.688 -24.453 1 68.31 293 PRO B CA 1
ATOM 5149 C C . PRO B 1 293 ? -11.469 -18.812 -23.203 1 68.31 293 PRO B C 1
ATOM 5151 O O . PRO B 1 293 ? -10.859 -19.141 -22.172 1 68.31 293 PRO B O 1
ATOM 5154 N N . PHE B 1 294 ? -12.344 -17.828 -23.141 1 68.94 294 PHE B N 1
ATOM 5155 C CA . PHE B 1 294 ? -12.297 -16.875 -22.047 1 68.94 294 PHE B CA 1
ATOM 5156 C C . PHE B 1 294 ? -13.562 -16.969 -21.188 1 68.94 294 PHE B C 1
ATOM 5158 O O . PHE B 1 294 ? -13.711 -16.234 -20.219 1 68.94 294 PHE B O 1
ATOM 5165 N N . LEU B 1 295 ? -14.414 -17.906 -21.406 1 65 295 LEU B N 1
ATOM 5166 C CA . LEU B 1 295 ? -15.641 -18.078 -20.641 1 65 295 LEU B CA 1
ATOM 5167 C C . LEU B 1 295 ? -15.391 -18.984 -19.438 1 65 295 LEU B C 1
ATOM 5169 O O . LEU B 1 295 ? -14.531 -19.875 -19.484 1 65 295 LEU B O 1
ATOM 5173 N N . PRO B 1 296 ? -16.047 -18.672 -18.328 1 64.44 296 PRO B N 1
ATOM 5174 C CA . PRO B 1 296 ? -15.898 -19.516 -17.156 1 64.44 296 PRO B CA 1
ATOM 5175 C C . PRO B 1 296 ? -16.281 -20.969 -17.422 1 64.44 296 PRO B C 1
ATOM 5177 O O . PRO B 1 296 ? -17.172 -21.234 -18.234 1 64.44 296 PRO B O 1
ATOM 5180 N N . ASP B 1 297 ? -15.297 -21.938 -17.016 1 65.88 297 ASP B N 1
ATOM 5181 C CA . ASP B 1 297 ? -15.562 -23.344 -17.297 1 65.88 297 ASP B CA 1
ATOM 5182 C C . ASP B 1 297 ? -15.367 -24.188 -16.031 1 65.88 297 ASP B C 1
ATOM 5184 O O . ASP B 1 297 ? -14.68 -23.766 -15.094 1 65.88 297 ASP B O 1
ATOM 5188 N N . LYS B 1 298 ? -16.062 -25.234 -16.016 1 69.38 298 LYS B N 1
ATOM 5189 C CA . LYS B 1 298 ? -15.961 -26.219 -14.938 1 69.38 298 LYS B CA 1
ATOM 5190 C C . LYS B 1 298 ? -15.039 -27.359 -15.336 1 69.38 298 LYS B C 1
ATOM 5192 O O . LYS B 1 298 ? -15.25 -28.5 -14.922 1 69.38 298 LYS B O 1
ATOM 5197 N N . ASN B 1 299 ? -14.047 -27 -16.109 1 81.44 299 ASN B N 1
ATOM 5198 C CA . ASN B 1 299 ? -13.242 -28.094 -16.656 1 81.44 299 ASN B CA 1
ATOM 5199 C C . ASN B 1 299 ? -11.836 -28.094 -16.062 1 81.44 299 ASN B C 1
ATOM 5201 O O . ASN B 1 299 ? -10.977 -28.875 -16.484 1 81.44 299 ASN B O 1
ATOM 5205 N N . HIS B 1 300 ? -11.609 -27.391 -15.102 1 90.31 300 HIS B N 1
ATOM 5206 C CA . HIS B 1 300 ? -10.289 -27.375 -14.477 1 90.31 300 HIS B CA 1
ATOM 5207 C C . HIS B 1 300 ? -10.047 -28.656 -13.68 1 90.31 300 HIS B C 1
ATOM 5209 O O . HIS B 1 300 ? -10.992 -29.359 -13.328 1 90.31 300 HIS B O 1
ATOM 5215 N N . ILE B 1 301 ? -8.828 -28.984 -13.43 1 91.75 301 ILE B N 1
ATOM 5216 C CA . ILE B 1 301 ? -8.383 -30.25 -12.867 1 91.75 301 ILE B CA 1
ATOM 5217 C C . ILE B 1 301 ? -9.117 -30.5 -11.547 1 91.75 301 ILE B C 1
ATOM 5219 O O . ILE B 1 301 ? -9.445 -31.641 -11.227 1 91.75 301 ILE B O 1
ATOM 5223 N N . HIS B 1 302 ? -9.312 -29.438 -10.719 1 92.75 302 HIS B N 1
ATOM 5224 C CA . HIS B 1 302 ? -9.992 -29.641 -9.453 1 92.75 302 HIS B CA 1
ATOM 5225 C C . HIS B 1 302 ? -11.445 -30.062 -9.664 1 92.75 302 HIS B C 1
ATOM 5227 O O . HIS B 1 302 ? -11.977 -30.875 -8.914 1 92.75 302 HIS B O 1
ATOM 5233 N N . HIS B 1 303 ? -12.07 -29.625 -10.672 1 90.19 303 HIS B N 1
ATOM 5234 C CA . HIS B 1 303 ? -13.43 -30.047 -11 1 90.19 303 HIS B CA 1
ATOM 5235 C C . HIS B 1 303 ? -13.461 -31.516 -11.445 1 90.19 303 HIS B C 1
ATOM 5237 O O . HIS B 1 303 ? -14.383 -32.25 -11.094 1 90.19 303 HIS B O 1
ATOM 5243 N N . LYS B 1 304 ? -12.461 -31.891 -12.219 1 91.5 304 LYS B N 1
ATOM 5244 C CA . LYS B 1 304 ? -12.375 -33.281 -12.68 1 91.5 304 LYS B CA 1
ATOM 5245 C C . LYS B 1 304 ? -12.195 -34.25 -11.516 1 91.5 304 LYS B C 1
ATOM 5247 O O . LYS B 1 304 ? -12.828 -35.312 -11.469 1 91.5 304 LYS B O 1
ATOM 5252 N N . ILE B 1 305 ? -11.352 -33.906 -10.648 1 94 305 ILE B N 1
ATOM 5253 C CA . ILE B 1 305 ? -11.062 -34.781 -9.508 1 94 305 ILE B CA 1
ATOM 5254 C C . ILE B 1 305 ? -12.289 -34.875 -8.609 1 94 305 ILE B C 1
ATOM 5256 O O . ILE B 1 305 ? -12.602 -35.938 -8.078 1 94 305 ILE B O 1
ATOM 5260 N N . LEU B 1 306 ? -12.984 -33.75 -8.438 1 92.31 306 LEU B N 1
ATOM 5261 C CA . LEU B 1 306 ? -14.242 -33.75 -7.688 1 92.31 306 LEU B CA 1
ATOM 5262 C C . LEU B 1 306 ? -15.289 -34.625 -8.383 1 92.31 306 LEU B C 1
ATOM 5264 O O . LEU B 1 306 ? -16 -35.375 -7.73 1 92.31 306 LEU B O 1
ATOM 5268 N N . ALA B 1 307 ? -15.367 -34.531 -9.672 1 90.75 307 ALA B N 1
ATOM 5269 C CA . ALA B 1 307 ? -16.312 -35.312 -10.469 1 90.75 307 ALA B CA 1
ATOM 5270 C C . ALA B 1 307 ? -15.984 -36.812 -10.383 1 90.75 307 ALA B C 1
ATOM 5272 O O . ALA B 1 307 ? -16.875 -37.656 -10.523 1 90.75 307 ALA B O 1
ATOM 5273 N N . ALA B 1 308 ? -14.758 -37.094 -10.164 1 92.62 308 ALA B N 1
ATOM 5274 C CA . ALA B 1 308 ? -14.32 -38.469 -10.016 1 92.62 308 ALA B CA 1
ATOM 5275 C C . ALA B 1 308 ? -14.703 -39.031 -8.641 1 92.62 308 ALA B C 1
ATOM 5277 O O . ALA B 1 308 ? -14.516 -40.219 -8.367 1 92.62 308 ALA B O 1
ATOM 5278 N N . GLY B 1 309 ? -15.164 -38.125 -7.715 1 91.88 309 GLY B N 1
ATOM 5279 C CA . GLY B 1 309 ? -15.75 -38.594 -6.473 1 91.88 309 GLY B CA 1
ATOM 5280 C C . GLY B 1 309 ? -14.961 -38.188 -5.242 1 91.88 309 GLY B C 1
ATOM 5281 O O . GLY B 1 309 ? -15.367 -38.5 -4.117 1 91.88 309 GLY B O 1
ATOM 5282 N N . MET B 1 310 ? -13.945 -37.531 -5.445 1 94.62 310 MET B N 1
ATOM 5283 C CA . MET B 1 310 ? -13.117 -37.125 -4.309 1 94.62 310 MET B CA 1
ATOM 5284 C C . MET B 1 310 ? -13.711 -35.938 -3.598 1 94.62 310 MET B C 1
ATOM 5286 O O . MET B 1 310 ? -14.25 -35.031 -4.242 1 94.62 310 MET B O 1
ATOM 5290 N N . LYS B 1 311 ? -13.539 -35.906 -2.295 1 96.25 311 LYS B N 1
ATOM 5291 C CA . LYS B 1 311 ? -13.977 -34.75 -1.508 1 96.25 311 LYS B CA 1
ATOM 5292 C C . LYS B 1 311 ? -13.039 -33.562 -1.71 1 96.25 311 LYS B C 1
ATOM 5294 O O . LYS B 1 311 ? -11.859 -33.75 -2.029 1 96.25 311 LYS B O 1
ATOM 5299 N N . PRO B 1 312 ? -13.484 -32.406 -1.504 1 95.12 312 PRO B N 1
ATOM 5300 C CA . PRO B 1 312 ? -12.719 -31.203 -1.8 1 95.12 312 PRO B CA 1
ATOM 5301 C C . PRO B 1 312 ? -11.367 -31.172 -1.086 1 95.12 312 PRO B C 1
ATOM 5303 O O . PRO B 1 312 ? -10.344 -30.875 -1.71 1 95.12 312 PRO B O 1
ATOM 5306 N N . ARG B 1 313 ? -11.344 -31.469 0.149 1 96.44 313 ARG B N 1
ATOM 5307 C CA . ARG B 1 313 ? -10.094 -31.438 0.898 1 96.44 313 ARG B CA 1
ATOM 5308 C C . ARG B 1 313 ? -9.109 -32.469 0.372 1 96.44 313 ARG B C 1
ATOM 5310 O O . ARG B 1 313 ? -7.91 -32.188 0.25 1 96.44 313 ARG B O 1
ATOM 5317 N N . ALA B 1 314 ? -9.578 -33.594 0.102 1 97.31 314 ALA B N 1
ATOM 5318 C CA . ALA B 1 314 ? -8.75 -34.656 -0.462 1 97.31 314 ALA B CA 1
ATOM 5319 C C . ALA B 1 314 ? -8.234 -34.281 -1.847 1 97.31 314 ALA B C 1
ATOM 5321 O O . ALA B 1 314 ? -7.09 -34.562 -2.195 1 97.31 314 ALA B O 1
ATOM 5322 N N . ALA B 1 315 ? -9.109 -33.719 -2.598 1 97 315 ALA B N 1
ATOM 5323 C CA . ALA B 1 315 ? -8.719 -33.25 -3.926 1 97 315 ALA B CA 1
ATOM 5324 C C . ALA B 1 315 ? -7.578 -32.25 -3.84 1 97 315 ALA B C 1
ATOM 5326 O O . ALA B 1 315 ? -6.602 -32.344 -4.586 1 97 315 ALA B O 1
ATOM 5327 N N . MET B 1 316 ? -7.73 -31.281 -2.938 1 97.81 316 MET B N 1
ATOM 5328 C CA . MET B 1 316 ? -6.707 -30.266 -2.725 1 97.81 316 MET B CA 1
ATOM 5329 C C . MET B 1 316 ? -5.375 -30.906 -2.348 1 97.81 316 MET B C 1
ATOM 5331 O O . MET B 1 316 ? -4.344 -30.594 -2.953 1 97.81 316 MET B O 1
ATOM 5335 N N . ILE B 1 317 ? -5.383 -31.797 -1.416 1 97.94 317 ILE B N 1
ATOM 5336 C CA . ILE B 1 317 ? -4.172 -32.469 -0.95 1 97.94 317 ILE B CA 1
ATOM 5337 C C . ILE B 1 317 ? -3.549 -33.25 -2.092 1 97.94 317 ILE B C 1
ATOM 5339 O O . ILE B 1 317 ? -2.328 -33.25 -2.266 1 97.94 317 ILE B O 1
ATOM 5343 N N . THR B 1 318 ? -4.406 -33.938 -2.84 1 97.31 318 THR B N 1
ATOM 5344 C CA . THR B 1 318 ? -3.938 -34.75 -3.961 1 97.31 318 THR B CA 1
ATOM 5345 C C . THR B 1 318 ? -3.242 -33.875 -5.004 1 97.31 318 THR B C 1
ATOM 5347 O O . THR B 1 318 ? -2.129 -34.188 -5.434 1 97.31 318 THR B O 1
ATOM 5350 N N . ILE B 1 319 ? -3.832 -32.812 -5.387 1 97.88 319 ILE B N 1
ATOM 5351 C CA . ILE B 1 319 ? -3.293 -31.938 -6.434 1 97.88 319 ILE B CA 1
ATOM 5352 C C . ILE B 1 319 ? -1.993 -31.297 -5.957 1 97.88 319 ILE B C 1
ATOM 5354 O O . ILE B 1 319 ? -1.015 -31.234 -6.703 1 97.88 319 ILE B O 1
ATOM 5358 N N . VAL B 1 320 ? -1.982 -30.812 -4.754 1 98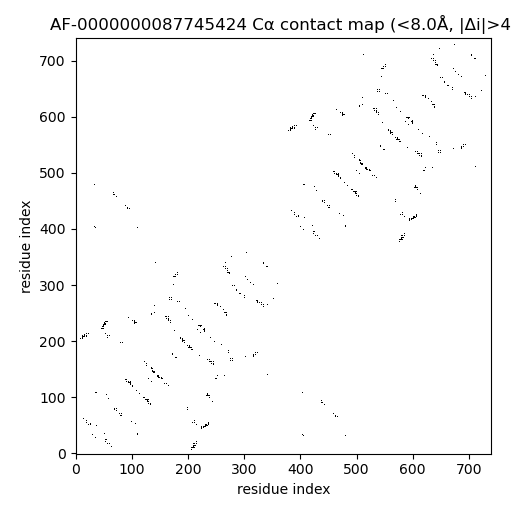.12 320 VAL B N 1
ATOM 5359 C CA . VAL B 1 320 ? -0.788 -30.188 -4.188 1 98.12 320 VAL B CA 1
ATOM 5360 C C . VAL B 1 320 ? 0.34 -31.219 -4.109 1 98.12 320 VAL B C 1
ATOM 5362 O O . VAL B 1 320 ? 1.496 -30.906 -4.398 1 98.12 320 VAL B O 1
ATOM 5365 N N . SER B 1 321 ? 0.002 -32.438 -3.734 1 97.94 321 SER B N 1
ATOM 5366 C CA . SER B 1 321 ? 0.986 -33.531 -3.676 1 97.94 321 SER B CA 1
ATOM 5367 C C . SER B 1 321 ? 1.535 -33.844 -5.062 1 97.94 321 SER B C 1
ATOM 5369 O O . SER B 1 321 ? 2.723 -34.125 -5.211 1 97.94 321 SER B O 1
ATOM 5371 N N . VAL B 1 322 ? 0.663 -33.844 -6.035 1 96.88 322 VAL B N 1
ATOM 5372 C CA . VAL B 1 322 ? 1.077 -34.094 -7.414 1 96.88 322 VAL B CA 1
ATOM 5373 C C . VAL B 1 322 ? 2.082 -33.031 -7.848 1 96.88 322 VAL B C 1
ATOM 5375 O O . VAL B 1 322 ? 3.082 -33.344 -8.5 1 96.88 322 VAL B O 1
ATOM 5378 N N . SER B 1 323 ? 1.773 -31.797 -7.531 1 97.69 323 SER B N 1
ATOM 5379 C CA . SER B 1 323 ? 2.699 -30.719 -7.848 1 97.69 323 SER B CA 1
ATOM 5380 C C . SER B 1 323 ? 4.062 -30.938 -7.199 1 97.69 323 SER B C 1
ATOM 5382 O O . SER B 1 323 ? 5.098 -30.766 -7.844 1 97.69 323 SER B O 1
ATOM 5384 N N . LEU B 1 324 ? 4.062 -31.312 -5.941 1 97.56 324 LEU B N 1
ATOM 5385 C CA . LEU B 1 324 ? 5.301 -31.594 -5.223 1 97.56 324 LEU B CA 1
ATOM 5386 C C . LEU B 1 324 ? 6.043 -32.75 -5.855 1 97.56 324 LEU B C 1
ATOM 5388 O O . LEU B 1 324 ? 7.27 -32.719 -5.98 1 97.56 324 LEU B O 1
ATOM 5392 N N . MET B 1 325 ? 5.328 -33.75 -6.238 1 96.81 325 MET B N 1
ATOM 5393 C CA . MET B 1 325 ? 5.922 -34.938 -6.859 1 96.81 325 MET B CA 1
ATOM 5394 C C . MET B 1 325 ? 6.586 -34.594 -8.188 1 96.81 325 MET B C 1
ATOM 5396 O O . MET B 1 325 ? 7.707 -35 -8.461 1 96.81 325 MET B O 1
ATOM 5400 N N . PHE B 1 326 ? 5.867 -33.844 -9.039 1 97.31 326 PHE B N 1
ATOM 5401 C CA . PHE B 1 326 ? 6.469 -33.375 -10.281 1 97.31 326 PHE B CA 1
ATOM 5402 C C . PHE B 1 326 ? 7.781 -32.656 -10.016 1 97.31 326 PHE B C 1
ATOM 5404 O O . PHE B 1 326 ? 8.773 -32.875 -10.719 1 97.31 326 PHE B O 1
ATOM 5411 N N . THR B 1 327 ? 7.77 -31.812 -8.992 1 97.5 327 THR B N 1
ATOM 5412 C CA . THR B 1 327 ? 8.938 -31 -8.664 1 97.5 327 THR B CA 1
ATOM 5413 C C . THR B 1 327 ? 10.102 -31.891 -8.219 1 97.5 327 THR B C 1
ATOM 5415 O O . THR B 1 327 ? 11.227 -31.75 -8.695 1 97.5 327 THR B O 1
ATOM 5418 N N . VAL B 1 328 ? 9.844 -32.844 -7.352 1 96.62 328 VAL B N 1
ATOM 5419 C CA . VAL B 1 328 ? 10.867 -33.75 -6.824 1 96.62 328 VAL B CA 1
ATOM 5420 C C . VAL B 1 328 ? 11.414 -34.625 -7.945 1 96.62 328 VAL B C 1
ATOM 5422 O O . VAL B 1 328 ? 12.625 -34.812 -8.07 1 96.62 328 VAL B O 1
ATOM 5425 N N . ILE B 1 329 ? 10.562 -35.156 -8.766 1 96.88 329 ILE B N 1
ATOM 5426 C CA . ILE B 1 329 ? 10.969 -36.031 -9.867 1 96.88 329 ILE B CA 1
ATOM 5427 C C . ILE B 1 329 ? 11.836 -35.25 -10.852 1 96.88 329 ILE B C 1
ATOM 5429 O O . ILE B 1 329 ? 12.898 -35.719 -11.266 1 96.88 329 ILE B O 1
ATOM 5433 N N . ASN B 1 330 ? 11.391 -34.062 -11.219 1 97.25 330 ASN B N 1
ATOM 5434 C CA . ASN B 1 330 ? 12.141 -33.25 -12.172 1 97.25 330 ASN B CA 1
ATOM 5435 C C . ASN B 1 330 ? 13.516 -32.875 -11.633 1 97.25 330 ASN B C 1
ATOM 5437 O O . ASN B 1 330 ? 14.508 -32.938 -12.367 1 97.25 330 ASN B O 1
ATOM 5441 N N . VAL B 1 331 ? 13.578 -32.531 -10.367 1 94.62 331 VAL B N 1
ATOM 5442 C CA . VAL B 1 331 ? 14.844 -32.125 -9.75 1 94.62 331 VAL B CA 1
ATOM 5443 C C . VAL B 1 331 ? 15.773 -33.344 -9.695 1 94.62 331 VAL B C 1
ATOM 5445 O O . VAL B 1 331 ? 16.969 -33.25 -9.969 1 94.62 331 VAL B O 1
ATOM 5448 N N . THR B 1 332 ? 15.234 -34.531 -9.352 1 95.12 332 THR B N 1
ATOM 5449 C CA . THR B 1 332 ? 16.031 -35.75 -9.273 1 95.12 332 THR B CA 1
ATOM 5450 C C . THR B 1 332 ? 16.547 -36.156 -10.648 1 95.12 332 THR B C 1
ATOM 5452 O O . THR B 1 332 ? 17.734 -36.5 -10.797 1 95.12 332 THR B O 1
ATOM 5455 N N . LEU B 1 333 ? 15.711 -36.125 -11.648 1 95.25 333 LEU B N 1
ATOM 5456 C CA . LEU B 1 333 ? 16.094 -36.469 -13.008 1 95.25 333 LEU B CA 1
ATOM 5457 C C . LEU B 1 333 ? 17.188 -35.531 -13.523 1 95.25 333 LEU B C 1
ATOM 5459 O O . LEU B 1 333 ? 18.141 -35.969 -14.18 1 95.25 333 LEU B O 1
ATOM 5463 N N . SER B 1 334 ? 17.016 -34.312 -13.219 1 92.19 334 SER B N 1
ATOM 5464 C CA . SER B 1 334 ? 17.984 -33.312 -13.688 1 92.19 334 SER B CA 1
ATOM 5465 C C . SER B 1 334 ? 19.297 -33.406 -12.922 1 92.19 334 SER B C 1
ATOM 5467 O O . SER B 1 334 ? 20.375 -33.406 -13.523 1 92.19 334 SER B O 1
ATOM 5469 N N . SER B 1 335 ? 19.266 -33.469 -11.609 1 89.81 335 SER B N 1
ATOM 5470 C CA . SER B 1 335 ? 20.453 -33.375 -10.766 1 89.81 335 SER B CA 1
ATOM 5471 C C . SER B 1 335 ? 21.188 -34.688 -10.664 1 89.81 335 SER B C 1
ATOM 5473 O O . SER B 1 335 ? 22.422 -34.75 -10.672 1 89.81 335 SER B O 1
ATOM 5475 N N . LEU B 1 336 ? 20.516 -35.781 -10.547 1 88.25 336 LEU B N 1
ATOM 5476 C CA . LEU B 1 336 ? 21.141 -37.094 -10.297 1 88.25 336 LEU B CA 1
ATOM 5477 C C . LEU B 1 336 ? 21.406 -37.812 -11.609 1 88.25 336 LEU B C 1
ATOM 5479 O O . LEU B 1 336 ? 22.406 -38.531 -11.734 1 88.25 336 LEU B O 1
ATOM 5483 N N . LEU B 1 337 ? 20.516 -37.562 -12.57 1 90.94 337 LEU B N 1
ATOM 5484 C CA . LEU B 1 337 ? 20.625 -38.375 -13.781 1 90.94 337 LEU B CA 1
ATOM 5485 C C . LEU B 1 337 ? 21.016 -37.5 -14.977 1 90.94 337 LEU B C 1
ATOM 5487 O O . LEU B 1 337 ? 21.188 -38 -16.078 1 90.94 337 LEU B O 1
ATOM 5491 N N . SER B 1 338 ? 21.141 -36.281 -14.766 1 90.62 338 SER B N 1
ATOM 5492 C CA . SER B 1 338 ? 21.562 -35.344 -15.781 1 90.62 338 SER B CA 1
ATOM 5493 C C . SER B 1 338 ? 20.734 -35.469 -17.047 1 90.62 338 SER B C 1
ATOM 5495 O O . SER B 1 338 ? 21.266 -35.438 -18.156 1 90.62 338 SER B O 1
ATOM 5497 N N . VAL B 1 339 ? 19.438 -35.688 -16.812 1 92.88 339 VAL B N 1
ATOM 5498 C CA . VAL B 1 339 ? 18.516 -35.812 -17.938 1 92.88 339 VAL B CA 1
ATOM 5499 C C . VAL B 1 339 ? 18.281 -34.469 -18.594 1 92.88 339 VAL B C 1
ATOM 5501 O O . VAL B 1 339 ? 18.156 -33.438 -17.891 1 92.88 339 VAL B O 1
ATOM 5504 N N . ASN B 1 340 ? 18.266 -34.5 -19.875 1 93.25 340 ASN B N 1
ATOM 5505 C CA . ASN B 1 340 ? 18.047 -33.281 -20.672 1 93.25 340 ASN B CA 1
ATOM 5506 C C . ASN B 1 340 ? 16.688 -32.656 -20.359 1 93.25 340 ASN B C 1
ATOM 5508 O O . ASN B 1 340 ? 15.695 -33.375 -20.188 1 93.25 340 ASN B O 1
ATOM 5512 N N . ILE B 1 341 ? 16.625 -31.359 -20.312 1 94.06 341 ILE B N 1
ATOM 5513 C CA . ILE B 1 341 ? 15.438 -30.609 -19.922 1 94.06 341 ILE B CA 1
ATOM 5514 C C . ILE B 1 341 ? 14.297 -30.938 -20.891 1 94.06 341 ILE B C 1
ATOM 5516 O O . ILE B 1 341 ? 13.133 -31 -20.484 1 94.06 341 ILE B O 1
ATOM 5520 N N . ASN B 1 342 ? 14.609 -31.125 -22.156 1 96 342 ASN B N 1
ATOM 5521 C CA . ASN B 1 342 ? 13.57 -31.453 -23.125 1 96 342 ASN B CA 1
ATOM 5522 C C . ASN B 1 342 ? 12.906 -32.781 -22.828 1 96 342 ASN B C 1
ATOM 5524 O O . ASN B 1 342 ? 11.695 -32.938 -23 1 96 342 ASN B O 1
ATOM 5528 N N . ILE B 1 343 ? 13.648 -33.719 -22.469 1 96.62 343 ILE B N 1
ATOM 5529 C CA . ILE B 1 343 ? 13.117 -35.031 -22.125 1 96.62 343 ILE B CA 1
ATOM 5530 C C . ILE B 1 343 ? 12.25 -34.906 -20.875 1 96.62 343 ILE B C 1
ATOM 5532 O O . ILE B 1 343 ? 11.188 -35.531 -20.797 1 96.62 343 ILE B O 1
ATOM 5536 N N . ILE B 1 344 ? 12.703 -34.125 -19.922 1 96.69 344 ILE B N 1
ATOM 5537 C CA . ILE B 1 344 ? 11.953 -33.938 -18.688 1 96.69 344 ILE B CA 1
ATOM 5538 C C . ILE B 1 344 ? 10.602 -33.281 -19 1 96.69 344 ILE B C 1
ATOM 5540 O O . ILE B 1 344 ? 9.57 -33.719 -18.484 1 96.69 344 ILE B O 1
ATOM 5544 N N . ILE B 1 345 ? 10.602 -32.312 -19.859 1 96.25 345 ILE B N 1
ATOM 5545 C CA . ILE B 1 345 ? 9.375 -31.625 -20.234 1 96.25 345 ILE B CA 1
ATOM 5546 C C . ILE B 1 345 ? 8.43 -32.594 -20.938 1 96.25 345 ILE B C 1
ATOM 5548 O O . ILE B 1 345 ? 7.227 -32.625 -20.656 1 96.25 345 ILE B O 1
ATOM 5552 N N . ILE B 1 346 ? 8.945 -33.406 -21.844 1 96.75 346 ILE B N 1
ATOM 5553 C CA . ILE B 1 346 ? 8.141 -34.375 -22.547 1 96.75 346 ILE B CA 1
ATOM 5554 C C . ILE B 1 346 ? 7.543 -35.375 -21.547 1 96.75 346 ILE B C 1
ATOM 5556 O O . ILE B 1 346 ? 6.367 -35.719 -21.641 1 96.75 346 ILE B O 1
ATOM 5560 N N . LEU B 1 347 ? 8.367 -35.812 -20.609 1 96.94 347 LEU B N 1
ATOM 5561 C CA . LEU B 1 347 ? 7.898 -36.75 -19.578 1 96.94 347 LEU B CA 1
ATOM 5562 C C . LEU B 1 347 ? 6.793 -36.094 -18.75 1 96.94 347 LEU B C 1
ATOM 5564 O O . LEU B 1 347 ? 5.824 -36.781 -18.375 1 96.94 347 LEU B O 1
ATOM 5568 N N . ASP B 1 348 ? 6.973 -34.812 -18.375 1 97.62 348 ASP B N 1
ATOM 5569 C CA . ASP B 1 348 ? 5.949 -34.094 -17.625 1 97.62 348 ASP B CA 1
ATOM 5570 C C . ASP B 1 348 ? 4.633 -34.031 -18.406 1 97.62 348 ASP B C 1
ATOM 5572 O O . ASP B 1 348 ? 3.562 -34.25 -17.828 1 97.62 348 ASP B O 1
ATOM 5576 N N . ILE B 1 349 ? 4.727 -33.719 -19.719 1 96.81 349 ILE B N 1
ATOM 5577 C CA . ILE B 1 349 ? 3.545 -33.656 -20.562 1 96.81 349 ILE B CA 1
ATOM 5578 C C . ILE B 1 349 ? 2.861 -35 -20.656 1 96.81 349 ILE B C 1
ATOM 5580 O O . ILE B 1 349 ? 1.638 -35.094 -20.531 1 96.81 349 ILE B O 1
ATOM 5584 N N . LEU B 1 350 ? 3.617 -36.031 -20.812 1 96.44 350 LEU B N 1
ATOM 5585 C CA . LEU B 1 350 ? 3.088 -37.375 -20.938 1 96.44 350 LEU B CA 1
ATOM 5586 C C . LEU B 1 350 ? 2.416 -37.812 -19.625 1 96.44 350 LEU B C 1
ATOM 5588 O O . LEU B 1 350 ? 1.304 -38.344 -19.641 1 96.44 350 LEU B O 1
ATOM 5592 N N . LEU B 1 351 ? 3.125 -37.594 -18.531 1 96.19 351 LEU B N 1
ATOM 5593 C CA . LEU B 1 351 ? 2.578 -37.969 -17.234 1 96.19 351 LEU B CA 1
ATOM 5594 C C . LEU B 1 351 ? 1.289 -37.188 -16.938 1 96.19 351 LEU B C 1
ATOM 5596 O O . LEU B 1 351 ? 0.331 -37.75 -16.422 1 96.19 351 LEU B O 1
ATOM 5600 N N . TRP B 1 352 ? 1.271 -35.906 -17.203 1 96.25 352 TRP B N 1
ATOM 5601 C CA . TRP B 1 352 ? 0.078 -35.062 -17.016 1 96.25 352 TRP B CA 1
ATOM 5602 C C . TRP B 1 352 ? -1.057 -35.562 -17.922 1 96.25 352 TRP B C 1
ATOM 5604 O O . TRP B 1 352 ? -2.195 -35.688 -17.469 1 96.25 352 TRP B O 1
ATOM 5614 N N . GLY B 1 353 ? -0.741 -35.812 -19.172 1 94.44 353 GLY B N 1
ATOM 5615 C CA . GLY B 1 353 ? -1.729 -36.344 -20.125 1 94.44 353 GLY B CA 1
ATOM 5616 C C . GLY B 1 353 ? -2.32 -37.656 -19.703 1 94.44 353 GLY B C 1
ATOM 5617 O O . GLY B 1 353 ? -3.541 -37.844 -19.703 1 94.44 353 GLY B O 1
ATOM 5618 N N . LEU B 1 354 ? -1.468 -38.594 -19.344 1 94.44 354 LEU B N 1
ATOM 5619 C CA . LEU B 1 354 ? -1.907 -39.906 -18.938 1 94.44 354 LEU B CA 1
ATOM 5620 C C . LEU B 1 354 ? -2.77 -39.844 -17.688 1 94.44 354 LEU B C 1
ATOM 5622 O O . LEU B 1 354 ? -3.764 -40.562 -17.562 1 94.44 354 LEU B O 1
ATOM 5626 N N . SER B 1 355 ? -2.338 -39 -16.734 1 93.69 355 SER B N 1
ATOM 5627 C CA . SER B 1 355 ? -3.117 -38.812 -15.516 1 93.69 355 SER B CA 1
ATOM 5628 C C . SER B 1 355 ? -4.508 -38.281 -15.828 1 93.69 355 SER B C 1
ATOM 5630 O O . SER B 1 355 ? -5.492 -38.688 -15.195 1 93.69 355 SER B O 1
ATOM 5632 N N . ASN B 1 356 ? -4.613 -37.344 -16.75 1 92.56 356 ASN B N 1
ATOM 5633 C CA . ASN B 1 356 ? -5.898 -36.781 -17.125 1 92.56 356 ASN B CA 1
ATOM 5634 C C . ASN B 1 356 ? -6.785 -37.781 -17.844 1 92.56 356 ASN B C 1
ATOM 5636 O O . ASN B 1 356 ? -8 -37.781 -17.672 1 92.56 356 ASN B O 1
ATOM 5640 N N . ILE B 1 357 ? -6.191 -38.625 -18.688 1 92.19 357 ILE B N 1
ATOM 5641 C CA . ILE B 1 357 ? -6.93 -39.688 -19.359 1 92.19 357 ILE B CA 1
ATOM 5642 C C . ILE B 1 357 ? -7.477 -40.688 -18.344 1 92.19 357 ILE B C 1
ATOM 5644 O O . ILE B 1 357 ? -8.633 -41.094 -18.422 1 92.19 357 ILE B O 1
ATOM 5648 N N . TYR B 1 358 ? -6.586 -41 -17.453 1 92.38 358 TYR B N 1
ATOM 5649 C CA . TYR B 1 358 ? -6.996 -41.906 -16.375 1 92.38 358 TYR B CA 1
ATOM 5650 C C . TYR B 1 358 ? -8.164 -41.344 -15.594 1 92.38 358 TYR B C 1
ATOM 5652 O O . TYR B 1 358 ? -9.133 -42.031 -15.305 1 92.38 358 TYR B O 1
ATOM 5660 N N . LEU B 1 359 ? -8.094 -40.094 -15.219 1 91.75 359 LEU B N 1
ATOM 5661 C CA . LEU B 1 359 ? -9.148 -39.406 -14.469 1 91.75 359 LEU B CA 1
ATOM 5662 C C . LEU B 1 359 ? -10.453 -39.375 -15.266 1 91.75 359 LEU B C 1
ATOM 5664 O O . LEU B 1 359 ? -11.531 -39.562 -14.703 1 91.75 359 LEU B O 1
ATOM 5668 N N . SER B 1 360 ? -10.352 -39.156 -16.547 1 91.31 360 SER B N 1
ATOM 5669 C CA . SER B 1 360 ? -11.531 -39.156 -17.406 1 91.31 360 SER B CA 1
ATOM 5670 C C . SER B 1 360 ? -12.195 -40.5 -17.453 1 91.31 360 SER B C 1
ATOM 5672 O O . SER B 1 360 ? -13.422 -40.625 -17.484 1 91.31 360 SER B O 1
ATOM 5674 N N . ARG B 1 361 ? -11.445 -41.531 -17.438 1 92.62 361 ARG B N 1
ATOM 5675 C CA . ARG B 1 361 ? -11.969 -42.875 -17.422 1 92.62 361 ARG B CA 1
ATOM 5676 C C . ARG B 1 361 ? -12.664 -43.188 -16.109 1 92.62 361 ARG B C 1
ATOM 5678 O O . ARG B 1 361 ? -13.695 -43.875 -16.094 1 92.62 361 ARG B O 1
ATOM 5685 N N . LEU B 1 362 ? -12.023 -42.719 -15.094 1 91.38 362 LEU B N 1
ATOM 5686 C CA . LEU B 1 362 ? -12.625 -42.906 -13.781 1 91.38 362 LEU B CA 1
ATOM 5687 C C . LEU B 1 362 ? -13.984 -42.219 -13.688 1 91.38 362 LEU B C 1
ATOM 5689 O O . LEU B 1 362 ? -14.922 -42.75 -13.094 1 91.38 362 LEU B O 1
ATOM 5693 N N . ILE B 1 363 ? -14.109 -41.094 -14.211 1 90.69 363 ILE B N 1
ATOM 5694 C CA . ILE B 1 363 ? -15.352 -40.312 -14.195 1 90.69 363 ILE B CA 1
ATOM 5695 C C . ILE B 1 363 ? -16.422 -41.031 -15.016 1 90.69 363 ILE B C 1
ATOM 5697 O O . ILE B 1 363 ? -17.578 -41.125 -14.609 1 90.69 363 ILE B O 1
ATOM 5701 N N . LYS B 1 364 ? -16.047 -41.531 -16.172 1 90.25 364 LYS B N 1
ATOM 5702 C CA . LYS B 1 364 ? -16.969 -42.281 -17.031 1 90.25 364 LYS B CA 1
ATOM 5703 C C . LYS B 1 364 ? -17.484 -43.531 -16.344 1 90.25 364 LYS B C 1
ATOM 5705 O O . LYS B 1 364 ? -18.656 -43.875 -16.453 1 90.25 364 LYS B O 1
ATOM 5710 N N . LYS B 1 365 ? -16.625 -44.156 -15.734 1 90.06 365 LYS B N 1
ATOM 5711 C CA . LYS B 1 365 ? -17 -45.406 -15.023 1 90.06 365 LYS B CA 1
ATOM 5712 C C . LYS B 1 365 ? -17.984 -45.094 -13.891 1 90.06 365 LYS B C 1
ATOM 5714 O O . LYS B 1 365 ? -18.891 -45.875 -13.633 1 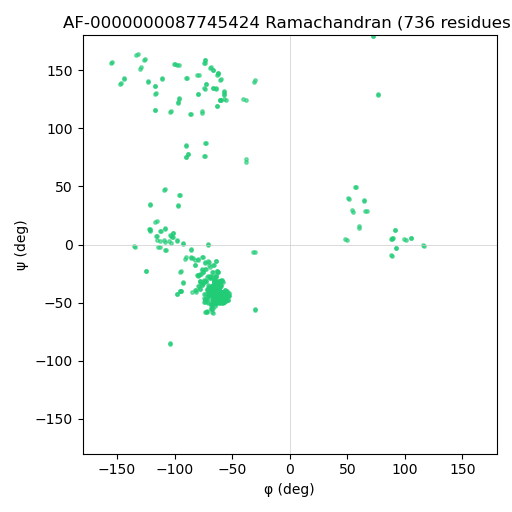90.06 365 LYS B O 1
ATOM 5719 N N . ARG B 1 366 ? -17.75 -44.062 -13.25 1 87.44 366 ARG B N 1
ATOM 5720 C CA . ARG B 1 366 ? -18.625 -43.656 -12.148 1 87.44 366 ARG B CA 1
ATOM 5721 C C . ARG B 1 366 ? -20.016 -43.25 -12.664 1 87.44 366 ARG B C 1
ATOM 5723 O O . ARG B 1 366 ? -21.016 -43.531 -12.016 1 87.44 366 ARG B O 1
ATOM 5730 N N . ASN B 1 367 ? -20.016 -42.562 -13.805 1 84.94 367 ASN B N 1
ATOM 5731 C CA . ASN B 1 367 ? -21.281 -42.156 -14.383 1 84.94 367 ASN B CA 1
ATOM 5732 C C . ASN B 1 367 ? -22.078 -43.344 -14.898 1 84.94 367 ASN B C 1
ATOM 5734 O O . ASN B 1 367 ? -23.312 -43.312 -14.953 1 84.94 367 ASN B O 1
ATOM 5738 N N . VAL B 1 368 ? -21.422 -44.406 -15.297 1 78.25 368 VAL B N 1
ATOM 5739 C CA . VAL B 1 368 ? -22.094 -45.594 -15.781 1 78.25 368 VAL B CA 1
ATOM 5740 C C . VAL B 1 368 ? -22.609 -46.438 -14.602 1 78.25 368 VAL B C 1
ATOM 5742 O O . VAL B 1 368 ? -23.688 -47 -14.672 1 78.25 368 VAL B O 1
ATOM 5745 N N . THR B 1 369 ? -21.984 -46.344 -13.492 1 71.5 369 THR B N 1
ATOM 5746 C CA . THR B 1 369 ? -22.391 -47.125 -12.32 1 71.5 369 THR B CA 1
ATOM 5747 C C . THR B 1 369 ? -23.406 -46.344 -11.484 1 71.5 369 THR B C 1
ATOM 5749 O O . THR B 1 369 ? -24.062 -46.938 -10.617 1 71.5 369 THR B O 1
ATOM 5752 N N . ALA B 1 370 ? -23.656 -45.094 -11.703 1 61.66 370 ALA B N 1
ATOM 5753 C CA . ALA B 1 370 ? -24.688 -44.344 -10.984 1 61.66 370 ALA B CA 1
ATOM 5754 C C . ALA B 1 370 ? -26 -44.375 -11.758 1 61.66 370 ALA B C 1
ATOM 5756 O O . ALA B 1 370 ? -27.078 -44.406 -11.156 1 61.66 370 ALA B O 1
#

InterPro domains:
  IPR000715 Glycosyl transferase, family 4 [PF00953] (93-249)
  IPR000715 Glycosyl transferase, family 4 [PTHR22926] (7-332)
  IPR018480 Phospho-N-acetylmuramoyl-pentapeptide transferase, conserved site [PS01348] (166-177)